Protein AF-A0A3E1EPL4-F1 (afdb_monomer_lite)

Structure (mmCIF, N/CA/C/O backbone):
data_AF-A0A3E1EPL4-F1
#
_entry.id   AF-A0A3E1EPL4-F1
#
loop_
_atom_site.group_PDB
_atom_site.id
_atom_site.type_symbol
_atom_site.label_atom_id
_atom_site.label_alt_id
_atom_site.label_comp_id
_atom_site.label_asym_id
_atom_site.label_entity_id
_atom_site.label_seq_id
_atom_site.pdbx_PDB_ins_code
_atom_site.Cartn_x
_atom_site.Cartn_y
_atom_site.Cartn_z
_atom_site.occupancy
_atom_site.B_iso_or_equiv
_atom_site.auth_seq_id
_atom_site.auth_comp_id
_atom_site.auth_asym_id
_atom_site.auth_atom_id
_atom_site.pdbx_PDB_model_num
ATOM 1 N N . MET A 1 1 ? 19.305 31.308 -45.461 1.00 38.28 1 MET A N 1
ATOM 2 C CA . MET A 1 1 ? 20.114 30.067 -45.523 1.00 38.28 1 MET A CA 1
ATOM 3 C C . MET A 1 1 ? 20.302 29.554 -44.101 1.00 38.28 1 MET A C 1
ATOM 5 O O . MET A 1 1 ? 20.356 30.365 -43.185 1.00 38.28 1 MET A O 1
ATOM 9 N N . TRP A 1 2 ? 20.343 28.242 -43.904 1.00 32.47 2 TRP A N 1
ATOM 10 C CA . TRP A 1 2 ? 20.473 27.611 -42.587 1.00 32.47 2 TRP A CA 1
ATOM 11 C C . TRP A 1 2 ? 21.612 26.594 -42.656 1.00 32.47 2 TRP A C 1
ATOM 13 O O . TRP A 1 2 ? 21.756 25.929 -43.681 1.00 32.47 2 TRP A O 1
ATOM 23 N N . ARG A 1 3 ? 22.443 26.502 -41.614 1.00 37.28 3 ARG A N 1
ATOM 24 C CA . ARG A 1 3 ? 23.570 25.556 -41.556 1.00 37.28 3 ARG A CA 1
ATOM 25 C C . ARG A 1 3 ? 23.306 24.487 -40.504 1.00 37.28 3 ARG A C 1
ATOM 27 O O . ARG A 1 3 ? 22.834 24.789 -39.411 1.00 37.28 3 ARG A O 1
ATOM 34 N N . LEU A 1 4 ? 23.612 23.243 -40.853 1.00 34.59 4 LEU A N 1
ATOM 35 C CA . LEU A 1 4 ? 23.453 22.076 -39.993 1.00 34.59 4 LEU A CA 1
ATOM 36 C C . LEU A 1 4 ? 24.783 21.798 -39.288 1.00 34.59 4 LEU A C 1
ATOM 38 O O . LEU A 1 4 ? 25.790 21.527 -39.940 1.00 34.59 4 LEU A O 1
ATOM 42 N N . LEU A 1 5 ? 24.792 21.880 -37.962 1.00 39.38 5 LEU A N 1
ATOM 43 C CA . LEU A 1 5 ? 25.945 21.563 -37.132 1.00 39.38 5 LEU A CA 1
ATOM 44 C C . LEU A 1 5 ? 25.728 20.202 -36.475 1.00 39.38 5 LEU A C 1
ATOM 46 O O . LEU A 1 5 ? 24.804 20.036 -35.678 1.00 39.38 5 LEU A O 1
ATOM 50 N N . MET A 1 6 ? 26.595 19.242 -36.787 1.00 36.38 6 MET A N 1
ATOM 51 C CA . MET A 1 6 ? 26.585 17.903 -36.203 1.00 36.38 6 MET A CA 1
ATOM 52 C C . MET A 1 6 ? 27.833 17.685 -35.356 1.00 36.38 6 MET A C 1
ATOM 54 O O . MET A 1 6 ? 28.953 17.947 -35.790 1.00 36.38 6 MET A O 1
ATOM 58 N N . VAL A 1 7 ? 27.638 17.172 -34.144 1.00 37.47 7 VAL A N 1
ATOM 59 C CA . VAL A 1 7 ? 28.719 16.828 -33.219 1.00 37.47 7 VAL A CA 1
ATOM 60 C C . VAL A 1 7 ? 28.724 15.320 -33.040 1.00 37.47 7 VAL A C 1
ATOM 62 O O . VAL A 1 7 ? 27.764 14.744 -32.529 1.00 37.47 7 VAL A O 1
ATOM 65 N N . ILE A 1 8 ? 29.807 14.683 -33.474 1.00 34.62 8 ILE A N 1
ATOM 66 C CA . ILE A 1 8 ? 29.971 13.228 -33.480 1.00 34.62 8 ILE A CA 1
ATOM 67 C C . ILE A 1 8 ? 31.193 12.882 -32.626 1.00 34.62 8 ILE A C 1
ATOM 69 O O . ILE A 1 8 ? 32.276 13.420 -32.849 1.00 34.62 8 ILE A O 1
ATOM 73 N N . VAL A 1 9 ? 31.031 11.974 -31.663 1.00 32.41 9 VAL A N 1
ATOM 74 C CA . VAL A 1 9 ? 32.098 11.514 -30.761 1.00 32.41 9 VAL A CA 1
ATOM 75 C C . VAL A 1 9 ? 32.176 9.993 -30.835 1.00 32.41 9 VAL A C 1
ATOM 77 O O . VAL A 1 9 ? 31.174 9.306 -30.670 1.00 32.41 9 VAL A O 1
ATOM 80 N N . GLY A 1 10 ? 33.362 9.451 -31.131 1.00 27.58 10 GLY A N 1
ATOM 81 C CA . GLY A 1 10 ? 33.571 7.997 -31.212 1.00 27.58 10 GLY A CA 1
ATOM 82 C C . GLY A 1 10 ? 32.750 7.293 -32.301 1.00 27.58 10 GLY A C 1
ATOM 83 O O . GLY A 1 10 ? 32.461 6.111 -32.171 1.00 27.58 10 GLY A O 1
ATOM 84 N N . GLY A 1 11 ? 32.342 8.013 -33.352 1.00 29.38 11 GLY A N 1
ATOM 85 C CA . GLY A 1 11 ? 31.468 7.485 -34.407 1.00 29.38 11 GLY A CA 1
ATOM 86 C C . GLY A 1 11 ? 29.969 7.535 -34.087 1.00 29.38 11 GLY A C 1
ATOM 87 O O . GLY A 1 11 ? 29.172 7.159 -34.938 1.00 29.38 11 GLY A O 1
ATOM 88 N N . MET A 1 12 ? 29.568 8.041 -32.915 1.00 29.59 12 MET A N 1
ATOM 89 C CA . MET A 1 12 ? 28.163 8.279 -32.563 1.00 29.59 12 MET A CA 1
ATOM 90 C C . MET A 1 12 ? 27.818 9.766 -32.638 1.00 29.59 12 MET A C 1
ATOM 92 O O . MET A 1 12 ? 28.555 10.610 -32.130 1.00 29.59 12 MET A O 1
ATOM 96 N N . LEU A 1 13 ? 26.687 10.093 -33.268 1.00 34.69 13 LEU A N 1
ATOM 97 C CA . LEU A 1 13 ? 26.135 11.446 -33.304 1.00 34.69 13 LEU A CA 1
ATOM 98 C C . LEU A 1 13 ? 25.600 11.814 -31.917 1.00 34.69 13 LEU A C 1
ATOM 100 O O . LEU A 1 13 ? 24.618 11.249 -31.447 1.00 34.69 13 LEU A O 1
ATOM 104 N N . VAL A 1 14 ? 26.261 12.765 -31.268 1.00 36.09 14 VAL A N 1
ATOM 105 C CA . VAL A 1 14 ? 25.947 13.215 -29.906 1.00 36.09 14 VAL A CA 1
ATOM 106 C C . VAL A 1 14 ? 24.999 14.416 -29.924 1.00 36.09 14 VAL A C 1
ATOM 108 O O . VAL A 1 14 ? 24.201 14.586 -29.008 1.00 36.09 14 VAL A O 1
ATOM 111 N N . SER A 1 15 ? 25.058 15.256 -30.964 1.00 36.94 15 SER A N 1
ATOM 112 C CA . SER A 1 15 ? 24.198 16.439 -31.105 1.00 36.94 15 SER A CA 1
ATOM 113 C C . SER A 1 15 ? 24.044 16.857 -32.570 1.00 36.94 15 SER A C 1
ATOM 115 O O . SER A 1 15 ? 24.963 16.683 -33.368 1.00 36.94 15 SER A O 1
ATOM 117 N N . CYS A 1 16 ? 22.890 17.424 -32.924 1.00 35.38 16 CYS A N 1
ATOM 118 C CA . CYS A 1 16 ? 22.613 18.002 -34.236 1.00 35.38 16 CYS A CA 1
ATOM 119 C C . CYS A 1 16 ? 21.724 19.245 -34.071 1.00 35.38 16 CYS A C 1
ATOM 121 O O . CYS A 1 16 ? 20.687 19.162 -33.410 1.00 35.38 16 CYS A O 1
ATOM 123 N N . ARG A 1 17 ? 22.125 20.394 -34.633 1.00 41.84 17 ARG A N 1
ATOM 124 C CA . ARG A 1 17 ? 21.354 21.651 -34.589 1.00 41.84 17 ARG A CA 1
ATOM 125 C C . ARG A 1 17 ? 21.374 22.372 -35.931 1.00 41.84 17 ARG A C 1
ATOM 127 O O . ARG A 1 17 ? 22.394 22.390 -36.610 1.00 41.84 17 ARG A O 1
ATOM 134 N N . ILE A 1 18 ? 20.259 23.006 -36.279 1.00 36.06 18 ILE A N 1
ATOM 135 C CA . ILE A 1 18 ? 20.141 23.892 -37.440 1.00 36.06 18 ILE A CA 1
ATOM 136 C C . ILE A 1 18 ? 20.231 25.330 -36.930 1.00 36.06 18 ILE A C 1
ATOM 138 O O . ILE A 1 18 ? 19.462 25.714 -36.052 1.00 36.06 18 ILE A O 1
ATOM 142 N N . LEU A 1 19 ? 21.181 26.106 -37.448 1.00 41.31 19 LEU A N 1
ATOM 143 C CA . LEU A 1 19 ? 21.422 27.488 -37.031 1.00 41.31 19 LEU A CA 1
ATOM 144 C C . LEU A 1 19 ? 21.242 28.467 -38.203 1.00 41.31 19 LEU A C 1
ATOM 146 O O . LEU A 1 19 ? 21.548 28.116 -39.352 1.00 41.31 19 LEU A O 1
ATOM 150 N N . PRO A 1 20 ? 20.766 29.698 -37.938 1.00 36.66 20 PRO A N 1
ATOM 151 C CA . PRO A 1 20 ? 20.730 30.758 -38.938 1.00 36.66 20 PRO A CA 1
ATOM 152 C C . PRO A 1 20 ? 22.159 31.218 -39.278 1.00 36.66 20 PRO A C 1
ATOM 154 O O . PRO A 1 20 ? 23.048 31.197 -38.428 1.00 36.66 20 PRO A O 1
ATOM 157 N N . VAL A 1 21 ? 22.394 31.631 -40.531 1.00 37.69 21 VAL A N 1
ATOM 158 C CA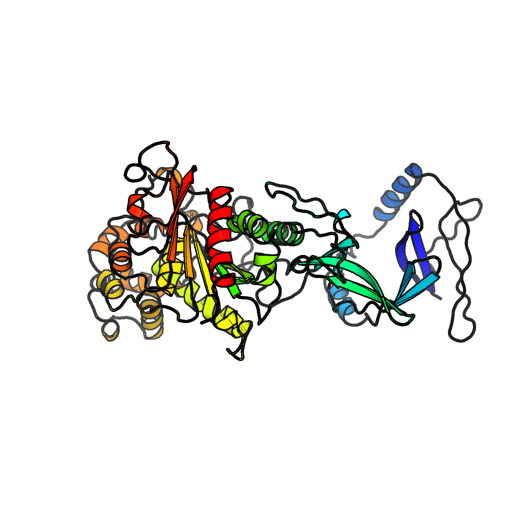 . VAL A 1 21 ? 23.739 31.968 -41.068 1.00 37.69 21 VAL A CA 1
ATOM 159 C C . VAL A 1 21 ? 24.503 33.000 -40.232 1.00 37.69 21 VAL A C 1
ATOM 161 O O . VAL A 1 21 ? 25.728 32.958 -40.202 1.00 37.69 21 VAL A O 1
ATOM 164 N N . SER A 1 22 ? 23.804 33.892 -39.530 1.00 35.00 22 SER A N 1
ATOM 165 C CA . SER A 1 22 ? 24.397 34.945 -38.698 1.00 35.00 22 SER A CA 1
ATOM 166 C C . SER A 1 22 ? 25.038 34.447 -37.395 1.00 35.00 22 SER A C 1
ATOM 168 O O . SER A 1 22 ? 25.804 35.188 -36.790 1.00 35.00 22 SER A O 1
ATOM 170 N N . ALA A 1 23 ? 24.764 33.210 -36.963 1.00 36.09 23 ALA A N 1
ATOM 171 C CA . ALA A 1 23 ? 25.208 32.674 -35.672 1.00 36.09 23 ALA A CA 1
ATOM 172 C C . ALA A 1 23 ? 26.519 31.858 -35.732 1.00 36.09 23 ALA A C 1
ATOM 174 O O . ALA A 1 23 ? 26.899 31.232 -34.744 1.00 36.09 23 ALA A O 1
ATOM 175 N N . VAL A 1 24 ? 27.211 31.819 -36.879 1.00 35.97 24 VAL A N 1
ATOM 176 C CA . VAL A 1 24 ? 28.436 31.018 -37.059 1.00 35.97 24 VAL A CA 1
ATOM 177 C C . VAL A 1 24 ? 29.628 31.948 -37.321 1.00 35.97 24 VAL A C 1
ATOM 179 O O . VAL A 1 24 ? 29.703 32.520 -38.410 1.00 35.97 24 VAL A O 1
ATOM 182 N N . PRO A 1 25 ? 30.586 32.105 -36.385 1.00 30.02 25 PRO A N 1
ATOM 183 C CA . PRO A 1 25 ? 31.778 32.903 -36.641 1.00 30.02 25 PRO A CA 1
ATOM 184 C C . PRO A 1 25 ? 32.656 32.196 -37.681 1.00 30.02 25 PRO A C 1
ATOM 186 O O . PRO A 1 25 ? 32.988 31.018 -37.536 1.00 30.02 25 PRO A O 1
ATOM 189 N N . VAL A 1 26 ? 33.048 32.913 -38.735 1.00 31.22 26 VAL A N 1
ATOM 190 C CA . VAL A 1 26 ? 34.002 32.424 -39.739 1.00 31.22 26 VAL A CA 1
ATOM 191 C C . VAL A 1 26 ? 35.407 32.841 -39.305 1.00 31.22 26 VAL A C 1
ATOM 193 O O . VAL A 1 26 ? 35.751 34.016 -39.391 1.00 31.22 26 VAL A O 1
ATOM 196 N N . ALA A 1 27 ? 36.230 31.887 -38.865 1.00 28.86 27 ALA A N 1
ATOM 197 C CA . ALA A 1 27 ? 37.656 32.107 -38.620 1.00 28.86 27 ALA A CA 1
ATOM 198 C C . ALA A 1 27 ? 38.508 31.354 -39.656 1.00 28.86 27 ALA A C 1
ATOM 200 O O . ALA A 1 27 ? 38.312 30.165 -39.914 1.00 28.86 27 ALA A O 1
ATOM 201 N N . LYS A 1 28 ? 39.436 32.090 -40.277 1.00 26.30 28 LYS A N 1
ATOM 202 C CA . LYS A 1 28 ? 40.371 31.638 -41.315 1.00 26.30 28 LYS A CA 1
ATOM 203 C C . LYS A 1 28 ? 41.496 30.778 -40.723 1.00 26.30 28 LYS A C 1
ATOM 205 O O . LYS A 1 28 ? 42.193 31.235 -39.828 1.00 26.30 28 LYS A O 1
ATOM 210 N N . GLY A 1 29 ? 41.754 29.631 -41.358 1.00 26.30 29 GLY A N 1
ATOM 211 C CA . GLY A 1 29 ? 43.106 29.069 -41.497 1.00 26.30 29 GLY A CA 1
ATOM 212 C C . GLY A 1 29 ? 43.520 27.940 -40.542 1.00 26.30 29 GLY A C 1
ATOM 213 O O . GLY A 1 29 ? 44.111 28.220 -39.516 1.00 26.30 29 GLY A O 1
ATOM 214 N N . GLY A 1 30 ? 43.294 26.687 -40.982 1.00 25.62 30 GLY A N 1
ATOM 215 C CA . GLY A 1 30 ? 44.142 25.476 -40.835 1.00 25.62 30 GLY A CA 1
ATOM 216 C C . GLY A 1 30 ? 44.563 24.968 -39.438 1.00 25.62 30 GLY A C 1
ATOM 217 O O . GLY A 1 30 ? 45.006 25.726 -38.601 1.00 25.62 30 GLY A O 1
ATOM 218 N N . ARG A 1 31 ? 44.568 23.668 -39.118 1.00 26.86 31 ARG A N 1
ATOM 219 C CA . ARG A 1 31 ? 43.997 22.455 -39.727 1.00 26.86 31 ARG A CA 1
ATOM 220 C C . ARG A 1 31 ? 43.404 21.647 -38.572 1.00 26.86 31 ARG A C 1
ATOM 222 O O . ARG A 1 31 ? 44.112 21.208 -37.674 1.00 26.86 31 ARG A O 1
ATOM 229 N N . VAL A 1 32 ? 42.083 21.529 -38.627 1.00 33.91 32 VAL A N 1
ATOM 230 C CA . VAL A 1 32 ? 41.199 20.867 -37.670 1.00 33.91 32 VAL A CA 1
ATOM 231 C C . VAL A 1 32 ? 41.160 19.403 -37.956 1.00 33.91 32 VAL A C 1
ATOM 233 O O . VAL A 1 32 ? 41.179 18.963 -39.108 1.00 33.91 32 VAL A O 1
ATOM 236 N N . ALA A 1 33 ? 40.975 18.667 -36.884 1.00 28.52 33 ALA A N 1
ATOM 237 C CA . ALA A 1 33 ? 40.735 17.282 -36.990 1.00 28.52 33 ALA A CA 1
ATOM 238 C C . ALA A 1 33 ? 39.883 16.963 -35.705 1.00 28.52 33 ALA A C 1
ATOM 240 O O . ALA A 1 33 ? 40.354 17.139 -34.588 1.00 28.52 33 ALA A O 1
ATOM 241 N N . GLY A 1 34 ? 38.595 16.586 -35.730 1.00 30.30 34 GLY A N 1
ATOM 242 C CA . GLY A 1 34 ? 37.562 16.726 -36.758 1.00 30.30 34 GLY A CA 1
ATOM 243 C C . GLY A 1 34 ? 36.235 17.208 -36.143 1.00 30.30 34 GLY A C 1
ATOM 244 O O . GLY A 1 34 ? 35.574 16.467 -35.419 1.00 30.30 34 GLY A O 1
ATOM 245 N N . LEU A 1 35 ? 35.852 18.443 -36.469 1.00 31.12 35 LEU A N 1
ATOM 246 C CA . LEU A 1 35 ? 34.472 18.929 -36.499 1.00 31.12 35 LEU A CA 1
ATOM 247 C C . LEU A 1 35 ? 34.015 18.769 -37.957 1.00 31.12 35 LEU A C 1
ATOM 249 O O . LEU A 1 35 ? 34.698 19.266 -38.853 1.00 31.12 35 LEU A O 1
ATOM 253 N N . MET A 1 36 ? 32.909 18.071 -38.223 1.00 31.30 36 MET A N 1
ATOM 254 C CA . MET A 1 36 ? 32.341 18.054 -39.573 1.00 31.30 36 MET A CA 1
ATOM 255 C C . MET A 1 36 ? 31.417 19.252 -39.745 1.00 31.30 36 MET A C 1
ATOM 257 O O . MET A 1 36 ? 30.330 19.285 -39.172 1.00 31.30 36 MET A O 1
ATOM 261 N N . VAL A 1 37 ? 31.828 20.213 -40.569 1.00 31.77 37 VAL A N 1
ATOM 262 C CA . VAL A 1 37 ? 30.892 21.160 -41.175 1.00 31.77 37 VAL A CA 1
ATOM 263 C C . VAL A 1 37 ? 30.617 20.644 -42.576 1.00 31.77 37 VAL A C 1
ATOM 265 O O . VAL A 1 37 ? 31.505 20.620 -43.422 1.00 31.77 37 VAL A O 1
ATOM 268 N N . ALA A 1 38 ? 29.399 20.169 -42.785 1.00 31.31 38 ALA A N 1
ATOM 269 C CA . ALA A 1 38 ? 28.938 19.696 -44.072 1.00 31.31 38 ALA A CA 1
ATOM 270 C C . ALA A 1 38 ? 28.133 20.795 -44.764 1.00 31.31 38 ALA A C 1
ATOM 272 O O . ALA A 1 38 ? 27.155 21.288 -44.200 1.00 31.31 38 ALA A O 1
ATOM 273 N N . GLU A 1 39 ? 28.517 21.165 -45.984 1.00 29.58 39 GLU A N 1
ATOM 274 C CA . GLU A 1 39 ? 27.626 21.916 -46.865 1.00 29.58 39 GLU A CA 1
ATOM 275 C C . GLU A 1 39 ? 26.669 20.943 -47.544 1.00 29.58 39 GLU A C 1
ATOM 277 O O . GLU A 1 39 ? 27.079 20.037 -48.263 1.00 29.58 39 GLU A O 1
ATOM 282 N N . ALA A 1 40 ? 25.381 21.127 -47.279 1.00 29.95 40 ALA A N 1
ATOM 283 C CA . ALA A 1 40 ? 24.316 20.417 -47.957 1.00 29.95 40 ALA A CA 1
ATOM 284 C C . ALA A 1 40 ? 23.864 21.276 -49.143 1.00 29.95 40 ALA A C 1
ATOM 286 O O . ALA A 1 40 ? 23.207 22.303 -48.956 1.00 29.95 40 ALA A O 1
ATOM 287 N N . VAL A 1 41 ? 24.227 20.875 -50.361 1.00 27.92 41 VAL A N 1
ATOM 288 C CA . VAL A 1 41 ? 23.669 21.464 -51.585 1.00 27.92 41 VAL A CA 1
ATOM 289 C C . VAL A 1 41 ? 22.422 20.665 -51.954 1.00 27.92 41 VAL A C 1
ATOM 291 O O . VAL A 1 41 ? 22.431 19.435 -51.926 1.00 27.92 41 VAL A O 1
ATOM 294 N N . ARG A 1 42 ? 21.321 21.371 -52.221 1.00 29.94 42 ARG A N 1
ATOM 295 C CA . ARG A 1 42 ? 20.045 20.762 -52.600 1.00 29.94 42 ARG A CA 1
ATOM 296 C C . ARG A 1 42 ? 20.135 20.284 -54.047 1.00 29.94 42 ARG A C 1
ATOM 298 O O . ARG A 1 42 ? 20.225 21.118 -54.942 1.00 29.94 42 ARG A O 1
ATOM 305 N N . GLU A 1 43 ? 20.038 18.980 -54.273 1.00 27.05 43 GLU A N 1
ATOM 306 C CA . GLU A 1 43 ? 19.814 18.405 -55.602 1.00 27.05 43 GLU A CA 1
ATOM 307 C C . GLU A 1 43 ? 18.463 17.687 -55.601 1.00 27.05 43 GLU A C 1
ATOM 309 O O . GLU A 1 43 ? 18.256 16.671 -54.935 1.00 27.05 43 GLU A O 1
ATOM 314 N N . GLY A 1 44 ? 17.490 18.267 -56.308 1.00 44.06 44 GLY A N 1
ATOM 315 C CA . GLY A 1 44 ? 16.118 17.761 -56.327 1.00 44.06 44 GLY A CA 1
ATOM 316 C C . GLY A 1 44 ? 15.481 17.718 -54.929 1.00 44.06 44 GLY A C 1
ATOM 317 O O . GLY A 1 44 ? 15.408 18.733 -54.228 1.00 44.06 44 GLY A O 1
ATOM 318 N N . ALA A 1 45 ? 14.979 16.543 -54.539 1.00 24.25 45 ALA A N 1
ATOM 319 C CA . ALA A 1 45 ? 14.299 16.318 -53.261 1.00 24.25 45 ALA A CA 1
ATOM 320 C C . ALA A 1 45 ? 15.235 15.869 -52.112 1.00 24.25 45 ALA A C 1
ATOM 322 O O . ALA A 1 45 ? 14.736 15.560 -51.031 1.00 24.25 45 ALA A O 1
ATOM 323 N N . GLY A 1 46 ? 16.564 15.842 -52.310 1.00 22.77 46 GLY A N 1
ATOM 324 C CA . GLY A 1 46 ? 17.533 15.360 -51.311 1.00 22.77 46 GLY A CA 1
ATOM 325 C C . GLY A 1 46 ? 18.827 16.186 -51.192 1.00 22.77 46 GLY A C 1
ATOM 326 O O . GLY A 1 46 ? 19.051 17.136 -51.942 1.00 22.77 46 GLY A O 1
ATOM 327 N N . PHE A 1 47 ? 19.671 15.821 -50.213 1.00 27.70 47 PHE A N 1
ATOM 328 C CA . PHE A 1 47 ? 20.963 16.455 -49.891 1.00 27.70 47 PHE A CA 1
ATOM 329 C C . PHE A 1 47 ? 22.084 15.401 -49.748 1.00 27.70 47 PHE A C 1
ATOM 331 O O . PHE A 1 47 ? 21.829 14.317 -49.226 1.00 27.70 47 PHE A O 1
ATOM 338 N N . VAL A 1 48 ? 23.327 15.730 -50.134 1.00 24.69 48 VAL A N 1
ATOM 339 C CA . VAL A 1 48 ? 24.522 14.854 -50.010 1.00 24.69 48 VAL A CA 1
ATOM 340 C C . VAL A 1 48 ? 25.621 15.531 -49.166 1.00 24.69 48 VAL A C 1
ATOM 342 O O . VAL A 1 48 ? 25.784 16.745 -49.243 1.00 24.69 48 VAL A O 1
ATOM 345 N N . VAL A 1 49 ? 26.374 14.762 -48.353 1.00 26.08 49 VAL A N 1
ATOM 346 C CA . VAL A 1 49 ? 27.399 15.247 -47.391 1.00 26.08 49 VAL A CA 1
ATOM 347 C C . VAL A 1 49 ? 28.659 14.343 -47.361 1.00 26.08 49 VAL A C 1
ATOM 349 O O . VAL A 1 49 ? 28.522 13.123 -47.337 1.00 26.08 49 VAL A O 1
ATOM 352 N N . ALA A 1 50 ? 29.882 14.911 -47.278 1.00 26.28 50 ALA A N 1
ATOM 353 C CA . ALA A 1 50 ? 31.178 14.190 -47.170 1.00 26.28 50 ALA A CA 1
ATOM 354 C C . ALA A 1 50 ? 32.137 14.775 -46.089 1.00 26.28 50 ALA A C 1
ATOM 356 O O . ALA A 1 50 ? 32.072 15.975 -45.829 1.00 26.28 50 ALA A O 1
ATOM 357 N N . ALA A 1 51 ? 33.042 13.975 -45.463 1.00 26.72 51 ALA A N 1
ATOM 358 C CA . ALA A 1 51 ? 33.909 14.442 -44.344 1.00 26.72 51 ALA A CA 1
ATOM 359 C C . ALA A 1 51 ? 35.168 13.607 -43.911 1.00 26.72 51 ALA A C 1
ATOM 361 O O . ALA A 1 51 ? 35.269 12.425 -44.236 1.00 26.72 51 ALA A O 1
ATOM 362 N N . ARG A 1 52 ? 36.097 14.215 -43.109 1.00 29.36 52 ARG A N 1
ATOM 363 C CA . ARG A 1 52 ? 37.358 13.661 -42.482 1.00 29.36 52 ARG A CA 1
ATOM 364 C C . ARG A 1 52 ? 37.682 14.201 -41.033 1.00 29.36 52 ARG A C 1
ATOM 366 O O . ARG A 1 52 ? 37.015 15.130 -40.594 1.00 29.36 52 ARG A O 1
ATOM 373 N N . ARG A 1 53 ? 38.667 13.621 -40.283 1.00 27.16 53 ARG A N 1
ATOM 374 C CA . ARG A 1 53 ? 38.807 13.542 -38.773 1.00 27.16 53 ARG A CA 1
ATOM 375 C C . ARG A 1 53 ? 40.154 14.043 -38.127 1.00 27.16 53 ARG A C 1
ATOM 377 O O . ARG A 1 53 ? 41.090 14.217 -38.897 1.00 27.16 53 ARG A O 1
ATOM 384 N N . ALA A 1 54 ? 40.234 14.146 -36.759 1.00 32.59 54 ALA A N 1
ATOM 385 C CA . ALA A 1 54 ? 41.370 14.376 -35.783 1.00 32.59 54 ALA A CA 1
ATOM 386 C C . ALA A 1 54 ? 41.071 14.393 -34.255 1.00 32.59 54 ALA A C 1
ATOM 388 O O . ALA A 1 54 ? 39.905 14.310 -33.856 1.00 32.59 54 ALA A O 1
ATOM 389 N N . ASP A 1 55 ? 42.103 14.688 -33.429 1.00 31.53 55 ASP A N 1
ATOM 390 C CA . ASP A 1 55 ? 42.288 14.203 -32.045 1.00 31.53 55 ASP A CA 1
ATOM 391 C C . ASP A 1 55 ? 43.042 15.195 -31.082 1.00 31.53 55 ASP A C 1
ATOM 393 O O . ASP A 1 55 ? 44.209 15.468 -31.326 1.00 31.53 55 ASP A O 1
ATOM 397 N N . ASP A 1 56 ? 42.401 15.727 -30.009 1.00 35.59 56 ASP A N 1
ATOM 398 C CA . ASP A 1 56 ? 42.928 15.950 -28.613 1.00 35.59 56 ASP A CA 1
ATOM 399 C C . ASP A 1 56 ? 41.881 16.676 -27.689 1.00 35.59 56 ASP A C 1
ATOM 401 O O . ASP A 1 56 ? 41.225 17.602 -28.179 1.00 35.59 56 ASP A O 1
ATOM 405 N N . PRO A 1 57 ? 41.630 16.292 -26.402 1.00 31.89 57 PRO A N 1
ATOM 406 C CA . PRO A 1 57 ? 40.459 16.742 -25.617 1.00 31.89 57 PRO A CA 1
ATOM 407 C C . PRO A 1 57 ? 40.592 17.944 -24.653 1.00 31.89 57 PRO A C 1
ATOM 409 O O . PRO A 1 57 ? 39.556 18.530 -24.334 1.00 31.89 57 PRO A O 1
ATOM 412 N N . MET A 1 58 ? 41.773 18.327 -24.148 1.00 31.39 58 MET A N 1
ATOM 413 C CA . MET A 1 58 ? 41.859 19.323 -23.049 1.00 31.39 58 MET A CA 1
ATOM 414 C C . MET A 1 58 ? 41.696 20.781 -23.503 1.00 31.39 58 MET A C 1
ATOM 416 O O . MET A 1 58 ? 41.138 21.596 -22.768 1.00 31.39 58 MET A O 1
ATOM 420 N N . GLU A 1 59 ? 42.041 21.105 -24.749 1.00 35.56 59 GLU A N 1
ATOM 421 C CA . GLU A 1 59 ? 41.693 22.404 -25.342 1.00 35.56 59 GLU A CA 1
ATOM 422 C C . GLU A 1 59 ? 40.176 22.568 -25.566 1.00 35.56 59 GLU A C 1
ATOM 424 O O . GLU A 1 59 ? 39.665 23.689 -25.571 1.00 35.56 59 GLU A O 1
ATOM 429 N N . ARG A 1 60 ? 39.417 21.465 -25.679 1.00 40.25 60 ARG A N 1
ATOM 430 C CA . ARG A 1 60 ? 37.976 21.476 -26.007 1.00 40.25 60 ARG A CA 1
ATOM 431 C C . ARG A 1 60 ? 37.099 22.009 -24.868 1.00 40.25 60 ARG A C 1
ATOM 433 O O . ARG A 1 60 ? 36.052 22.605 -25.123 1.00 40.25 60 ARG A O 1
ATOM 440 N N . LEU A 1 61 ? 37.526 21.830 -23.616 1.00 33.44 61 LEU A N 1
ATOM 441 C CA . LEU A 1 61 ? 36.778 22.262 -22.428 1.00 33.44 61 LEU A CA 1
ATOM 442 C C . LEU A 1 61 ? 36.905 23.777 -22.182 1.00 33.44 61 LEU A C 1
ATOM 444 O O . LEU A 1 61 ? 35.927 24.425 -21.809 1.00 33.44 61 LEU A O 1
ATOM 448 N N . GLY A 1 62 ? 38.072 24.359 -22.480 1.00 32.34 62 GLY A N 1
ATOM 449 C CA . GLY A 1 62 ? 38.316 25.801 -22.339 1.00 32.34 62 GLY A CA 1
ATOM 450 C C . GLY A 1 62 ? 37.493 26.666 -23.302 1.00 32.34 62 GLY A C 1
ATOM 451 O O . GLY A 1 62 ? 37.202 27.822 -23.004 1.00 32.34 62 GLY A O 1
ATOM 452 N N . TRP A 1 63 ? 37.071 26.112 -24.440 1.00 34.59 63 TRP A N 1
ATOM 453 C CA . TRP A 1 63 ? 36.207 26.795 -25.410 1.00 34.59 63 TRP A CA 1
ATOM 454 C C . TRP A 1 63 ? 34.726 26.793 -25.012 1.00 34.59 63 TRP A C 1
ATOM 456 O O . TRP A 1 63 ? 34.043 27.796 -25.207 1.00 34.59 63 TRP A O 1
ATOM 466 N N . CYS A 1 64 ? 34.235 25.707 -24.409 1.00 32.59 64 CYS A N 1
ATOM 467 C CA . CYS A 1 64 ? 32.835 25.604 -23.987 1.00 32.59 64 CYS A CA 1
ATOM 468 C C . CYS A 1 64 ? 32.504 26.563 -22.835 1.00 32.59 64 CYS A C 1
ATOM 470 O O . CYS A 1 64 ? 31.431 27.156 -22.827 1.00 32.59 64 CYS A O 1
ATOM 472 N N . LEU A 1 65 ? 33.436 26.755 -21.898 1.00 32.72 65 LEU A N 1
ATOM 473 C CA . LEU A 1 65 ? 33.231 27.640 -20.748 1.00 32.72 65 LEU A CA 1
ATOM 474 C C . LEU A 1 65 ? 33.207 29.123 -21.157 1.00 32.72 65 LEU A C 1
ATOM 476 O O . LEU A 1 65 ? 32.323 29.857 -20.729 1.00 32.72 65 LEU A O 1
ATOM 480 N N . ARG A 1 66 ? 34.082 29.539 -22.085 1.00 35.84 66 ARG A N 1
ATOM 481 C CA . ARG A 1 66 ? 34.118 30.921 -22.604 1.00 35.84 66 ARG A CA 1
ATOM 482 C C . ARG A 1 66 ? 32.922 31.282 -23.491 1.00 35.84 66 ARG A C 1
ATOM 484 O O . ARG A 1 66 ? 32.523 32.438 -23.534 1.00 35.84 66 ARG A O 1
ATOM 491 N N . ALA A 1 67 ? 32.324 30.305 -24.178 1.00 34.22 67 ALA A N 1
ATOM 492 C CA . ALA A 1 67 ? 31.109 30.515 -24.971 1.00 34.22 67 ALA A CA 1
ATOM 493 C C . ALA A 1 67 ? 29.844 30.671 -24.104 1.00 34.22 67 ALA A C 1
ATOM 495 O O . ALA A 1 67 ? 28.866 31.267 -24.548 1.00 34.22 67 ALA A O 1
ATOM 496 N N . MET A 1 68 ? 29.857 30.146 -22.874 1.00 32.47 68 MET A N 1
ATOM 497 C CA . MET A 1 68 ? 28.733 30.238 -21.937 1.00 32.47 68 MET A CA 1
ATOM 498 C C . MET A 1 68 ? 28.708 31.557 -21.150 1.00 32.47 68 MET A C 1
ATOM 500 O O . MET A 1 68 ? 27.633 31.985 -20.743 1.00 32.47 68 MET A O 1
ATOM 504 N N . GLU A 1 69 ? 29.853 32.223 -20.974 1.00 33.00 69 GLU A N 1
ATOM 505 C CA . GLU A 1 69 ? 29.957 33.532 -20.301 1.00 33.00 69 GLU A CA 1
ATOM 506 C C . GLU A 1 69 ? 29.497 34.717 -21.174 1.00 33.00 69 GLU A C 1
ATOM 508 O O . GLU A 1 69 ? 29.335 35.823 -20.668 1.00 33.00 69 GLU A O 1
ATOM 513 N N . ALA A 1 70 ? 29.244 34.501 -22.469 1.00 33.41 70 ALA A N 1
ATOM 514 C CA . ALA A 1 70 ? 28.920 35.558 -23.432 1.00 33.41 70 ALA A CA 1
ATOM 515 C C . ALA A 1 70 ? 27.411 35.749 -23.717 1.00 33.41 70 ALA A C 1
ATOM 517 O O . ALA A 1 70 ? 27.063 36.502 -24.626 1.00 33.41 70 ALA A O 1
ATOM 518 N N . LEU A 1 71 ? 26.507 35.073 -22.993 1.00 33.72 71 LEU A N 1
ATOM 519 C CA . LEU A 1 71 ? 25.055 35.179 -23.218 1.00 33.72 71 LEU A CA 1
ATOM 520 C C . LEU A 1 71 ? 24.398 36.226 -22.290 1.00 33.72 71 LEU A C 1
ATOM 522 O O . LEU A 1 71 ? 24.643 36.176 -21.081 1.00 33.72 71 LEU A O 1
ATOM 526 N N . PRO A 1 72 ? 23.553 37.149 -22.804 1.00 34.25 72 PRO A N 1
ATOM 527 C CA . PRO A 1 72 ? 22.949 38.203 -21.986 1.00 34.25 72 PRO A CA 1
ATOM 528 C C . PRO A 1 72 ? 21.933 37.686 -20.944 1.00 34.25 72 PRO A C 1
ATOM 530 O O . PRO A 1 72 ? 21.270 36.671 -21.180 1.00 34.25 72 PRO A O 1
ATOM 533 N N . PRO A 1 73 ? 21.747 38.386 -19.804 1.00 37.56 73 PRO A N 1
ATOM 534 C CA . PRO A 1 73 ? 20.921 37.922 -18.679 1.00 37.56 73 PRO A CA 1
ATOM 535 C C . PRO A 1 73 ? 19.407 37.839 -18.952 1.00 37.56 73 PRO A C 1
ATOM 537 O O . PRO A 1 73 ? 18.704 37.117 -18.240 1.00 37.56 73 PRO A O 1
ATOM 540 N N . GLU A 1 74 ? 18.901 38.547 -19.966 1.00 36.84 74 GLU A N 1
ATOM 541 C CA . GLU A 1 74 ? 17.460 38.695 -20.239 1.00 36.84 74 GLU A CA 1
ATOM 542 C C . GLU A 1 74 ? 16.787 37.469 -20.900 1.00 36.84 74 GLU A C 1
ATOM 544 O O . GLU A 1 74 ? 15.565 37.346 -20.864 1.00 36.84 74 GLU A O 1
ATOM 549 N N . GLU A 1 75 ? 17.533 36.495 -21.434 1.00 39.12 75 GLU A N 1
ATOM 550 C CA . GLU A 1 75 ? 16.957 35.320 -22.124 1.00 39.12 75 GLU A CA 1
ATOM 551 C C . GLU A 1 75 ? 16.648 34.120 -21.199 1.00 39.12 75 GLU A C 1
ATOM 553 O O . GLU A 1 75 ? 16.572 32.968 -21.632 1.00 39.12 75 GLU A O 1
ATOM 558 N N . ARG A 1 76 ? 16.428 34.350 -19.897 1.00 38.47 76 ARG A N 1
ATOM 559 C CA . ARG A 1 76 ? 16.041 33.287 -18.941 1.00 38.47 76 ARG A CA 1
ATOM 560 C C . ARG A 1 76 ? 14.545 32.930 -18.936 1.00 38.47 76 ARG A C 1
ATOM 562 O O . ARG A 1 76 ? 14.171 31.975 -18.258 1.00 38.47 76 ARG A O 1
ATOM 569 N N . VAL A 1 77 ? 13.701 33.637 -19.692 1.00 33.16 77 VAL A N 1
ATOM 570 C CA . VAL A 1 77 ? 12.226 33.490 -19.648 1.00 33.16 77 VAL A CA 1
ATOM 571 C C . VAL A 1 77 ? 11.663 32.419 -20.606 1.00 33.16 77 VAL A C 1
ATOM 573 O O . VAL A 1 77 ? 10.543 31.957 -20.429 1.00 33.16 77 VAL A O 1
ATOM 576 N N . TRP A 1 78 ? 12.442 31.872 -21.541 1.00 30.42 78 TRP A N 1
ATOM 577 C CA . TRP A 1 78 ? 11.923 30.949 -22.573 1.00 30.42 78 TRP A CA 1
ATOM 578 C C . TRP A 1 78 ? 11.880 29.455 -22.189 1.00 30.42 78 TRP A C 1
ATOM 580 O O . TRP A 1 78 ? 11.987 28.578 -23.047 1.00 30.42 78 TRP A O 1
ATOM 590 N N . ARG A 1 79 ? 11.712 29.120 -20.903 1.00 32.38 79 ARG A N 1
ATOM 591 C CA . ARG A 1 79 ? 11.548 27.713 -20.474 1.00 32.38 79 ARG A CA 1
ATOM 592 C C . ARG A 1 79 ? 10.125 27.178 -20.653 1.00 32.38 79 ARG A C 1
ATOM 594 O O . ARG A 1 79 ? 9.967 25.978 -20.865 1.00 32.38 79 ARG A O 1
ATOM 601 N N . GLU A 1 80 ? 9.107 28.032 -20.599 1.00 29.39 80 GLU A N 1
ATOM 602 C CA . GLU A 1 80 ? 7.706 27.585 -20.612 1.00 29.39 80 GLU A CA 1
ATOM 603 C C . GLU A 1 80 ? 7.140 27.454 -22.038 1.00 29.39 80 GLU A C 1
ATOM 605 O O . GLU A 1 80 ? 6.517 26.440 -22.347 1.00 29.39 80 GLU A O 1
ATOM 610 N N . GLU A 1 81 ? 7.480 28.354 -22.967 1.00 27.88 81 GLU A N 1
ATOM 611 C CA . GLU A 1 81 ? 7.011 28.264 -24.366 1.00 27.88 81 GLU A CA 1
ATOM 612 C C . GLU A 1 81 ? 7.762 27.215 -25.209 1.00 27.88 81 GLU A C 1
ATOM 614 O O . GLU A 1 81 ? 7.171 26.564 -26.075 1.00 27.88 81 GLU A O 1
ATOM 619 N N . ALA A 1 82 ? 9.039 26.945 -24.909 1.00 28.12 82 ALA A N 1
ATOM 620 C CA . ALA A 1 82 ? 9.813 25.911 -25.607 1.00 28.12 82 ALA A CA 1
ATOM 621 C C . ALA A 1 82 ? 9.312 24.481 -25.315 1.00 28.12 82 ALA A C 1
ATOM 623 O O . ALA A 1 82 ? 9.513 23.571 -26.122 1.00 28.12 82 ALA A O 1
ATOM 624 N N . THR A 1 83 ? 8.630 24.283 -24.183 1.00 29.95 83 THR A N 1
ATOM 625 C CA . THR A 1 83 ? 8.069 22.980 -23.797 1.00 29.95 83 THR A CA 1
ATOM 626 C C . THR A 1 83 ? 6.744 22.701 -24.525 1.00 29.95 83 THR A C 1
ATOM 628 O O . THR A 1 83 ? 6.443 21.547 -24.821 1.00 29.95 83 THR A O 1
ATOM 631 N N . GLY A 1 84 ? 5.996 23.747 -24.907 1.00 26.12 84 GLY A N 1
ATOM 632 C CA . GLY A 1 84 ? 4.732 23.633 -25.648 1.00 26.12 84 GLY A CA 1
ATOM 633 C C . GLY A 1 84 ? 4.898 23.354 -27.148 1.00 26.12 84 GLY A C 1
ATOM 634 O O . GLY A 1 84 ? 4.166 22.541 -27.708 1.00 26.12 84 GLY A O 1
ATOM 635 N N . MET A 1 85 ? 5.895 23.950 -27.810 1.00 24.38 85 MET A N 1
ATOM 636 C CA . MET A 1 85 ? 6.115 23.747 -29.256 1.00 24.38 85 MET A CA 1
ATOM 637 C C . MET A 1 85 ? 6.822 22.428 -29.611 1.00 24.38 85 MET A C 1
ATOM 639 O O . MET A 1 85 ? 6.697 21.953 -30.741 1.00 24.38 85 MET A O 1
ATOM 643 N N . ALA A 1 86 ? 7.516 21.788 -28.663 1.00 27.78 86 ALA A N 1
ATOM 644 C CA . ALA A 1 86 ? 8.163 20.492 -28.891 1.00 27.78 86 ALA A CA 1
ATOM 645 C C . ALA A 1 86 ? 7.162 19.326 -29.047 1.00 27.78 86 ALA A C 1
ATOM 647 O O . ALA A 1 86 ? 7.518 18.286 -29.599 1.00 27.78 86 ALA A O 1
ATOM 648 N N . ALA A 1 87 ? 5.909 19.500 -28.609 1.00 26.61 87 ALA A N 1
ATOM 649 C CA . ALA A 1 87 ? 4.855 18.492 -28.735 1.00 26.61 87 ALA A CA 1
ATOM 650 C C . ALA A 1 87 ? 4.195 18.456 -30.130 1.00 26.61 87 ALA A C 1
ATOM 652 O O . ALA A 1 87 ? 3.577 17.455 -30.481 1.00 26.61 87 ALA A O 1
ATOM 653 N N . ALA A 1 88 ? 4.344 19.509 -30.943 1.00 25.84 88 ALA A N 1
ATOM 654 C CA . ALA A 1 88 ? 3.664 19.632 -32.238 1.00 25.84 88 ALA A CA 1
ATOM 655 C C . ALA A 1 88 ? 4.542 19.281 -33.458 1.00 25.84 88 ALA A C 1
ATOM 657 O O . ALA A 1 88 ? 4.043 19.230 -34.580 1.00 25.84 88 ALA A O 1
ATOM 658 N N . VAL A 1 89 ? 5.842 19.019 -33.269 1.00 24.81 89 VAL A N 1
ATOM 659 C CA . VAL A 1 89 ? 6.788 18.753 -34.369 1.00 24.81 89 VAL A CA 1
ATOM 660 C C . VAL A 1 89 ? 7.646 17.528 -34.047 1.00 24.81 89 VAL A C 1
ATOM 662 O O . VAL A 1 89 ? 8.822 17.647 -33.712 1.00 24.81 89 VAL A O 1
ATOM 665 N N . TRP A 1 90 ? 7.072 16.325 -34.130 1.00 30.69 90 TRP A N 1
ATOM 666 C CA . TRP A 1 90 ? 7.870 15.092 -34.071 1.00 30.69 90 TRP A CA 1
ATOM 667 C C . TRP A 1 90 ? 7.322 13.951 -34.948 1.00 30.69 90 TRP A C 1
ATOM 669 O O . TRP A 1 90 ? 6.922 12.913 -34.421 1.00 30.69 90 TRP A O 1
ATOM 679 N N . PRO A 1 91 ? 7.303 14.086 -36.288 1.00 28.52 91 PRO A N 1
ATOM 680 C CA . PRO A 1 91 ? 7.039 12.943 -37.146 1.00 28.52 91 PRO A CA 1
ATOM 681 C C . PRO A 1 91 ? 8.325 12.110 -37.283 1.00 28.52 91 PRO A C 1
ATOM 683 O O . PRO A 1 91 ? 9.373 12.630 -37.654 1.00 28.52 91 PRO A O 1
ATOM 686 N N . GLU A 1 92 ? 8.233 10.833 -36.902 1.00 31.11 92 GLU A N 1
ATOM 687 C CA . GLU A 1 92 ? 9.101 9.701 -37.273 1.00 31.11 92 GLU A CA 1
ATOM 688 C C . GLU A 1 92 ? 10.610 9.983 -37.426 1.00 31.11 92 GLU A C 1
ATOM 690 O O . GLU A 1 92 ? 11.100 10.412 -38.472 1.00 31.11 92 GLU A O 1
ATOM 695 N N . ARG A 1 93 ? 11.408 9.621 -36.411 1.00 38.69 93 ARG A N 1
ATOM 696 C CA . ARG A 1 93 ? 12.858 9.495 -36.616 1.00 38.69 93 ARG A CA 1
ATOM 697 C C . ARG A 1 93 ? 13.168 8.153 -37.263 1.00 38.69 93 ARG A C 1
ATOM 699 O O . ARG A 1 93 ? 12.838 7.102 -36.720 1.00 38.69 93 ARG A O 1
ATOM 706 N N . ARG A 1 94 ? 13.906 8.202 -38.367 1.00 33.94 94 ARG A N 1
ATOM 707 C CA . ARG A 1 94 ? 14.584 7.045 -38.943 1.00 33.94 94 ARG A CA 1
ATOM 708 C C . ARG A 1 94 ? 15.996 6.950 -38.366 1.00 33.94 94 ARG A C 1
ATOM 710 O O . ARG A 1 94 ? 16.740 7.929 -38.387 1.00 33.94 94 ARG A O 1
ATOM 717 N N . VAL A 1 95 ? 16.343 5.810 -37.779 1.00 38.00 95 VAL A N 1
ATOM 718 C CA . VAL A 1 95 ? 17.651 5.546 -37.163 1.00 38.00 95 VAL A CA 1
ATOM 719 C C . VAL A 1 95 ? 18.393 4.544 -38.034 1.00 38.00 95 VAL A C 1
ATOM 721 O O . VAL A 1 95 ? 17.905 3.444 -38.253 1.00 38.00 95 VAL A O 1
ATOM 724 N N . GLU A 1 96 ? 19.576 4.887 -38.533 1.00 32.41 96 GLU A N 1
ATOM 725 C CA . GLU A 1 96 ? 20.402 3.894 -39.219 1.00 32.41 96 GLU A CA 1
ATOM 726 C C . GLU A 1 96 ? 21.080 2.970 -38.203 1.00 32.41 96 GLU A C 1
ATOM 728 O O . GLU A 1 96 ? 21.800 3.427 -37.313 1.00 32.41 96 GLU A O 1
ATOM 733 N N . VAL A 1 97 ? 20.875 1.661 -38.344 1.00 37.03 97 VAL A N 1
ATOM 734 C CA . VAL A 1 97 ? 21.537 0.641 -37.528 1.00 37.03 97 VAL A CA 1
ATOM 735 C C . VAL A 1 97 ? 22.342 -0.277 -38.437 1.00 37.03 97 VAL A C 1
ATOM 737 O O . VAL A 1 97 ? 21.840 -0.786 -39.437 1.00 37.03 97 VAL A O 1
ATOM 740 N N . ALA A 1 98 ? 23.609 -0.502 -38.089 1.00 30.52 98 ALA A N 1
ATOM 741 C CA . ALA A 1 98 ? 24.450 -1.485 -38.758 1.00 30.52 98 ALA A CA 1
ATOM 742 C C . ALA A 1 98 ? 24.326 -2.839 -38.043 1.00 30.52 98 ALA A C 1
ATOM 744 O O . ALA A 1 98 ? 24.741 -2.975 -36.893 1.00 30.52 98 ALA A O 1
ATOM 745 N N . ALA A 1 99 ? 23.771 -3.839 -38.727 1.00 35.34 99 ALA A N 1
ATOM 746 C CA . ALA A 1 99 ? 23.651 -5.207 -38.224 1.00 35.34 99 ALA A CA 1
ATOM 747 C C . ALA A 1 99 ? 24.063 -6.197 -39.323 1.00 35.34 99 ALA A C 1
ATOM 749 O O . ALA A 1 99 ? 23.590 -6.102 -40.458 1.00 35.34 99 ALA A O 1
ATOM 750 N N . GLY A 1 100 ? 24.982 -7.119 -39.007 1.00 32.03 100 GLY A N 1
ATOM 751 C CA . GLY A 1 100 ? 25.469 -8.137 -39.951 1.00 32.03 100 GLY A CA 1
ATOM 752 C C . GLY A 1 100 ? 26.201 -7.580 -41.183 1.00 32.03 100 GLY A C 1
ATOM 753 O O . GLY A 1 100 ? 26.115 -8.163 -42.258 1.00 32.03 100 GLY A O 1
ATOM 754 N N . GLY A 1 101 ? 26.867 -6.424 -41.065 1.00 33.91 101 GLY A N 1
ATOM 755 C CA . GLY A 1 101 ? 27.571 -5.774 -42.182 1.00 33.91 101 GLY A CA 1
ATOM 756 C C . GLY A 1 101 ? 26.672 -5.013 -43.168 1.00 33.91 101 GLY A C 1
ATOM 757 O O . GLY A 1 101 ? 27.175 -4.470 -44.148 1.00 33.91 101 GLY A O 1
ATOM 758 N N . ARG A 1 102 ? 25.358 -4.931 -42.912 1.00 32.84 102 ARG A N 1
ATOM 759 C CA . ARG A 1 102 ? 24.390 -4.155 -43.706 1.00 32.84 102 ARG A CA 1
ATOM 760 C C . ARG A 1 102 ? 23.868 -2.963 -42.904 1.00 32.84 102 ARG A C 1
ATOM 762 O O . ARG A 1 102 ? 23.746 -3.049 -41.680 1.00 32.84 102 ARG A O 1
ATOM 769 N N . ARG A 1 103 ? 23.583 -1.851 -43.591 1.00 37.91 103 ARG A N 1
ATOM 770 C CA . ARG A 1 103 ? 22.902 -0.684 -43.011 1.00 37.91 103 ARG A CA 1
ATOM 771 C C . ARG A 1 103 ? 21.400 -0.866 -43.143 1.00 37.91 103 ARG A C 1
ATOM 773 O O . ARG A 1 103 ? 20.922 -1.231 -44.213 1.00 37.91 103 ARG A O 1
ATOM 780 N N . TRP A 1 104 ? 20.690 -0.588 -42.064 1.00 38.53 104 TRP A N 1
ATOM 781 C CA . TRP A 1 104 ? 19.243 -0.673 -42.003 1.00 38.53 104 TRP A CA 1
ATOM 782 C C . TRP A 1 104 ? 18.672 0.660 -41.554 1.00 38.53 104 TRP A C 1
ATOM 784 O O . TRP A 1 104 ? 19.146 1.222 -40.572 1.00 38.53 104 TRP A O 1
ATOM 794 N N . GLU A 1 105 ? 17.645 1.141 -42.242 1.00 34.94 105 GLU A N 1
ATOM 795 C CA . GLU A 1 105 ? 16.902 2.333 -41.853 1.00 34.94 105 GLU A CA 1
ATOM 796 C C . GLU A 1 105 ? 15.742 1.904 -40.942 1.00 34.94 105 GLU A C 1
ATOM 798 O O . GLU A 1 105 ? 14.834 1.185 -41.356 1.00 34.94 105 GLU A O 1
ATOM 803 N N . VAL A 1 106 ? 15.810 2.278 -39.667 1.00 34.91 106 VAL A N 1
ATOM 804 C CA . VAL A 1 106 ? 14.864 1.854 -38.635 1.00 34.91 106 VAL A CA 1
ATOM 805 C C . VAL A 1 106 ? 13.852 2.959 -38.385 1.00 34.91 106 VAL A C 1
ATOM 807 O O . VAL A 1 106 ? 14.208 4.004 -37.848 1.00 34.91 106 VAL A O 1
ATOM 810 N N . ALA A 1 107 ? 12.582 2.731 -38.717 1.00 33.41 107 ALA A N 1
ATOM 811 C CA . ALA A 1 107 ? 11.505 3.614 -38.284 1.00 33.41 107 ALA A CA 1
ATOM 812 C C . ALA A 1 107 ? 11.327 3.480 -36.763 1.00 33.41 107 ALA A C 1
ATOM 814 O O . ALA A 1 107 ? 10.868 2.449 -36.270 1.00 33.41 107 ALA A O 1
ATOM 815 N N . ALA A 1 108 ? 11.725 4.504 -36.011 1.00 36.72 108 ALA A N 1
ATOM 816 C CA . ALA A 1 108 ? 11.357 4.629 -34.613 1.00 36.72 108 ALA A CA 1
ATOM 817 C C . ALA A 1 108 ? 10.043 5.411 -34.559 1.00 36.72 108 ALA A C 1
ATOM 819 O O . ALA A 1 108 ? 9.996 6.570 -34.973 1.00 36.72 108 ALA A O 1
ATOM 820 N N . SER A 1 109 ? 8.990 4.784 -34.037 1.00 34.12 109 SER A N 1
ATOM 821 C CA . SER A 1 109 ? 7.792 5.491 -33.589 1.00 34.12 109 SER A CA 1
ATOM 822 C C . SER A 1 109 ? 7.992 5.818 -32.108 1.00 34.12 109 SER A C 1
ATOM 824 O O . SER A 1 109 ? 7.662 4.985 -31.261 1.00 34.12 109 SER A O 1
ATOM 826 N N . PRO A 1 110 ? 8.620 6.955 -31.744 1.00 37.72 110 PRO A N 1
ATOM 827 C CA . PRO A 1 110 ? 8.677 7.348 -30.345 1.00 37.72 110 PRO A CA 1
ATOM 828 C C . PRO A 1 110 ? 7.244 7.523 -29.835 1.00 37.72 110 PRO A C 1
ATOM 830 O O . PRO A 1 110 ? 6.401 8.070 -30.543 1.00 37.72 110 PRO A O 1
ATOM 833 N N . MET A 1 111 ? 6.960 7.086 -28.607 1.00 40.28 111 MET A N 1
ATOM 834 C CA . MET A 1 111 ? 5.757 7.566 -27.928 1.00 40.28 111 MET A CA 1
ATOM 835 C C . MET A 1 111 ? 5.877 9.098 -27.827 1.00 40.28 111 MET A C 1
ATOM 837 O O . MET A 1 111 ? 6.886 9.568 -27.285 1.00 40.28 111 MET A O 1
ATOM 841 N N . PRO A 1 112 ? 4.937 9.885 -28.384 1.00 36.72 112 PRO A N 1
ATOM 842 C CA . PRO A 1 112 ? 5.038 11.342 -28.390 1.00 36.72 112 PRO A CA 1
ATOM 843 C C . PRO A 1 112 ? 5.295 11.881 -26.975 1.00 36.72 112 PRO A C 1
ATOM 845 O O . PRO A 1 112 ? 4.602 11.507 -26.033 1.00 36.72 112 PRO A O 1
ATOM 848 N N . GLY A 1 113 ? 6.321 12.721 -26.808 1.00 46.31 113 GLY A N 1
ATOM 849 C CA . GLY A 1 113 ? 6.658 13.345 -25.519 1.00 46.31 113 GLY A CA 1
ATOM 850 C C . GLY A 1 113 ? 7.478 12.500 -24.530 1.00 46.31 113 GLY A C 1
ATOM 851 O O . GLY A 1 113 ? 7.826 13.012 -23.468 1.00 46.31 113 GLY A O 1
ATOM 852 N N . VAL A 1 114 ? 7.843 11.250 -24.850 1.00 54.38 114 VAL A N 1
ATOM 853 C CA . VAL A 1 114 ? 8.628 10.381 -23.949 1.00 54.38 114 VAL A CA 1
ATOM 854 C C . VAL A 1 114 ? 10.112 10.385 -24.328 1.00 54.38 114 VAL A C 1
ATOM 856 O O . VAL A 1 114 ? 10.498 9.954 -25.415 1.00 54.38 114 VAL A O 1
ATOM 859 N N . GLY A 1 115 ? 10.974 10.839 -23.413 1.00 66.50 115 GLY A N 1
ATOM 860 C CA . GLY A 1 115 ? 12.424 10.779 -23.585 1.00 66.50 115 GLY A CA 1
ATOM 861 C C . GLY A 1 115 ? 12.961 9.353 -23.440 1.00 66.50 115 GLY A C 1
ATOM 862 O O . GLY A 1 115 ? 12.557 8.622 -22.537 1.00 66.50 115 GLY A O 1
ATOM 863 N N . LEU A 1 116 ? 13.904 8.968 -24.305 1.00 70.50 116 LEU A N 1
ATOM 864 C CA . LEU A 1 116 ? 14.672 7.724 -24.199 1.00 70.50 116 LEU A CA 1
ATOM 865 C C . LEU A 1 116 ? 16.113 8.051 -23.813 1.00 70.50 116 LEU A C 1
ATOM 867 O O . LEU A 1 116 ? 16.756 8.892 -24.439 1.00 70.50 116 L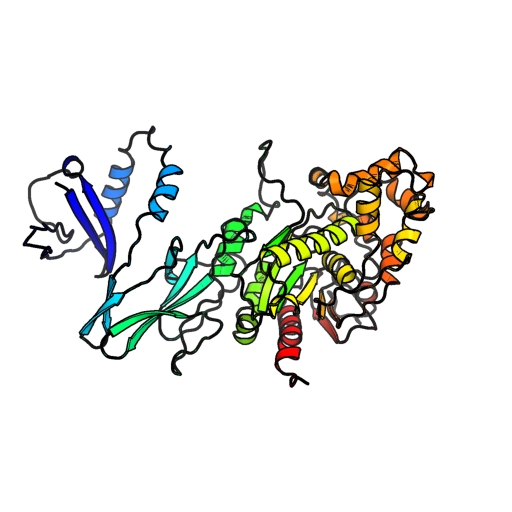EU A O 1
ATOM 871 N N . SER A 1 117 ? 16.641 7.394 -22.783 1.00 70.50 117 SER A N 1
ATOM 872 C CA . SER A 1 117 ? 18.031 7.573 -22.351 1.00 70.50 117 SER A CA 1
ATOM 873 C C . SER A 1 117 ? 18.675 6.233 -22.001 1.00 70.50 117 SER A C 1
ATOM 875 O O . SER A 1 117 ? 18.072 5.468 -21.251 1.00 70.50 117 SER A O 1
ATOM 877 N N . PRO A 1 118 ? 19.901 5.934 -22.469 1.00 73.50 118 PRO A N 1
ATOM 878 C CA . PRO A 1 118 ? 20.611 4.727 -22.058 1.00 73.50 118 PRO A CA 1
ATOM 879 C C . PRO A 1 118 ? 20.760 4.653 -20.538 1.00 73.50 118 PRO A C 1
ATOM 881 O O . PRO A 1 118 ? 21.134 5.637 -19.900 1.00 73.50 118 PRO A O 1
ATOM 884 N N . ALA A 1 119 ? 20.536 3.476 -19.956 1.00 71.69 119 ALA A N 1
ATOM 885 C CA . ALA A 1 119 ? 20.714 3.237 -18.524 1.00 71.69 119 ALA A CA 1
ATOM 886 C C . ALA A 1 119 ? 22.137 3.579 -18.045 1.00 71.69 119 ALA A C 1
ATOM 888 O O . ALA A 1 119 ? 22.328 4.038 -16.922 1.00 71.69 119 ALA A O 1
ATOM 889 N N . SER A 1 120 ? 23.138 3.407 -18.914 1.00 72.62 120 SER A N 1
ATOM 890 C CA . SER A 1 120 ? 24.544 3.734 -18.651 1.00 72.62 120 SER A CA 1
ATOM 891 C C . SER A 1 120 ? 24.818 5.227 -18.443 1.00 72.62 120 SER A C 1
ATOM 893 O O . SER A 1 120 ? 25.845 5.567 -17.860 1.00 72.62 120 SER A O 1
ATOM 895 N N . ALA A 1 121 ? 23.916 6.113 -18.876 1.00 69.62 121 ALA A N 1
ATOM 896 C CA . ALA A 1 121 ? 24.020 7.551 -18.631 1.00 69.62 121 ALA A CA 1
ATOM 897 C C . ALA A 1 121 ? 23.661 7.935 -17.183 1.00 69.62 121 ALA A C 1
ATOM 899 O O . ALA A 1 121 ? 23.874 9.074 -16.771 1.00 69.62 121 ALA A O 1
ATOM 900 N N . TRP A 1 122 ? 23.118 6.993 -16.405 1.00 74.50 122 TRP A N 1
ATOM 901 C CA . TRP A 1 122 ? 22.608 7.231 -15.063 1.00 74.50 122 TRP A CA 1
ATOM 902 C C . TRP A 1 122 ? 23.386 6.437 -14.019 1.00 74.50 122 TRP A C 1
ATOM 904 O O . TRP A 1 122 ? 23.893 5.341 -14.261 1.00 74.50 122 TRP A O 1
ATOM 914 N N . ARG A 1 123 ? 23.438 6.986 -12.805 1.00 74.69 123 ARG A N 1
ATOM 915 C CA . ARG A 1 123 ? 23.989 6.309 -11.633 1.00 74.69 123 ARG A CA 1
ATOM 916 C C . ARG A 1 123 ? 22.931 6.275 -10.540 1.00 74.69 123 ARG A C 1
ATOM 918 O O . ARG A 1 123 ? 22.419 7.320 -10.149 1.00 74.69 123 ARG A O 1
ATOM 925 N N . VAL A 1 124 ? 22.637 5.082 -10.029 1.00 78.81 124 VAL A N 1
ATOM 926 C CA . VAL A 1 124 ? 21.820 4.925 -8.821 1.00 78.81 124 VAL A CA 1
ATOM 927 C C . VAL A 1 124 ? 22.679 5.313 -7.620 1.00 78.81 124 VAL A C 1
ATOM 929 O O . VAL A 1 124 ? 23.746 4.739 -7.404 1.00 78.81 124 VAL A O 1
ATOM 932 N N . SER A 1 125 ? 22.230 6.304 -6.856 1.00 69.44 125 SER A N 1
ATOM 933 C CA . SER A 1 125 ? 22.846 6.733 -5.600 1.00 69.44 125 SER A CA 1
ATOM 934 C C . SER A 1 125 ? 21.879 6.521 -4.428 1.00 69.44 125 SER A C 1
ATOM 936 O O . SER A 1 125 ? 20.664 6.427 -4.608 1.00 69.44 125 SER A O 1
ATOM 938 N N . GLY A 1 126 ? 22.415 6.423 -3.210 1.00 71.94 126 GLY A N 1
ATOM 939 C CA . GLY A 1 126 ? 21.625 6.174 -2.001 1.00 71.94 126 GLY A CA 1
ATOM 940 C C . GLY A 1 126 ? 21.481 4.685 -1.647 1.00 71.94 126 GLY A C 1
ATOM 941 O O . GLY A 1 126 ? 22.271 3.864 -2.104 1.00 71.94 126 GLY A O 1
ATOM 942 N N . PRO A 1 127 ? 20.505 4.320 -0.793 1.00 71.75 127 PRO A N 1
ATOM 943 C CA . PRO A 1 127 ? 20.450 2.995 -0.165 1.00 71.75 127 PRO A CA 1
ATOM 944 C C . PRO A 1 127 ? 19.813 1.900 -1.035 1.00 71.75 127 PRO A C 1
ATOM 946 O O . PRO A 1 127 ? 19.667 0.766 -0.580 1.00 71.75 127 PRO A O 1
ATOM 949 N N . LEU A 1 128 ? 19.398 2.212 -2.266 1.00 82.50 128 LEU A N 1
ATOM 950 C CA . LEU A 1 128 ? 18.843 1.212 -3.175 1.00 82.50 128 LEU A CA 1
ATOM 951 C C . LEU A 1 128 ? 19.954 0.309 -3.712 1.00 82.50 128 LEU A C 1
ATOM 953 O O . LEU A 1 128 ? 20.968 0.776 -4.227 1.00 82.50 128 LEU A O 1
ATOM 957 N N . ARG A 1 129 ? 19.727 -1.004 -3.655 1.00 85.12 129 ARG A N 1
ATOM 958 C CA . ARG A 1 129 ? 20.536 -1.965 -4.410 1.00 85.12 129 ARG A CA 1
ATOM 959 C C . ARG A 1 129 ? 20.187 -1.850 -5.891 1.00 85.12 129 ARG A C 1
ATOM 961 O O . ARG A 1 129 ? 19.010 -1.835 -6.239 1.00 85.12 129 ARG A O 1
ATOM 968 N N . HIS A 1 130 ? 21.206 -1.778 -6.743 1.00 88.94 130 HIS A N 1
ATOM 969 C CA . HIS A 1 130 ? 21.038 -1.684 -8.192 1.00 88.94 130 HIS A CA 1
ATOM 970 C C . HIS A 1 130 ? 20.967 -3.084 -8.809 1.00 88.94 130 HIS A C 1
ATOM 972 O O . HIS A 1 130 ? 21.959 -3.814 -8.803 1.00 88.94 130 HIS A O 1
ATOM 978 N N . TYR A 1 131 ? 19.803 -3.456 -9.336 1.00 91.12 131 TYR A N 1
ATOM 979 C CA . TYR A 1 131 ? 19.557 -4.754 -9.960 1.00 91.12 131 TYR A CA 1
ATOM 980 C C . TYR A 1 131 ? 19.599 -4.652 -11.484 1.00 91.12 131 TYR A C 1
ATOM 982 O O . TYR A 1 131 ? 18.873 -3.859 -12.086 1.00 91.12 131 TYR A O 1
ATOM 990 N N . ARG A 1 132 ? 20.454 -5.473 -12.104 1.00 90.25 132 ARG A N 1
ATOM 991 C CA . ARG A 1 132 ? 20.615 -5.570 -13.558 1.00 90.25 132 ARG A CA 1
ATOM 992 C C . ARG A 1 132 ? 20.865 -7.010 -13.980 1.00 90.25 132 ARG A C 1
ATOM 994 O O . ARG A 1 132 ? 21.515 -7.757 -13.248 1.00 90.25 132 ARG A O 1
ATOM 1001 N N . THR A 1 133 ? 20.438 -7.355 -15.185 1.00 87.50 133 THR A N 1
ATOM 1002 C CA . THR A 1 133 ? 20.809 -8.600 -15.867 1.00 87.50 133 THR A CA 1
ATOM 1003 C C . THR A 1 133 ? 21.580 -8.287 -17.142 1.00 87.50 133 THR A C 1
ATOM 1005 O O . THR A 1 133 ? 21.336 -7.283 -17.813 1.00 87.50 133 THR A O 1
ATOM 1008 N N . ARG A 1 134 ? 22.554 -9.143 -17.463 1.00 85.56 134 ARG A N 1
ATOM 1009 C CA . ARG A 1 134 ? 23.248 -9.112 -18.755 1.00 85.56 134 ARG A CA 1
ATOM 1010 C C . ARG A 1 134 ? 22.413 -9.876 -19.782 1.00 85.56 134 ARG A C 1
ATOM 1012 O O . ARG A 1 134 ? 21.774 -10.857 -19.423 1.00 85.56 134 ARG A O 1
ATOM 1019 N N . GLY A 1 135 ? 22.460 -9.442 -21.035 1.00 84.00 135 GLY A N 1
ATOM 1020 C CA . GLY A 1 135 ? 21.724 -10.050 -22.139 1.00 84.00 135 GLY A CA 1
ATOM 1021 C C . GLY A 1 135 ? 21.841 -9.206 -23.405 1.00 84.00 135 GLY A C 1
ATOM 1022 O O . GLY A 1 135 ? 22.732 -8.359 -23.504 1.00 84.00 135 GLY A O 1
ATOM 1023 N N . ALA A 1 136 ? 20.951 -9.438 -24.364 1.00 76.38 136 ALA A N 1
ATOM 1024 C CA . ALA A 1 136 ? 20.885 -8.687 -25.611 1.00 76.38 136 ALA A CA 1
ATOM 1025 C C . ALA A 1 136 ? 20.223 -7.314 -25.449 1.00 76.38 136 ALA A C 1
ATOM 1027 O O . ALA A 1 136 ? 19.409 -7.097 -24.553 1.00 76.38 136 ALA A O 1
ATOM 1028 N N . GLY A 1 137 ? 20.545 -6.393 -26.355 1.00 78.69 137 GLY A N 1
ATOM 1029 C CA . GLY A 1 137 ? 19.991 -5.042 -26.346 1.00 78.69 137 GLY A CA 1
ATOM 1030 C C . GLY A 1 137 ? 20.638 -4.109 -25.321 1.00 78.69 137 GLY A C 1
ATOM 1031 O O . GLY A 1 137 ? 21.622 -4.431 -24.652 1.00 78.69 137 GLY A O 1
ATOM 1032 N N . VAL A 1 138 ? 20.087 -2.903 -25.239 1.00 82.19 138 VAL A N 1
ATOM 1033 C CA . VAL A 1 138 ? 20.569 -1.803 -24.407 1.00 82.19 138 VAL A CA 1
ATOM 1034 C C . VAL A 1 138 ? 19.461 -1.432 -23.426 1.00 82.19 138 VAL A C 1
ATOM 1036 O O . VAL A 1 138 ? 18.407 -0.973 -23.864 1.00 82.19 138 VAL A O 1
ATOM 1039 N N . PRO A 1 139 ? 19.666 -1.588 -22.108 1.00 83.94 139 PRO A N 1
ATOM 1040 C CA . PRO A 1 139 ? 18.719 -1.074 -21.132 1.00 83.94 139 PRO A CA 1
ATOM 1041 C C . PRO A 1 139 ? 18.590 0.444 -21.281 1.00 83.94 139 PRO A C 1
ATOM 1043 O O . PRO A 1 139 ? 19.591 1.168 -21.332 1.00 83.94 139 PRO A O 1
ATOM 1046 N N . VAL A 1 140 ? 17.358 0.928 -21.353 1.00 80.44 140 VAL A N 1
ATOM 1047 C CA . VAL A 1 140 ? 17.005 2.338 -21.495 1.00 80.44 140 VAL A CA 1
ATOM 1048 C C . VAL A 1 140 ? 15.973 2.725 -20.445 1.00 80.44 140 VAL A C 1
ATOM 1050 O O . VAL A 1 140 ? 15.123 1.936 -20.035 1.00 80.44 140 VAL A O 1
ATOM 1053 N N . LEU A 1 141 ? 16.054 3.972 -20.009 1.00 82.56 141 LEU A N 1
ATOM 1054 C CA . LEU A 1 141 ? 15.059 4.611 -19.173 1.00 82.56 141 LEU A CA 1
ATOM 1055 C C . LEU A 1 141 ? 14.135 5.436 -20.073 1.00 82.56 141 LEU A C 1
ATOM 1057 O O . LEU A 1 141 ? 14.620 6.250 -20.863 1.00 82.56 141 LEU A O 1
ATOM 1061 N N . CYS A 1 142 ? 12.828 5.219 -19.942 1.00 81.88 142 CYS A N 1
ATOM 1062 C CA . CYS A 1 142 ? 11.799 5.936 -20.690 1.00 81.88 142 CYS A CA 1
ATOM 1063 C C . CYS A 1 142 ? 11.037 6.867 -19.746 1.00 81.88 142 CYS A C 1
ATOM 1065 O O . CYS A 1 142 ? 10.566 6.421 -18.698 1.00 81.88 142 CYS A O 1
ATOM 1067 N N . GLY A 1 143 ? 10.906 8.141 -20.107 1.00 79.62 143 GLY A N 1
ATOM 1068 C CA . GLY A 1 143 ? 10.115 9.102 -19.344 1.00 79.62 143 GLY A CA 1
ATOM 1069 C C . GLY A 1 143 ? 10.557 10.561 -19.523 1.00 79.62 143 GLY A C 1
ATOM 1070 O O . GLY A 1 143 ? 11.484 10.840 -20.289 1.00 79.62 143 GLY A O 1
ATOM 1071 N N . PRO A 1 144 ? 9.909 11.493 -18.806 1.00 78.38 144 PRO A N 1
ATOM 1072 C CA . PRO A 1 144 ? 8.729 11.245 -17.978 1.00 78.38 144 PRO A CA 1
ATOM 1073 C C . PRO A 1 144 ? 7.497 10.946 -18.847 1.00 78.38 144 PRO A C 1
ATOM 1075 O O . PRO A 1 144 ? 7.328 11.541 -19.907 1.00 78.38 144 PRO A O 1
ATOM 1078 N N . MET A 1 145 ? 6.635 10.032 -18.403 1.00 78.25 145 MET A N 1
ATOM 1079 C CA . MET A 1 145 ? 5.289 9.870 -18.963 1.00 78.25 145 MET A CA 1
ATOM 1080 C C . MET A 1 145 ? 4.301 10.641 -18.087 1.00 78.25 145 MET A C 1
ATOM 1082 O O . MET A 1 145 ? 4.332 10.522 -16.856 1.00 78.25 145 MET A O 1
ATOM 1086 N N . ALA A 1 146 ? 3.458 11.456 -18.721 1.00 72.25 146 ALA A N 1
ATOM 1087 C CA . ALA A 1 146 ? 2.440 12.238 -18.038 1.00 72.25 146 ALA A CA 1
ATOM 1088 C C . ALA A 1 146 ? 1.157 11.415 -17.907 1.00 72.25 146 ALA A C 1
ATOM 1090 O O . ALA A 1 146 ? 0.520 11.084 -18.902 1.00 72.25 146 ALA A O 1
ATOM 1091 N N . GLU A 1 147 ? 0.770 11.118 -16.671 1.00 75.00 147 GLU A N 1
ATOM 1092 C CA . GLU A 1 147 ? -0.525 10.528 -16.351 1.00 75.00 147 GLU A CA 1
ATOM 1093 C C . GLU A 1 147 ? -1.121 11.270 -15.154 1.00 75.00 147 GLU A C 1
ATOM 1095 O O . GLU A 1 147 ? -0.379 11.723 -14.280 1.00 75.00 147 GLU A O 1
ATOM 1100 N N . ARG A 1 148 ? -2.454 11.405 -15.116 1.00 74.50 148 ARG A N 1
ATOM 1101 C CA . ARG A 1 148 ? -3.173 12.205 -14.106 1.00 74.50 148 ARG A CA 1
ATOM 1102 C C . ARG A 1 148 ? -2.737 11.884 -12.673 1.00 74.50 148 ARG A C 1
ATOM 1104 O O . ARG A 1 148 ? -2.557 12.802 -11.874 1.00 74.50 148 ARG A O 1
ATOM 1111 N N . ASP A 1 149 ? -2.531 10.601 -12.387 1.00 82.25 149 ASP A N 1
ATOM 1112 C CA . ASP A 1 149 ? -2.204 10.070 -11.057 1.00 82.25 149 ASP A CA 1
ATOM 1113 C C . ASP A 1 149 ? -0.770 9.541 -10.975 1.00 82.25 149 ASP A C 1
ATOM 1115 O O . ASP A 1 149 ? -0.447 8.695 -10.143 1.00 82.25 149 ASP A O 1
ATOM 1119 N N . ALA A 1 150 ? 0.113 10.032 -11.846 1.00 82.56 150 ALA A N 1
ATOM 1120 C CA . ALA A 1 150 ? 1.540 9.790 -11.717 1.00 82.56 150 ALA A CA 1
ATOM 1121 C C . ALA A 1 150 ? 2.102 10.500 -10.479 1.00 82.56 150 ALA A C 1
ATOM 1123 O O . ALA A 1 150 ? 1.662 11.588 -10.101 1.00 82.56 150 ALA A O 1
ATOM 1124 N N . MET A 1 151 ? 3.141 9.911 -9.886 1.00 77.56 151 MET A N 1
ATOM 1125 C CA . MET A 1 151 ? 3.962 10.599 -8.888 1.00 77.56 151 MET A CA 1
ATOM 1126 C C . MET A 1 151 ? 4.467 11.961 -9.406 1.00 77.56 151 MET A C 1
ATOM 1128 O O . MET A 1 151 ? 4.713 12.113 -10.610 1.00 77.56 151 MET A O 1
ATOM 1132 N N . PRO A 1 152 ? 4.725 12.936 -8.513 1.00 76.38 152 PRO A N 1
ATOM 1133 C CA . PRO A 1 152 ? 5.430 14.163 -8.872 1.00 76.38 152 PRO A CA 1
ATOM 1134 C C . PRO A 1 152 ? 6.726 13.867 -9.643 1.00 76.38 152 PRO A C 1
ATOM 1136 O O . PRO A 1 152 ? 7.571 13.094 -9.190 1.00 76.38 152 PRO A O 1
ATOM 1139 N N . GLY A 1 153 ? 6.881 14.485 -10.817 1.00 74.88 153 GLY A N 1
ATOM 1140 C CA . GLY A 1 153 ? 7.990 14.209 -11.741 1.00 74.88 153 GLY A CA 1
ATOM 1141 C C . GLY A 1 153 ? 7.689 13.170 -12.831 1.00 74.88 153 GLY A C 1
ATOM 1142 O O . GLY A 1 153 ? 8.579 12.884 -13.637 1.00 74.88 153 GLY A O 1
ATOM 1143 N N . GLY A 1 154 ? 6.458 12.651 -12.885 1.00 82.06 154 GLY A N 1
ATOM 1144 C CA . GLY A 1 154 ? 5.973 11.732 -13.916 1.00 82.06 154 GLY A CA 1
ATOM 1145 C C . GLY A 1 154 ? 6.439 10.289 -13.722 1.00 82.06 154 GLY A C 1
ATOM 1146 O O . GLY A 1 154 ? 7.253 9.984 -12.847 1.00 82.06 154 GLY A O 1
ATOM 1147 N N . LEU A 1 155 ? 5.924 9.388 -14.560 1.00 85.19 155 LEU A N 1
ATOM 1148 C CA . LEU A 1 155 ? 6.322 7.980 -14.540 1.00 85.19 155 LEU A CA 1
ATOM 1149 C C . LEU A 1 155 ? 7.620 7.775 -15.320 1.00 85.19 155 LEU A C 1
ATOM 1151 O O . LEU A 1 155 ? 7.804 8.333 -16.404 1.00 85.19 155 LEU A O 1
ATOM 1155 N N . TRP A 1 156 ? 8.502 6.939 -14.777 1.00 87.50 156 TRP A N 1
ATOM 1156 C CA . TRP A 1 156 ? 9.746 6.541 -15.429 1.00 87.50 156 TRP A CA 1
ATOM 1157 C C . TRP A 1 156 ? 9.843 5.023 -15.453 1.00 87.50 156 TRP A C 1
ATOM 1159 O O . TRP A 1 156 ? 9.916 4.386 -14.403 1.00 87.50 156 TRP A O 1
ATOM 1169 N N . VAL A 1 157 ? 9.868 4.443 -16.649 1.00 88.00 157 VAL A N 1
ATOM 1170 C CA . VAL A 1 157 ? 9.858 2.989 -16.829 1.00 88.00 157 VAL A CA 1
ATOM 1171 C C . VAL A 1 157 ? 11.169 2.496 -17.416 1.00 88.00 157 VAL A C 1
ATOM 1173 O O . VAL A 1 157 ? 11.757 3.115 -18.306 1.00 88.00 157 VAL A O 1
ATOM 1176 N N . ASN A 1 158 ? 11.630 1.356 -16.914 1.00 89.25 158 ASN A N 1
ATOM 1177 C CA . ASN A 1 158 ? 12.768 0.660 -17.492 1.00 89.25 158 ASN A CA 1
ATOM 1178 C C . ASN A 1 158 ? 12.304 -0.120 -18.727 1.00 89.25 158 ASN A C 1
ATOM 1180 O O . ASN A 1 158 ? 11.250 -0.760 -18.703 1.00 89.25 158 ASN A O 1
ATOM 1184 N N . ARG A 1 159 ? 13.091 -0.080 -19.799 1.00 86.12 159 ARG A N 1
ATOM 1185 C CA . ARG A 1 159 ? 12.900 -0.885 -21.010 1.00 86.12 159 ARG A CA 1
ATOM 1186 C C . ARG A 1 159 ? 14.238 -1.411 -21.499 1.00 86.12 159 ARG A C 1
ATOM 1188 O O . ARG A 1 159 ? 15.290 -0.910 -21.106 1.00 86.12 159 ARG A O 1
ATOM 1195 N N . THR A 1 160 ? 14.190 -2.358 -22.419 1.00 80.50 160 THR A N 1
ATOM 1196 C CA . THR A 1 160 ? 15.362 -2.792 -23.174 1.00 80.50 160 THR A CA 1
ATOM 1197 C C . THR A 1 160 ? 15.149 -2.505 -24.641 1.00 80.50 160 THR A C 1
ATOM 1199 O O . THR A 1 160 ? 14.216 -3.022 -25.246 1.00 80.50 160 THR A O 1
ATOM 1202 N N . ALA A 1 161 ? 16.017 -1.669 -25.202 1.00 78.75 161 ALA A N 1
ATOM 1203 C CA . ALA A 1 161 ? 16.020 -1.338 -26.612 1.00 78.75 161 ALA A CA 1
ATOM 1204 C C . ALA A 1 161 ? 16.853 -2.353 -27.394 1.00 78.75 161 ALA A C 1
ATOM 1206 O O . ALA A 1 161 ? 18.019 -2.587 -27.068 1.00 78.75 161 ALA A O 1
ATOM 1207 N N . PHE A 1 162 ? 16.291 -2.937 -28.443 1.00 70.25 162 PHE A N 1
ATOM 1208 C CA . PHE A 1 162 ? 17.018 -3.827 -29.343 1.00 70.25 162 PHE A CA 1
ATOM 1209 C C . PHE A 1 162 ? 16.546 -3.644 -30.782 1.00 70.25 162 PHE A C 1
ATOM 1211 O O . PHE A 1 162 ? 15.539 -2.988 -31.034 1.00 70.25 162 PHE A O 1
ATOM 1218 N N . VAL A 1 163 ? 17.305 -4.188 -31.731 1.00 71.06 163 VAL A N 1
ATOM 1219 C CA . VAL A 1 163 ? 16.979 -4.080 -33.153 1.00 71.06 163 VAL A CA 1
ATOM 1220 C C . VAL A 1 163 ? 16.641 -5.459 -33.690 1.00 71.06 163 VAL A C 1
ATOM 1222 O O . VAL A 1 163 ? 17.522 -6.312 -33.792 1.00 71.06 163 VAL A O 1
ATOM 1225 N N . GLY A 1 164 ? 15.367 -5.667 -34.006 1.00 60.81 164 GLY A N 1
ATOM 1226 C CA . GLY A 1 164 ? 14.877 -6.866 -34.678 1.00 60.81 164 GLY A CA 1
ATOM 1227 C C . GLY A 1 164 ? 14.955 -6.703 -36.194 1.00 60.81 164 GLY A C 1
ATOM 1228 O O . GLY A 1 164 ? 14.754 -5.603 -36.710 1.00 60.81 164 GLY A O 1
ATOM 1229 N N . VAL A 1 165 ? 15.258 -7.782 -36.919 1.00 65.25 165 VAL A N 1
ATOM 1230 C CA . VAL A 1 165 ? 15.297 -7.795 -38.391 1.00 65.25 165 VAL A CA 1
ATOM 1231 C C . VAL A 1 165 ? 14.279 -8.805 -38.902 1.00 65.25 165 VAL A C 1
ATOM 1233 O O . VAL A 1 165 ? 14.414 -10.000 -38.657 1.00 65.25 165 VAL A O 1
ATOM 1236 N N . TYR A 1 166 ? 13.281 -8.329 -39.644 1.00 63.94 166 TYR A N 1
ATOM 1237 C CA . TYR A 1 166 ? 12.169 -9.140 -40.142 1.00 63.94 166 TYR A CA 1
ATOM 1238 C C . TYR A 1 166 ? 11.943 -8.847 -41.617 1.00 63.94 166 TYR A C 1
ATOM 1240 O O . TYR A 1 166 ? 11.786 -7.689 -41.999 1.00 63.94 166 TYR A O 1
ATOM 1248 N N . GLY A 1 167 ? 11.929 -9.886 -42.455 1.00 58.84 167 GLY A N 1
ATOM 1249 C CA . GLY A 1 167 ? 11.549 -9.760 -43.867 1.00 58.84 167 GLY A CA 1
ATOM 1250 C C . GLY A 1 167 ? 12.325 -8.698 -44.659 1.00 58.84 167 GLY A C 1
ATOM 1251 O O . GLY A 1 167 ? 11.772 -8.119 -45.584 1.00 58.84 167 GLY A O 1
ATOM 1252 N N . GLY A 1 168 ? 13.577 -8.400 -44.288 1.00 62.06 168 GLY A N 1
ATOM 1253 C CA . GLY A 1 168 ? 14.365 -7.354 -44.949 1.00 62.06 168 GLY A CA 1
ATOM 1254 C C . GLY A 1 168 ? 14.113 -5.924 -44.449 1.00 62.06 168 GLY A C 1
ATOM 1255 O O . GLY A 1 168 ? 14.524 -4.981 -45.120 1.00 62.06 168 GLY A O 1
ATOM 1256 N N . ALA A 1 169 ? 13.533 -5.742 -43.262 1.00 48.81 169 ALA A N 1
ATOM 1257 C CA . ALA A 1 169 ? 13.487 -4.462 -42.555 1.00 48.81 169 ALA A CA 1
ATOM 1258 C C . ALA A 1 169 ? 14.018 -4.611 -41.122 1.00 48.81 169 ALA A C 1
ATOM 1260 O O . ALA A 1 169 ? 13.791 -5.640 -40.486 1.00 48.81 169 ALA A O 1
ATOM 1261 N N . ALA A 1 170 ? 14.692 -3.582 -40.601 1.00 56.59 170 ALA A N 1
ATOM 1262 C CA . ALA A 1 170 ? 15.079 -3.530 -39.193 1.00 56.59 170 ALA A CA 1
ATOM 1263 C C . ALA A 1 170 ? 14.155 -2.597 -38.407 1.00 56.59 170 ALA A C 1
ATOM 1265 O O . ALA A 1 170 ? 13.739 -1.550 -38.907 1.00 56.59 170 ALA A O 1
ATOM 1266 N N . ARG A 1 171 ? 13.842 -2.970 -37.168 1.00 57.38 171 ARG A N 1
ATOM 1267 C CA . ARG A 1 171 ? 12.954 -2.227 -36.269 1.00 57.38 171 ARG A CA 1
ATOM 1268 C C . ARG A 1 171 ? 13.597 -2.080 -34.900 1.00 57.38 171 ARG A C 1
ATOM 1270 O O . ARG A 1 171 ? 14.163 -3.039 -34.389 1.00 57.38 171 ARG A O 1
ATOM 1277 N N . LEU A 1 172 ? 13.517 -0.882 -34.324 1.00 65.00 172 LEU A N 1
ATOM 1278 C CA . LEU A 1 172 ? 13.918 -0.614 -32.948 1.00 65.00 172 LEU A CA 1
ATOM 1279 C C . LEU A 1 172 ? 12.718 -0.954 -32.082 1.00 65.00 172 LEU A C 1
ATOM 1281 O O . LEU A 1 172 ? 11.666 -0.331 -32.205 1.00 65.00 172 LEU A O 1
ATOM 1285 N N . GLU A 1 173 ? 12.896 -1.923 -31.208 1.00 66.38 173 GLU A N 1
ATOM 1286 C CA . GLU A 1 173 ? 11.854 -2.422 -30.331 1.00 66.38 173 GLU A CA 1
ATOM 1287 C C . GLU A 1 173 ? 12.245 -2.192 -28.876 1.00 66.38 173 GLU A C 1
ATOM 1289 O O . GLU A 1 173 ? 13.427 -2.207 -28.516 1.00 66.38 173 GLU A O 1
ATOM 1294 N N . LEU A 1 174 ? 11.235 -1.944 -28.043 1.00 75.88 174 LEU A N 1
ATOM 1295 C CA . LEU A 1 174 ? 11.376 -1.733 -26.609 1.00 75.88 174 LEU A CA 1
ATOM 1296 C C . LEU A 1 174 ? 10.639 -2.845 -25.878 1.00 75.88 174 LEU A C 1
ATOM 1298 O O . LEU A 1 174 ? 9.436 -3.012 -26.060 1.00 75.88 174 LEU A O 1
ATOM 1302 N N . VAL A 1 175 ? 11.351 -3.552 -25.010 1.00 77.81 175 VAL A N 1
ATOM 1303 C CA . VAL A 1 175 ? 10.793 -4.668 -24.237 1.00 77.81 175 VAL A CA 1
ATOM 1304 C C . VAL A 1 175 ? 10.720 -4.292 -22.774 1.00 77.81 175 VAL A C 1
ATOM 1306 O O . VAL A 1 175 ? 11.600 -3.597 -22.254 1.00 77.81 175 VAL A O 1
ATOM 1309 N N . ASP A 1 176 ? 9.643 -4.710 -22.118 1.00 83.44 176 ASP A N 1
ATOM 1310 C CA . ASP A 1 176 ? 9.502 -4.570 -20.677 1.00 83.44 176 ASP A CA 1
ATOM 1311 C C . ASP A 1 176 ? 10.390 -5.614 -19.980 1.00 83.44 176 ASP A C 1
ATOM 1313 O O . ASP A 1 176 ? 10.291 -6.792 -20.307 1.00 83.44 176 ASP A O 1
ATOM 1317 N N . PRO A 1 177 ? 11.241 -5.234 -19.013 1.00 83.19 177 PRO A N 1
ATOM 1318 C CA . PRO A 1 177 ? 12.058 -6.195 -18.273 1.00 83.19 177 PRO A CA 1
ATOM 1319 C C . PRO A 1 177 ? 11.246 -7.236 -17.477 1.00 83.19 177 PRO A C 1
ATOM 1321 O O . PRO A 1 177 ? 11.827 -8.206 -16.992 1.00 83.19 177 PRO A O 1
ATOM 1324 N N . ALA A 1 178 ? 9.927 -7.060 -17.335 1.00 81.00 178 ALA A N 1
ATOM 1325 C CA . ALA A 1 178 ? 9.014 -8.094 -16.853 1.00 81.00 178 ALA A CA 1
ATOM 1326 C C . ALA A 1 178 ? 8.940 -9.324 -17.779 1.00 81.00 178 ALA A C 1
ATOM 1328 O O . ALA A 1 178 ? 8.709 -10.424 -17.285 1.00 81.00 178 ALA A O 1
ATOM 1329 N N . ASP A 1 179 ? 9.174 -9.148 -19.082 1.00 80.62 179 ASP A N 1
ATOM 1330 C CA . ASP A 1 179 ? 9.344 -10.229 -20.052 1.00 80.62 179 ASP A CA 1
ATOM 1331 C C . ASP A 1 179 ? 10.797 -10.229 -20.556 1.00 80.62 179 ASP A C 1
ATOM 1333 O O . ASP A 1 179 ? 11.146 -9.569 -21.539 1.00 80.62 179 ASP A O 1
ATOM 1337 N N . PRO A 1 180 ? 11.709 -10.905 -19.839 1.00 76.12 180 PRO A N 1
ATOM 1338 C CA . PRO A 1 180 ? 13.132 -10.751 -20.079 1.00 76.12 180 PRO A CA 1
ATOM 1339 C C . PRO A 1 180 ? 13.618 -11.525 -21.311 1.00 76.12 180 PRO A C 1
ATOM 1341 O O . PRO A 1 180 ? 14.821 -11.517 -21.559 1.00 76.12 180 PRO A O 1
ATOM 1344 N N . THR A 1 181 ? 12.750 -12.215 -22.061 1.00 81.31 181 THR A N 1
ATOM 1345 C CA . THR A 1 181 ? 13.164 -13.094 -23.164 1.00 81.31 181 THR A CA 1
ATOM 1346 C C . THR A 1 181 ? 12.457 -12.737 -24.463 1.00 81.31 181 THR A C 1
ATOM 1348 O O . THR A 1 181 ? 11.241 -12.782 -24.549 1.00 81.31 181 THR A O 1
ATOM 1351 N N . VAL A 1 182 ? 13.226 -12.477 -25.519 1.00 74.56 182 VAL A N 1
ATOM 1352 C CA . VAL A 1 182 ? 12.694 -12.246 -26.869 1.00 74.56 182 VAL A CA 1
ATOM 1353 C C . VAL A 1 182 ? 13.236 -13.320 -27.793 1.00 74.56 182 VAL A C 1
ATOM 1355 O O . VAL A 1 182 ? 14.449 -13.484 -27.890 1.00 74.56 182 VAL A O 1
ATOM 1358 N N . ALA A 1 183 ? 12.355 -14.066 -28.465 1.00 75.62 183 ALA A N 1
ATOM 1359 C CA . ALA A 1 183 ? 12.741 -15.147 -29.381 1.00 75.62 183 ALA A CA 1
ATOM 1360 C C . ALA A 1 183 ? 13.750 -16.151 -28.768 1.00 75.62 183 ALA A C 1
ATOM 1362 O O . ALA A 1 183 ? 14.677 -16.612 -29.429 1.00 75.62 183 ALA A O 1
ATOM 1363 N N . GLY A 1 184 ? 13.596 -16.462 -27.475 1.00 77.44 184 GLY A N 1
ATOM 1364 C CA . GLY A 1 184 ? 14.497 -17.355 -26.733 1.00 77.44 184 GLY A CA 1
ATOM 1365 C C . GLY A 1 184 ? 15.812 -16.714 -26.267 1.00 77.44 184 GLY A C 1
ATOM 1366 O O . GLY A 1 184 ? 16.599 -17.372 -25.588 1.00 77.44 184 GLY A O 1
ATOM 1367 N N . GLN A 1 185 ? 16.056 -15.439 -26.578 1.00 76.50 185 GLN A N 1
ATOM 1368 C CA . GLN A 1 185 ? 17.239 -14.705 -26.144 1.00 76.50 185 GLN A CA 1
ATOM 1369 C C . GLN A 1 185 ? 16.946 -13.855 -24.907 1.00 76.50 185 GLN A C 1
ATOM 1371 O O . GLN A 1 185 ? 16.039 -13.025 -24.902 1.00 76.50 185 GLN A O 1
ATOM 1376 N N . LEU A 1 186 ? 17.759 -14.032 -23.862 1.00 84.69 186 LEU A N 1
ATOM 1377 C CA . LEU A 1 186 ? 17.695 -13.202 -22.663 1.00 84.69 186 LEU A CA 1
ATOM 1378 C C . LEU A 1 186 ? 18.121 -11.764 -22.989 1.00 84.69 186 LEU A C 1
ATOM 1380 O O . LEU A 1 186 ? 19.221 -11.524 -23.500 1.00 84.69 186 LEU A O 1
ATOM 1384 N N . MET A 1 187 ? 17.277 -10.809 -22.629 1.00 82.50 187 MET A N 1
ATOM 1385 C CA . MET A 1 187 ? 17.497 -9.381 -22.798 1.00 82.50 187 MET A CA 1
ATOM 1386 C C . MET A 1 187 ? 18.267 -8.805 -21.604 1.00 82.50 187 MET A C 1
ATOM 1388 O O . MET A 1 187 ? 18.073 -9.189 -20.447 1.00 82.50 187 MET A O 1
ATOM 1392 N N . ALA A 1 188 ? 19.174 -7.866 -21.874 1.00 84.50 188 ALA A N 1
ATOM 1393 C CA . ALA A 1 188 ? 19.789 -7.064 -20.826 1.00 84.50 188 ALA A CA 1
ATOM 1394 C C . ALA A 1 188 ? 18.692 -6.241 -20.158 1.00 84.50 188 ALA A C 1
ATOM 1396 O O . ALA A 1 188 ? 17.890 -5.650 -20.865 1.00 84.50 188 ALA A O 1
ATOM 1397 N N . ALA A 1 189 ? 18.660 -6.146 -18.833 1.00 88.81 189 ALA A N 1
ATOM 1398 C CA . ALA A 1 189 ? 17.624 -5.376 -18.148 1.00 88.81 189 ALA A CA 1
ATOM 1399 C C . ALA A 1 189 ? 18.180 -4.572 -16.978 1.00 88.81 189 ALA A C 1
ATOM 1401 O O . ALA A 1 189 ? 19.166 -4.948 -16.336 1.00 88.81 189 ALA A O 1
ATOM 1402 N N . ASP A 1 190 ? 17.500 -3.465 -16.698 1.00 90.25 190 ASP A N 1
ATOM 1403 C CA . ASP A 1 190 ? 17.635 -2.690 -15.474 1.00 90.25 190 ASP A CA 1
ATOM 1404 C C . ASP A 1 190 ? 16.296 -2.711 -14.738 1.00 90.25 190 ASP A C 1
ATOM 1406 O O . ASP A 1 190 ? 15.257 -2.445 -15.337 1.00 90.25 190 ASP A O 1
ATOM 1410 N N . TYR A 1 191 ? 16.314 -3.034 -13.447 1.00 91.44 191 TYR A N 1
ATOM 1411 C CA . TYR A 1 191 ? 15.099 -3.118 -12.632 1.00 91.44 191 TYR A CA 1
ATOM 1412 C C . TYR A 1 191 ? 14.999 -1.987 -11.607 1.00 91.44 191 TYR A C 1
ATOM 1414 O O . TYR A 1 191 ? 14.021 -1.921 -10.871 1.00 91.44 191 TYR A O 1
ATOM 1422 N N . THR A 1 192 ? 15.988 -1.092 -11.534 1.00 90.88 192 THR A N 1
ATOM 1423 C CA . THR A 1 192 ? 16.117 -0.123 -10.436 1.00 90.88 192 THR A CA 1
ATOM 1424 C C . THR A 1 192 ? 15.984 1.322 -10.895 1.00 90.88 192 THR A C 1
ATOM 1426 O O . THR A 1 192 ? 15.447 2.135 -10.145 1.00 90.88 192 THR A O 1
ATOM 1429 N N . LEU A 1 193 ? 16.460 1.669 -12.093 1.00 88.56 193 LEU A N 1
ATOM 1430 C CA . LEU A 1 193 ? 16.606 3.067 -12.513 1.00 88.56 193 LEU A CA 1
ATOM 1431 C C . LEU A 1 193 ? 15.289 3.847 -12.523 1.00 88.56 193 LEU A C 1
ATOM 1433 O O . LEU A 1 193 ? 15.261 4.952 -11.988 1.00 88.56 193 LEU A O 1
ATOM 1437 N N . GLY A 1 194 ? 14.207 3.271 -13.051 1.00 88.88 194 GLY A N 1
ATOM 1438 C CA . GLY A 1 194 ? 12.865 3.862 -13.024 1.00 88.88 194 GLY A CA 1
ATOM 1439 C C . GLY A 1 194 ? 12.418 4.235 -11.614 1.00 88.88 194 GLY A C 1
ATOM 1440 O O . GLY A 1 194 ? 12.107 5.397 -11.349 1.00 88.88 194 GLY A O 1
ATOM 1441 N N . TRP A 1 195 ? 12.501 3.288 -10.672 1.00 90.38 195 TRP A N 1
ATOM 1442 C CA . TRP A 1 195 ? 12.181 3.535 -9.264 1.00 90.38 195 TRP A CA 1
ATOM 1443 C C . TRP A 1 195 ? 13.085 4.613 -8.664 1.00 90.38 195 TRP A C 1
ATOM 1445 O O . TRP A 1 195 ? 12.597 5.570 -8.069 1.00 90.38 195 TRP A O 1
ATOM 1455 N N . ALA A 1 196 ? 14.403 4.497 -8.845 1.00 87.88 196 ALA A N 1
ATOM 1456 C CA . ALA A 1 196 ? 15.367 5.452 -8.306 1.00 87.88 196 ALA A CA 1
ATOM 1457 C C . ALA A 1 196 ? 15.126 6.875 -8.833 1.00 87.88 196 ALA A C 1
ATOM 1459 O O . ALA A 1 196 ? 15.210 7.836 -8.068 1.00 87.88 196 ALA A O 1
ATOM 1460 N N . LYS A 1 197 ? 14.782 7.012 -10.120 1.00 86.19 197 LYS A N 1
ATOM 1461 C CA . LYS A 1 197 ? 14.454 8.288 -10.754 1.00 86.19 197 LYS A CA 1
ATOM 1462 C C . LYS A 1 197 ? 13.158 8.867 -10.195 1.00 86.19 197 LYS A C 1
ATOM 1464 O O . LYS A 1 197 ? 13.182 10.013 -9.755 1.00 86.19 197 LYS A O 1
ATOM 1469 N N . MET A 1 198 ? 12.073 8.089 -10.160 1.00 86.75 198 MET A N 1
ATOM 1470 C CA . MET A 1 198 ? 10.780 8.544 -9.631 1.00 86.75 198 MET A CA 1
ATOM 1471 C C . MET A 1 198 ? 10.892 8.965 -8.169 1.00 86.75 198 MET A C 1
ATOM 1473 O O . MET A 1 198 ? 10.569 10.100 -7.843 1.00 86.75 198 MET A O 1
ATOM 1477 N N . PHE A 1 199 ? 11.422 8.106 -7.294 1.00 83.56 199 PHE A N 1
ATOM 1478 C CA . PHE A 1 199 ? 11.565 8.434 -5.872 1.00 83.56 199 PHE A CA 1
ATOM 1479 C C . PHE A 1 199 ? 12.584 9.554 -5.616 1.00 83.56 199 PHE A C 1
ATOM 1481 O O . PHE A 1 199 ? 12.412 10.322 -4.671 1.00 83.56 199 PHE A O 1
ATOM 1488 N N . GLY A 1 200 ? 13.614 9.685 -6.462 1.00 80.00 200 GLY A N 1
ATOM 1489 C CA . GLY A 1 200 ? 14.579 10.784 -6.408 1.00 80.00 200 GLY A CA 1
ATOM 1490 C C . GLY A 1 200 ? 13.974 12.138 -6.791 1.00 80.00 200 GLY A C 1
ATOM 1491 O O . GLY A 1 200 ? 14.187 13.116 -6.079 1.00 80.00 200 GLY A O 1
ATOM 1492 N N . LEU A 1 201 ? 13.184 12.196 -7.870 1.00 64.19 201 LEU A N 1
ATOM 1493 C CA . LEU A 1 201 ? 12.439 13.400 -8.273 1.00 64.19 201 LEU A CA 1
ATOM 1494 C C . LEU A 1 201 ? 11.339 13.749 -7.268 1.00 64.19 201 LEU A C 1
ATOM 1496 O O . LEU A 1 201 ? 11.156 14.908 -6.909 1.00 64.19 201 LEU A O 1
ATOM 1500 N N . ALA A 1 202 ? 10.683 12.725 -6.735 1.00 57.88 202 ALA A N 1
ATOM 1501 C CA . ALA A 1 202 ? 9.747 12.824 -5.631 1.00 57.88 202 ALA A CA 1
ATOM 1502 C C . ALA A 1 202 ? 10.419 13.148 -4.283 1.00 57.88 202 ALA A C 1
ATOM 1504 O O . ALA A 1 202 ? 9.748 13.116 -3.251 1.00 57.88 202 ALA A O 1
ATOM 1505 N N . GLY A 1 203 ? 11.723 13.454 -4.249 1.00 53.28 203 GLY A N 1
ATOM 1506 C CA . GLY A 1 203 ? 12.457 13.818 -3.036 1.00 53.28 203 GLY A CA 1
ATOM 1507 C C . GLY A 1 203 ? 11.842 14.997 -2.270 1.00 53.28 203 GLY A C 1
ATOM 1508 O O . GLY A 1 203 ? 12.003 15.066 -1.058 1.00 53.28 203 GLY A O 1
ATOM 1509 N N . GLY A 1 204 ? 11.051 15.853 -2.932 1.00 48.25 204 GLY A N 1
ATOM 1510 C CA . GLY A 1 204 ? 10.227 16.882 -2.279 1.00 48.25 204 GLY A CA 1
ATOM 1511 C C . GLY A 1 204 ? 9.117 16.338 -1.361 1.00 48.25 204 GLY A C 1
ATOM 1512 O O . GLY A 1 204 ? 8.627 17.064 -0.505 1.00 48.25 204 GLY A O 1
ATOM 1513 N N . MET A 1 205 ? 8.757 15.054 -1.477 1.00 50.91 205 MET A N 1
ATOM 1514 C CA . MET A 1 205 ? 7.877 14.345 -0.535 1.00 50.91 205 MET A CA 1
ATOM 1515 C C . MET A 1 205 ? 8.629 13.764 0.678 1.00 50.91 205 MET A C 1
ATOM 1517 O O . MET A 1 205 ? 8.004 13.239 1.597 1.00 50.91 205 MET A O 1
ATOM 1521 N N . ASP A 1 206 ? 9.965 13.859 0.729 1.00 50.31 206 ASP A N 1
ATOM 1522 C CA . ASP A 1 206 ? 10.769 13.597 1.933 1.00 50.31 206 ASP A CA 1
ATOM 1523 C C . ASP A 1 206 ? 10.938 14.909 2.714 1.00 50.31 206 ASP A C 1
ATOM 1525 O O . ASP A 1 206 ? 11.980 15.567 2.682 1.00 50.31 206 ASP A O 1
ATOM 1529 N N . ARG A 1 207 ? 9.883 15.312 3.433 1.00 49.06 207 ARG A N 1
ATOM 1530 C CA . ARG A 1 207 ? 9.825 16.587 4.181 1.00 49.06 207 ARG A CA 1
ATOM 1531 C C . ARG A 1 207 ? 10.863 16.709 5.308 1.00 49.06 207 ARG A C 1
ATOM 1533 O O . ARG A 1 207 ? 10.983 17.766 5.910 1.00 49.06 207 ARG A O 1
ATOM 1540 N N . ARG A 1 208 ? 11.656 15.664 5.581 1.00 44.66 208 ARG A N 1
ATOM 1541 C CA . ARG A 1 208 ? 12.785 15.700 6.531 1.00 44.66 208 ARG A CA 1
ATOM 1542 C C . ARG A 1 208 ? 13.986 16.513 6.027 1.00 44.66 208 ARG A C 1
ATOM 1544 O O . ARG A 1 208 ? 14.912 16.732 6.800 1.00 44.66 208 ARG A O 1
ATOM 1551 N N . LYS A 1 209 ? 14.009 16.915 4.749 1.00 35.59 209 LYS A N 1
ATOM 1552 C CA . LYS A 1 209 ? 15.164 17.569 4.102 1.00 35.59 209 LYS A CA 1
ATOM 1553 C C . LYS A 1 209 ? 14.951 19.023 3.663 1.00 35.59 209 LYS A C 1
ATOM 1555 O O . LYS A 1 209 ? 15.834 19.566 3.008 1.00 35.59 209 LYS A O 1
ATOM 1560 N N . LEU A 1 210 ? 13.828 19.654 3.999 1.00 35.94 210 LEU A N 1
ATOM 1561 C CA . LEU A 1 210 ? 13.541 21.032 3.583 1.00 35.94 210 LEU A CA 1
ATOM 1562 C C . LEU A 1 210 ? 13.404 21.956 4.803 1.00 35.94 210 LEU A C 1
ATOM 1564 O O . LEU A 1 210 ? 12.383 21.889 5.486 1.00 35.94 210 LEU A O 1
ATOM 1568 N N . PRO A 1 211 ? 14.388 22.830 5.076 1.00 34.50 211 PRO A N 1
ATOM 1569 C CA . PRO A 1 211 ? 14.106 24.147 5.623 1.00 34.50 211 PRO A CA 1
ATOM 1570 C C . PRO A 1 211 ? 13.552 25.020 4.477 1.00 34.50 211 PRO A C 1
ATOM 1572 O O . PRO A 1 211 ? 14.108 25.014 3.385 1.00 34.50 211 PRO A O 1
ATOM 1575 N N . ASP A 1 212 ? 12.449 25.731 4.705 1.00 33.41 212 ASP A N 1
ATOM 1576 C CA . ASP A 1 212 ? 11.831 26.702 3.780 1.00 33.41 212 ASP A CA 1
ATOM 1577 C C . ASP A 1 212 ? 11.184 26.195 2.476 1.00 33.41 212 ASP A C 1
ATOM 1579 O O . ASP A 1 212 ? 11.674 26.399 1.366 1.00 33.41 212 ASP A O 1
ATOM 1583 N N . VAL A 1 213 ? 9.942 25.711 2.597 1.00 34.22 213 VAL A N 1
ATOM 1584 C CA . VAL A 1 213 ? 8.906 25.947 1.569 1.00 34.22 213 VAL A CA 1
ATOM 1585 C C . VAL A 1 213 ? 7.778 26.762 2.206 1.00 34.22 213 VAL A C 1
ATOM 1587 O O . VAL A 1 213 ? 6.646 26.315 2.350 1.00 34.22 213 VAL A O 1
ATOM 1590 N N . PHE A 1 214 ? 8.109 27.988 2.616 1.00 32.09 214 PHE A N 1
ATOM 1591 C CA . PHE A 1 214 ? 7.134 29.065 2.769 1.00 32.09 214 PHE A CA 1
ATOM 1592 C C . PHE A 1 214 ? 6.853 29.650 1.377 1.00 32.09 214 PHE A C 1
ATOM 1594 O O . PHE A 1 214 ? 7.475 30.618 0.944 1.00 32.09 214 PHE A O 1
ATOM 1601 N N . ARG A 1 215 ? 5.914 29.040 0.647 1.00 30.31 215 ARG A N 1
ATOM 1602 C CA . ARG A 1 215 ? 5.143 29.727 -0.400 1.00 30.31 215 ARG A CA 1
ATOM 1603 C C . ARG A 1 215 ? 3.669 29.631 -0.012 1.00 30.31 215 ARG A C 1
ATOM 1605 O O . ARG A 1 215 ? 3.152 28.515 0.030 1.00 30.31 215 ARG A O 1
ATOM 1612 N N . PRO A 1 216 ? 2.976 30.753 0.241 1.00 27.72 216 PRO A N 1
ATOM 1613 C CA . PRO A 1 216 ? 1.521 30.753 0.259 1.00 27.72 216 PRO A CA 1
ATOM 1614 C C . PRO A 1 216 ? 1.048 30.314 -1.137 1.00 27.72 216 PRO A C 1
ATOM 1616 O O . PRO A 1 216 ? 1.398 30.956 -2.128 1.00 27.72 216 PRO A O 1
ATOM 1619 N N . GLY A 1 217 ? 0.341 29.182 -1.224 1.00 30.84 217 GLY A N 1
ATOM 1620 C CA . GLY A 1 217 ? -0.228 28.650 -2.473 1.00 30.84 217 GLY A CA 1
ATOM 1621 C C . GLY A 1 217 ? 0.586 27.589 -3.238 1.00 30.84 217 GLY A C 1
ATOM 1622 O O . GLY A 1 217 ? 0.328 27.394 -4.421 1.00 30.84 217 GLY A O 1
ATOM 1623 N N . GLY A 1 218 ? 1.560 26.896 -2.626 1.00 29.08 218 GLY A N 1
ATOM 1624 C CA . GLY A 1 218 ? 2.364 25.862 -3.307 1.00 29.08 218 GLY A CA 1
ATOM 1625 C C . GLY A 1 218 ? 2.436 24.513 -2.578 1.00 29.08 218 GLY A C 1
ATOM 1626 O O . GLY A 1 218 ? 3.260 24.353 -1.685 1.00 29.08 218 GLY A O 1
ATOM 1627 N N . ASN A 1 219 ? 1.650 23.540 -3.058 1.00 37.31 219 ASN A N 1
ATOM 1628 C CA . ASN A 1 219 ? 1.602 22.103 -2.719 1.00 37.31 219 ASN A CA 1
ATOM 1629 C C . ASN A 1 219 ? 0.931 21.689 -1.395 1.00 37.31 219 ASN A C 1
ATOM 1631 O O . ASN A 1 219 ? 1.545 21.111 -0.498 1.00 37.31 219 ASN A O 1
ATOM 1635 N N . GLU A 1 220 ? -0.389 21.855 -1.380 1.00 43.41 220 GLU A N 1
ATOM 1636 C CA . GLU A 1 220 ? -1.344 21.025 -0.641 1.00 43.41 220 GLU A CA 1
ATOM 1637 C C . GLU A 1 220 ? -1.223 19.549 -1.083 1.00 43.41 220 GLU A C 1
ATOM 1639 O O . GLU A 1 220 ? -1.800 19.137 -2.088 1.00 43.41 220 GLU A O 1
ATOM 1644 N N . LEU A 1 221 ? -0.456 18.716 -0.376 1.00 58.31 221 LEU A N 1
ATOM 1645 C CA . LEU A 1 221 ? -0.495 17.262 -0.592 1.00 58.31 221 LEU A CA 1
ATOM 1646 C C . LEU A 1 221 ? -1.471 16.638 0.406 1.00 58.31 221 LEU A C 1
ATOM 1648 O O . LEU A 1 221 ? -1.069 16.031 1.400 1.00 58.31 221 LEU A O 1
ATOM 1652 N N . GLY A 1 222 ? -2.765 16.832 0.142 1.00 69.81 222 GLY A N 1
ATOM 1653 C CA . GLY A 1 222 ? -3.829 16.075 0.796 1.00 69.81 222 GLY A CA 1
ATOM 1654 C C . GLY A 1 222 ? -3.713 14.566 0.521 1.00 69.81 222 GLY A C 1
ATOM 1655 O O . GLY A 1 222 ? -2.823 14.128 -0.217 1.00 69.81 222 GLY A O 1
ATOM 1656 N N . PRO A 1 223 ? -4.590 13.749 1.128 1.00 85.88 223 PRO A N 1
ATOM 1657 C CA . PRO A 1 223 ? -4.673 12.329 0.816 1.00 85.88 223 PRO A CA 1
ATOM 1658 C C . PRO A 1 223 ? -4.767 12.096 -0.693 1.00 85.88 223 PRO A C 1
ATOM 1660 O O . PRO A 1 223 ? -5.571 12.748 -1.351 1.00 85.88 223 PRO A O 1
ATOM 1663 N N . ARG A 1 224 ? -3.933 11.206 -1.238 1.00 89.25 224 ARG A N 1
ATOM 1664 C CA . ARG A 1 224 ? -3.945 10.873 -2.668 1.00 89.25 224 ARG A CA 1
ATOM 1665 C C . ARG A 1 224 ? -3.313 9.519 -2.945 1.00 89.25 224 ARG A C 1
ATOM 1667 O O . ARG A 1 224 ? -2.357 9.130 -2.275 1.00 89.25 224 ARG A O 1
ATOM 1674 N N . ILE A 1 225 ? -3.788 8.820 -3.971 1.00 94.31 225 ILE A N 1
ATOM 1675 C CA . ILE A 1 225 ? -3.107 7.639 -4.510 1.00 94.31 225 ILE A CA 1
ATOM 1676 C C . ILE A 1 225 ? -2.318 8.005 -5.764 1.00 94.31 225 ILE A C 1
ATOM 1678 O O . ILE A 1 225 ? -2.837 8.626 -6.688 1.00 94.31 225 ILE A O 1
ATOM 1682 N N . TYR A 1 226 ? -1.055 7.583 -5.794 1.00 92.88 226 TYR A N 1
ATOM 1683 C CA . TYR A 1 226 ? -0.187 7.697 -6.956 1.00 92.88 226 TYR A CA 1
ATOM 1684 C C . TYR A 1 226 ? 0.143 6.332 -7.535 1.00 92.88 226 TYR A C 1
ATOM 1686 O O . TYR A 1 226 ? 0.483 5.384 -6.822 1.00 92.88 226 TYR A O 1
ATOM 1694 N N . ARG A 1 227 ? 0.139 6.264 -8.860 1.00 92.38 227 ARG A N 1
ATOM 1695 C CA . ARG A 1 227 ? 0.620 5.117 -9.619 1.00 92.38 227 ARG A CA 1
ATOM 1696 C C . ARG A 1 227 ? 2.124 5.246 -9.807 1.00 92.38 227 ARG A C 1
ATOM 1698 O O . ARG A 1 227 ? 2.648 6.339 -10.032 1.00 92.38 227 ARG A O 1
ATOM 1705 N N . LEU A 1 228 ? 2.826 4.121 -9.698 1.00 92.38 228 LEU A N 1
ATOM 1706 C CA . LEU A 1 228 ? 4.267 4.053 -9.946 1.00 92.38 228 LEU A CA 1
ATOM 1707 C C . LEU A 1 228 ? 4.597 3.401 -11.298 1.00 92.38 228 LEU A C 1
ATOM 1709 O O . LEU A 1 228 ? 5.758 3.345 -11.688 1.00 92.38 228 LEU A O 1
ATOM 1713 N N . ALA A 1 229 ? 3.592 2.910 -12.018 1.00 89.62 229 ALA A N 1
ATOM 1714 C CA . ALA A 1 229 ? 3.723 2.348 -13.354 1.00 89.62 229 ALA A CA 1
ATOM 1715 C C . ALA A 1 229 ? 2.550 2.810 -14.235 1.00 89.62 229 ALA A C 1
ATOM 1717 O O . ALA A 1 229 ? 1.497 3.171 -13.691 1.00 89.62 229 ALA A O 1
ATOM 1718 N N . PRO A 1 230 ? 2.715 2.797 -15.572 1.00 88.38 230 PRO A N 1
ATOM 1719 C CA . PRO A 1 230 ? 1.612 3.035 -16.490 1.00 88.38 230 PRO A CA 1
ATOM 1720 C C . PRO A 1 230 ? 0.466 2.068 -16.224 1.00 88.38 230 PRO A C 1
ATOM 1722 O O . PRO A 1 230 ? 0.704 0.927 -15.818 1.00 88.38 230 PRO A O 1
ATOM 1725 N N . TRP A 1 231 ? -0.764 2.529 -16.442 1.00 90.62 231 TRP A N 1
ATOM 1726 C CA . TRP A 1 231 ? -1.941 1.687 -16.249 1.00 90.62 231 TRP A CA 1
ATOM 1727 C C . TRP A 1 231 ? -1.871 0.457 -17.154 1.00 90.62 231 TRP A C 1
ATOM 1729 O O . TRP A 1 231 ? -1.678 0.574 -18.365 1.00 90.62 231 TRP A O 1
ATOM 1739 N N . ASN A 1 232 ? -2.042 -0.717 -16.556 1.00 90.38 232 ASN A N 1
ATOM 1740 C CA . ASN A 1 232 ? -2.197 -1.967 -17.268 1.00 90.38 232 ASN A CA 1
ATOM 1741 C C . ASN A 1 232 ? -3.494 -2.651 -16.794 1.00 90.38 232 ASN A C 1
ATOM 1743 O O . ASN A 1 232 ? -3.592 -2.989 -15.611 1.00 90.38 232 ASN A O 1
ATOM 1747 N N . PRO A 1 233 ? -4.480 -2.855 -17.687 1.00 93.56 233 PRO A N 1
ATOM 1748 C CA . PRO A 1 233 ? -5.776 -3.427 -17.325 1.00 93.56 233 PRO A CA 1
ATOM 1749 C C . PRO A 1 233 ? -5.702 -4.908 -16.926 1.00 93.56 233 PRO A C 1
ATOM 1751 O O . PRO A 1 233 ? -6.628 -5.403 -16.289 1.00 93.56 233 PRO A O 1
ATOM 1754 N N . ASP A 1 234 ? -4.606 -5.595 -17.256 1.00 94.00 234 ASP A N 1
ATOM 1755 C CA . ASP A 1 234 ? -4.420 -7.036 -17.063 1.00 94.00 234 ASP A CA 1
ATOM 1756 C C . ASP A 1 234 ? -3.535 -7.362 -15.846 1.00 94.00 234 ASP A C 1
ATOM 1758 O O . ASP A 1 234 ? -3.271 -8.529 -15.554 1.00 94.00 234 ASP A O 1
ATOM 1762 N N . LYS A 1 235 ? -3.061 -6.345 -15.109 1.00 94.06 235 LYS A N 1
ATOM 1763 C CA . LYS A 1 235 ? -2.219 -6.522 -13.914 1.00 94.06 235 LYS A CA 1
ATOM 1764 C C . LYS A 1 235 ? -2.973 -6.203 -12.632 1.00 94.06 235 LYS A C 1
ATOM 1766 O O . LYS A 1 235 ? -3.630 -5.172 -12.520 1.00 94.06 235 LYS A O 1
ATOM 1771 N N . ARG A 1 236 ? -2.776 -7.041 -11.614 1.00 97.62 236 ARG A N 1
ATOM 1772 C CA . ARG A 1 236 ? -3.294 -6.827 -10.257 1.00 97.62 236 ARG A CA 1
ATOM 1773 C C . ARG A 1 236 ? -2.719 -5.546 -9.655 1.00 97.62 236 ARG A C 1
ATOM 1775 O O . ARG A 1 236 ? -1.543 -5.226 -9.856 1.00 97.62 236 ARG A O 1
ATOM 1782 N N . ILE A 1 237 ? -3.506 -4.828 -8.864 1.00 98.19 237 ILE A N 1
ATOM 1783 C CA . ILE A 1 237 ? -3.029 -3.630 -8.163 1.00 98.19 237 ILE A CA 1
ATOM 1784 C C . ILE A 1 237 ? -2.354 -4.050 -6.854 1.00 98.19 237 ILE A C 1
ATOM 1786 O O . ILE A 1 237 ? -2.943 -4.766 -6.048 1.00 98.19 237 ILE A O 1
ATOM 1790 N N . LEU A 1 238 ? -1.127 -3.578 -6.618 1.00 98.62 238 LEU A N 1
ATOM 1791 C CA . LEU A 1 238 ? -0.477 -3.637 -5.307 1.00 98.62 238 LEU A CA 1
ATOM 1792 C C . LEU A 1 238 ? -0.544 -2.252 -4.654 1.00 98.62 238 LEU A C 1
ATOM 1794 O O . LEU A 1 238 ? 0.280 -1.391 -4.963 1.00 98.62 238 LEU A O 1
ATOM 1798 N N . LEU A 1 239 ? -1.510 -2.041 -3.760 1.00 98.69 239 LEU A N 1
ATOM 1799 C CA . LEU A 1 239 ? -1.697 -0.779 -3.042 1.00 98.69 239 LEU A CA 1
ATOM 1800 C C . LEU A 1 239 ? -0.864 -0.754 -1.757 1.00 98.69 239 LEU A C 1
ATOM 1802 O O . LEU A 1 239 ? -1.060 -1.565 -0.857 1.00 98.69 239 LEU A O 1
ATOM 1806 N N . LEU A 1 240 ? 0.060 0.196 -1.658 1.00 98.56 240 LEU A N 1
ATOM 1807 C CA . LEU A 1 240 ? 0.992 0.333 -0.543 1.00 98.56 240 LEU A CA 1
ATOM 1808 C C . LEU A 1 240 ? 0.601 1.515 0.358 1.00 98.56 240 LEU A C 1
ATOM 1810 O O . LEU A 1 240 ? 0.572 2.665 -0.088 1.00 98.56 240 LEU A O 1
ATOM 1814 N N . VAL A 1 241 ? 0.343 1.242 1.639 1.00 98.06 241 VAL A N 1
ATOM 1815 C CA . VAL A 1 241 ? -0.202 2.206 2.612 1.00 98.06 241 VAL A CA 1
ATOM 1816 C C . VAL A 1 241 ? 0.792 2.419 3.756 1.00 98.06 241 VAL A C 1
ATOM 1818 O O . VAL A 1 241 ? 1.009 1.530 4.583 1.00 98.06 241 VAL A O 1
ATOM 1821 N N . HIS A 1 242 ? 1.439 3.590 3.793 1.00 93.19 242 HIS A N 1
ATOM 1822 C CA . HIS A 1 242 ? 2.478 3.892 4.787 1.00 93.19 242 HIS A CA 1
ATOM 1823 C C . HIS A 1 242 ? 1.911 4.184 6.185 1.00 93.19 242 HIS A C 1
ATOM 1825 O O . HIS A 1 242 ? 0.761 4.606 6.336 1.00 93.19 242 HIS A O 1
ATOM 1831 N N . GLY A 1 243 ? 2.755 3.995 7.203 1.00 86.94 243 GLY A N 1
ATOM 1832 C CA . GLY A 1 243 ? 2.449 4.282 8.600 1.00 86.94 243 GLY A CA 1
ATOM 1833 C C . GLY A 1 243 ? 2.539 5.758 8.987 1.00 86.94 243 GLY A C 1
ATOM 1834 O O . GLY A 1 243 ? 2.823 6.639 8.171 1.00 86.94 243 GLY A O 1
ATOM 1835 N N . ILE A 1 244 ? 2.306 6.017 10.274 1.00 76.94 244 ILE A N 1
ATOM 1836 C CA . ILE A 1 244 ? 2.496 7.334 10.885 1.00 76.94 244 ILE A CA 1
ATOM 1837 C C . ILE A 1 244 ? 3.985 7.726 10.845 1.00 76.94 244 ILE A C 1
ATOM 1839 O O . ILE A 1 244 ? 4.856 6.876 10.997 1.00 76.94 244 ILE A O 1
ATOM 1843 N N . PHE A 1 245 ? 4.281 9.010 10.629 1.00 71.94 245 PHE A N 1
ATOM 1844 C CA . PHE A 1 245 ? 5.629 9.585 10.448 1.00 71.94 245 PHE A CA 1
ATOM 1845 C C . PHE A 1 245 ? 6.420 9.161 9.207 1.00 71.94 245 PHE A C 1
ATOM 1847 O O . PHE A 1 245 ? 7.446 9.786 8.922 1.00 71.94 245 PHE A O 1
ATOM 1854 N N . ASP A 1 246 ? 5.948 8.168 8.463 1.00 76.62 246 ASP A N 1
ATOM 1855 C CA . ASP A 1 246 ? 6.509 7.785 7.177 1.00 76.62 246 ASP A CA 1
ATOM 1856 C C . ASP A 1 246 ? 5.867 8.579 6.027 1.00 76.62 246 ASP A C 1
ATOM 1858 O O . ASP A 1 246 ? 4.909 9.333 6.196 1.00 76.62 246 ASP A O 1
ATOM 1862 N N . THR A 1 247 ? 6.444 8.445 4.838 1.00 82.88 247 THR A N 1
ATOM 1863 C CA . THR A 1 247 ? 5.898 8.981 3.584 1.00 82.88 247 THR A CA 1
ATOM 1864 C C . THR A 1 247 ? 5.964 7.881 2.526 1.00 82.88 247 THR A C 1
ATOM 1866 O O . THR A 1 247 ? 6.667 6.887 2.745 1.00 82.88 247 THR A O 1
ATOM 1869 N N . PRO A 1 248 ? 5.333 8.029 1.344 1.00 87.31 248 PRO A N 1
ATOM 1870 C CA . PRO A 1 248 ? 5.422 7.024 0.277 1.00 87.31 248 PRO A CA 1
ATOM 1871 C C . PRO A 1 248 ? 6.859 6.615 -0.094 1.00 87.31 248 PRO A C 1
ATOM 1873 O O . PRO A 1 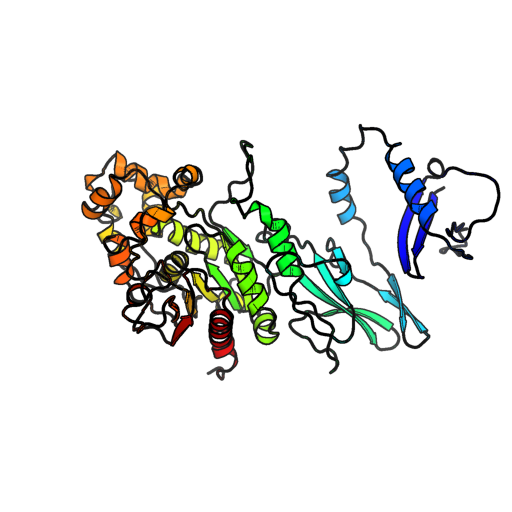248 ? 7.088 5.522 -0.609 1.00 87.31 248 PRO A O 1
ATOM 1876 N N . GLN A 1 249 ? 7.849 7.458 0.220 1.00 84.81 249 GLN A N 1
ATOM 1877 C CA . GLN A 1 249 ? 9.275 7.183 0.041 1.00 84.81 249 GLN A CA 1
ATOM 1878 C C . GLN A 1 249 ? 9.768 5.926 0.770 1.00 84.81 249 GLN A C 1
ATOM 1880 O O . GLN A 1 249 ? 10.754 5.327 0.331 1.00 84.81 249 GLN A O 1
ATOM 1885 N N . MET A 1 250 ? 9.103 5.489 1.848 1.00 88.50 250 MET A N 1
ATOM 1886 C CA . MET A 1 250 ? 9.466 4.248 2.546 1.00 88.50 250 MET A CA 1
ATOM 1887 C C . MET A 1 250 ? 9.381 3.020 1.623 1.00 88.50 250 MET A C 1
ATOM 1889 O O . MET A 1 250 ? 10.192 2.096 1.720 1.00 88.50 250 MET A O 1
ATOM 1893 N N . TRP A 1 251 ? 8.466 3.050 0.648 1.00 94.00 251 TRP A N 1
ATOM 1894 C CA . TRP A 1 251 ? 8.198 1.934 -0.252 1.00 94.00 251 TRP A CA 1
ATOM 1895 C C . TRP A 1 251 ? 9.245 1.761 -1.352 1.00 94.00 251 TRP A C 1
ATOM 1897 O O . TRP A 1 251 ? 9.270 0.710 -1.988 1.00 94.00 251 TRP A O 1
ATOM 1907 N N . ARG A 1 252 ? 10.170 2.715 -1.549 1.00 91.62 252 ARG A N 1
ATOM 1908 C CA . ARG A 1 252 ? 11.200 2.641 -2.606 1.00 91.62 252 ARG A CA 1
ATOM 1909 C C . ARG A 1 252 ? 12.013 1.345 -2.567 1.00 91.62 252 ARG A C 1
ATOM 1911 O O . ARG A 1 252 ? 12.316 0.766 -3.606 1.00 91.62 252 ARG A O 1
ATOM 1918 N N . GLY A 1 253 ? 12.373 0.888 -1.364 1.00 91.88 253 GLY A N 1
ATOM 1919 C CA . GLY A 1 253 ? 13.146 -0.338 -1.172 1.00 91.88 253 GLY A CA 1
ATOM 1920 C C . GLY A 1 253 ? 12.301 -1.587 -1.400 1.00 91.88 253 GLY A C 1
ATOM 1921 O O . GLY A 1 253 ? 12.803 -2.565 -1.946 1.00 91.88 253 GLY A O 1
ATOM 1922 N N . VAL A 1 254 ? 11.015 -1.517 -1.049 1.00 95.69 254 VAL A N 1
ATOM 1923 C CA . VAL A 1 254 ? 10.044 -2.593 -1.257 1.00 95.69 254 VAL A CA 1
ATOM 1924 C C . VAL A 1 254 ? 9.774 -2.787 -2.739 1.00 95.69 254 VAL A C 1
ATOM 1926 O O . VAL A 1 254 ? 9.974 -3.889 -3.240 1.00 95.69 254 VAL A O 1
ATOM 1929 N N . VAL A 1 255 ? 9.428 -1.729 -3.477 1.00 95.56 255 VAL A N 1
ATOM 1930 C CA . VAL A 1 255 ? 9.157 -1.862 -4.914 1.00 95.56 255 VAL A CA 1
ATOM 1931 C C . VAL A 1 255 ? 10.410 -2.271 -5.687 1.00 95.56 255 VAL A C 1
ATOM 1933 O O . VAL A 1 255 ? 10.348 -3.198 -6.484 1.00 95.56 255 VAL A O 1
ATOM 1936 N N . ASN A 1 256 ? 11.579 -1.699 -5.375 1.00 93.88 256 ASN A N 1
ATOM 1937 C CA . ASN A 1 256 ? 12.842 -2.121 -5.988 1.00 93.88 256 ASN A CA 1
ATOM 1938 C C . ASN A 1 256 ? 13.198 -3.583 -5.649 1.00 93.88 256 ASN A C 1
ATOM 1940 O O . ASN A 1 256 ? 13.792 -4.289 -6.459 1.00 93.88 256 ASN A O 1
ATOM 1944 N N . GLY A 1 257 ? 12.848 -4.043 -4.446 1.00 94.44 257 GLY A N 1
ATOM 1945 C CA . GLY A 1 257 ? 13.066 -5.414 -4.001 1.00 94.44 257 GLY A CA 1
ATOM 1946 C C . GLY A 1 257 ? 12.123 -6.419 -4.660 1.00 94.44 257 GLY A C 1
ATOM 1947 O O . GLY A 1 257 ? 12.579 -7.488 -5.060 1.00 94.44 257 GLY A O 1
ATOM 1948 N N . LEU A 1 258 ? 10.838 -6.090 -4.793 1.00 96.12 258 LEU A N 1
ATOM 1949 C CA . LEU A 1 258 ? 9.806 -6.980 -5.332 1.00 96.12 258 LEU A CA 1
ATOM 1950 C C . LEU A 1 258 ? 9.814 -7.012 -6.864 1.00 96.12 258 LEU A C 1
ATOM 1952 O O . LEU A 1 258 ? 9.904 -8.086 -7.450 1.00 96.12 258 LEU A O 1
ATOM 1956 N N . PHE A 1 259 ? 9.822 -5.849 -7.518 1.00 94.31 259 PHE A N 1
ATOM 1957 C CA . PHE A 1 259 ? 9.695 -5.728 -8.978 1.00 94.31 259 PHE A CA 1
ATOM 1958 C C . PHE A 1 259 ? 10.984 -6.039 -9.748 1.00 94.31 259 PHE A C 1
ATOM 1960 O O . PHE A 1 259 ? 11.012 -5.962 -10.972 1.00 94.31 259 PHE A O 1
ATOM 1967 N N . ARG A 1 260 ? 12.057 -6.443 -9.054 1.00 92.50 260 ARG A N 1
ATOM 1968 C CA . ARG A 1 260 ? 13.205 -7.097 -9.701 1.00 92.50 260 ARG A CA 1
ATOM 1969 C C . ARG A 1 260 ? 12.894 -8.530 -10.143 1.00 92.50 260 ARG A C 1
ATOM 1971 O O . ARG A 1 260 ? 13.682 -9.119 -10.874 1.00 92.50 260 ARG A O 1
ATOM 1978 N N . HIS A 1 261 ? 11.825 -9.124 -9.610 1.00 92.88 261 HIS A N 1
ATOM 1979 C CA . HIS A 1 261 ? 11.380 -10.463 -9.969 1.00 92.88 261 HIS A CA 1
ATOM 1980 C C . HIS A 1 261 ? 10.422 -10.364 -11.165 1.00 92.88 261 HIS A C 1
ATOM 1982 O O . HIS A 1 261 ? 9.361 -9.758 -10.999 1.00 92.88 261 HIS A O 1
ATOM 1988 N N . PRO A 1 262 ? 10.758 -10.955 -12.331 1.00 87.75 262 PRO A N 1
ATOM 1989 C CA . PRO A 1 262 ? 9.926 -10.871 -13.535 1.00 87.75 262 PRO A CA 1
ATOM 1990 C C . PRO A 1 262 ? 8.487 -11.331 -13.308 1.00 87.75 262 PRO A C 1
ATOM 1992 O O . PRO A 1 262 ? 7.563 -10.660 -13.737 1.00 87.75 262 PRO A O 1
ATOM 1995 N N . GLU A 1 263 ? 8.294 -12.395 -12.528 1.00 91.25 263 GLU A N 1
ATOM 1996 C CA . GLU A 1 263 ? 6.975 -12.910 -12.150 1.00 91.25 263 GLU A CA 1
ATOM 1997 C C . GLU A 1 263 ? 6.094 -11.838 -11.475 1.00 91.25 263 GLU A C 1
ATOM 1999 O O . GLU A 1 263 ? 4.980 -11.571 -11.913 1.00 91.25 263 GLU A O 1
ATOM 2004 N N . ILE A 1 264 ? 6.608 -11.121 -10.468 1.00 95.31 264 ILE A N 1
ATOM 2005 C CA . ILE A 1 264 ? 5.852 -10.018 -9.849 1.00 95.31 264 ILE A CA 1
ATOM 2006 C C . ILE A 1 264 ? 5.646 -8.881 -10.848 1.00 95.31 264 ILE A C 1
ATOM 2008 O O . ILE A 1 264 ? 4.544 -8.347 -10.954 1.00 95.31 264 ILE A O 1
ATOM 2012 N N . ALA A 1 265 ? 6.695 -8.497 -11.578 1.00 92.44 265 ALA A N 1
ATOM 2013 C CA . ALA A 1 265 ? 6.629 -7.388 -12.522 1.00 92.44 265 ALA A CA 1
ATOM 2014 C C . ALA A 1 265 ? 5.646 -7.646 -13.679 1.00 92.44 265 ALA A C 1
ATOM 2016 O O . ALA A 1 265 ? 5.072 -6.695 -14.214 1.00 92.44 265 ALA A O 1
ATOM 2017 N N . ALA A 1 266 ? 5.427 -8.908 -14.051 1.00 90.50 266 ALA A N 1
ATOM 2018 C CA . ALA A 1 266 ? 4.481 -9.324 -15.077 1.00 90.50 266 ALA A CA 1
ATOM 2019 C C . ALA A 1 266 ? 3.026 -9.271 -14.590 1.00 90.50 266 ALA A C 1
ATOM 2021 O O . ALA A 1 266 ? 2.153 -8.928 -15.380 1.00 90.50 266 ALA A O 1
ATOM 2022 N N . HIS A 1 267 ? 2.769 -9.531 -13.305 1.00 94.69 267 HIS A N 1
ATOM 2023 C CA . HIS A 1 267 ? 1.405 -9.704 -12.787 1.00 94.69 267 HIS A CA 1
ATOM 2024 C C . HIS A 1 267 ? 0.885 -8.563 -11.908 1.00 94.69 267 HIS A C 1
ATOM 2026 O O . HIS A 1 267 ? -0.325 -8.455 -11.725 1.00 94.69 267 HIS A O 1
ATOM 2032 N N . TYR A 1 268 ? 1.760 -7.702 -11.386 1.00 97.25 268 TYR A N 1
ATOM 2033 C CA . TYR A 1 268 ? 1.380 -6.614 -10.485 1.00 97.25 268 TYR A CA 1
ATOM 2034 C C . TYR A 1 268 ? 1.760 -5.236 -11.029 1.00 97.25 268 TYR A C 1
ATOM 2036 O O . TYR A 1 268 ? 2.726 -5.076 -11.776 1.00 97.25 268 TYR A O 1
ATOM 2044 N N . GLN A 1 269 ? 1.025 -4.215 -10.593 1.00 95.38 269 GLN A N 1
ATOM 2045 C CA . GLN A 1 269 ? 1.351 -2.803 -10.783 1.00 95.38 269 GLN A CA 1
ATOM 2046 C C . GLN A 1 269 ? 1.283 -2.056 -9.436 1.00 95.38 269 GLN A C 1
ATOM 2048 O O . GLN A 1 269 ? 0.266 -2.145 -8.745 1.00 95.38 269 GLN A O 1
ATOM 2053 N N . PRO A 1 270 ? 2.350 -1.348 -9.009 1.00 97.31 270 PRO A N 1
ATOM 2054 C CA . PRO A 1 270 ? 2.408 -0.775 -7.670 1.00 97.31 270 PRO A CA 1
ATOM 2055 C C . PRO A 1 270 ? 1.791 0.623 -7.602 1.00 97.31 270 PRO A C 1
ATOM 2057 O O . PRO A 1 270 ? 2.108 1.507 -8.406 1.00 97.31 270 PRO A O 1
ATOM 2060 N N . TRP A 1 271 ? 0.926 0.817 -6.612 1.00 97.62 271 TRP A N 1
ATOM 2061 C CA . TRP A 1 271 ? 0.278 2.075 -6.252 1.00 97.62 271 TRP A CA 1
ATOM 2062 C C . TRP A 1 271 ? 0.686 2.449 -4.823 1.00 97.62 271 TRP A C 1
ATOM 2064 O O . TRP A 1 271 ? 0.895 1.576 -3.982 1.00 97.62 271 TRP A O 1
ATOM 2074 N N . VAL A 1 272 ? 0.815 3.740 -4.529 1.00 96.19 272 VAL A N 1
ATOM 2075 C CA . VAL A 1 272 ? 1.154 4.240 -3.188 1.00 96.19 272 VAL A CA 1
ATOM 2076 C C . VAL A 1 272 ? 0.119 5.252 -2.729 1.00 96.19 272 VAL A C 1
ATOM 2078 O O . VAL A 1 272 ? -0.220 6.171 -3.468 1.00 96.19 272 VAL A O 1
ATOM 2081 N N . PHE A 1 273 ? -0.350 5.111 -1.495 1.00 95.00 273 PHE A N 1
ATOM 2082 C CA . PHE A 1 273 ? -1.177 6.125 -0.850 1.00 95.00 273 PHE A CA 1
ATOM 2083 C C . PHE A 1 273 ? -0.292 7.111 -0.089 1.00 95.00 273 PHE A C 1
ATOM 2085 O O . PHE A 1 273 ? 0.561 6.691 0.693 1.00 95.00 273 PHE A O 1
ATOM 2092 N N . THR A 1 274 ? -0.493 8.408 -0.312 1.00 88.06 274 THR A N 1
ATOM 2093 C CA . THR A 1 274 ? 0.050 9.493 0.510 1.00 88.06 274 THR A CA 1
ATOM 2094 C C . THR A 1 274 ? -1.057 10.057 1.380 1.00 88.06 274 THR A C 1
ATOM 2096 O O . THR A 1 274 ? -2.170 10.255 0.903 1.00 88.06 274 THR A O 1
ATOM 2099 N N . TRP A 1 275 ? -0.761 10.346 2.644 1.00 83.12 275 TRP A N 1
ATOM 2100 C CA . TRP A 1 275 ? -1.693 11.035 3.531 1.00 83.12 275 TRP A CA 1
ATOM 2101 C C . TRP A 1 275 ? -0.943 11.822 4.615 1.00 83.12 275 TRP A C 1
ATOM 2103 O O . TRP A 1 275 ? 0.160 11.428 5.017 1.00 83.12 275 TRP A O 1
ATOM 2113 N N . PRO A 1 276 ? -1.500 12.949 5.098 1.00 76.25 276 PRO A N 1
ATOM 2114 C CA . PRO A 1 276 ? -0.873 13.716 6.161 1.00 76.25 276 PRO A CA 1
ATOM 2115 C C . PRO A 1 276 ? -0.896 12.908 7.456 1.00 76.25 276 PRO A C 1
ATOM 2117 O O . PRO A 1 276 ? -1.952 12.706 8.049 1.00 76.25 276 PRO A O 1
ATOM 2120 N N . THR A 1 277 ? 0.281 12.491 7.938 1.00 68.56 277 THR A N 1
ATOM 2121 C CA . THR A 1 277 ? 0.395 11.595 9.103 1.00 68.56 277 THR A CA 1
ATOM 2122 C C . THR A 1 277 ? -0.062 12.199 10.434 1.00 68.56 277 THR A C 1
ATOM 2124 O O . THR A 1 277 ? 0.125 11.577 11.470 1.00 68.56 277 THR A O 1
ATOM 2127 N N . GLY A 1 278 ? -0.546 13.443 10.437 1.00 66.50 278 GLY A N 1
ATOM 2128 C CA . GLY A 1 278 ? -1.216 14.054 11.583 1.00 66.50 278 GLY A CA 1
ATOM 2129 C C . GLY A 1 278 ? -2.726 13.800 11.607 1.00 66.50 278 GLY A C 1
ATOM 2130 O O . GLY A 1 278 ? -3.337 14.032 12.645 1.00 66.50 278 GLY A O 1
ATOM 2131 N N . LEU A 1 279 ? -3.325 13.306 10.513 1.00 70.44 279 LEU A N 1
ATOM 2132 C CA . LEU A 1 279 ? -4.744 12.952 10.484 1.00 70.44 279 LEU A CA 1
ATOM 2133 C C . LEU A 1 279 ? -5.039 11.829 11.484 1.00 70.44 279 LEU A C 1
ATOM 2135 O O . LEU A 1 279 ? -4.307 10.835 11.490 1.00 70.44 279 LEU A O 1
ATOM 2139 N N . PRO A 1 280 ? -6.110 11.939 12.285 1.00 77.06 280 PRO A N 1
ATOM 2140 C CA . PRO A 1 280 ? -6.607 10.827 13.085 1.00 77.06 280 PRO A CA 1
ATOM 2141 C C . PRO A 1 280 ? -6.943 9.602 12.224 1.00 77.06 280 PRO A C 1
ATOM 2143 O O . PRO A 1 280 ? -7.135 9.701 11.007 1.00 77.06 280 PRO A O 1
ATOM 2146 N N . LEU A 1 281 ? -7.032 8.439 12.866 1.00 84.50 281 LEU A N 1
ATOM 2147 C CA . LEU A 1 281 ? -7.173 7.140 12.212 1.00 84.50 281 LEU A CA 1
ATOM 2148 C C . LEU A 1 281 ? -8.395 7.063 11.282 1.00 84.50 281 LEU A C 1
ATOM 2150 O O . LEU A 1 281 ? -8.251 6.679 10.122 1.00 84.50 281 LEU A O 1
ATOM 2154 N N . LEU A 1 282 ? -9.590 7.417 11.771 1.00 89.00 282 LEU A N 1
ATOM 2155 C CA . LEU A 1 282 ? -10.832 7.254 11.000 1.00 89.00 282 LEU A CA 1
ATOM 2156 C C . LEU A 1 282 ? -10.905 8.189 9.781 1.00 89.00 282 LEU A C 1
ATOM 2158 O O . LEU A 1 282 ? -11.171 7.691 8.685 1.00 89.00 282 LEU A O 1
ATOM 2162 N N . PRO A 1 283 ? -10.600 9.498 9.896 1.00 85.69 283 PRO A N 1
ATOM 2163 C CA . PRO A 1 283 ? -10.570 10.369 8.726 1.00 85.69 283 PRO A CA 1
ATOM 2164 C C . PRO A 1 283 ? -9.492 9.981 7.701 1.00 85.69 283 PRO A C 1
ATOM 2166 O O . PRO A 1 283 ? -9.734 10.056 6.496 1.00 85.69 283 PRO A O 1
ATOM 2169 N N . ALA A 1 284 ? -8.318 9.512 8.148 1.00 86.94 284 ALA A N 1
ATOM 2170 C CA . ALA A 1 284 ? -7.295 8.982 7.243 1.00 86.94 284 ALA A CA 1
ATOM 2171 C C . ALA A 1 284 ? -7.772 7.714 6.509 1.00 86.94 284 ALA A C 1
ATOM 2173 O O . ALA A 1 284 ? -7.473 7.531 5.329 1.00 86.94 284 ALA A O 1
ATOM 2174 N N . ALA A 1 285 ? -8.533 6.853 7.190 1.00 93.62 285 ALA A N 1
ATOM 2175 C CA . ALA A 1 285 ? -9.067 5.624 6.616 1.00 93.62 285 ALA A CA 1
ATOM 2176 C C . ALA A 1 285 ? -10.182 5.899 5.596 1.00 93.62 285 ALA A C 1
ATOM 2178 O O . ALA A 1 285 ? -10.194 5.282 4.533 1.00 93.62 285 ALA A O 1
ATOM 2179 N N . ALA A 1 286 ? -11.077 6.851 5.883 1.00 93.69 286 ALA A N 1
ATOM 2180 C CA . ALA A 1 286 ? -12.070 7.333 4.919 1.00 93.69 286 ALA A CA 1
ATOM 2181 C C . ALA A 1 286 ? -11.394 7.874 3.659 1.00 93.69 286 ALA A C 1
ATOM 2183 O O . ALA A 1 286 ? -11.703 7.455 2.547 1.00 93.69 286 ALA A O 1
ATOM 2184 N N . ALA A 1 287 ? -10.385 8.730 3.843 1.00 92.44 287 ALA A N 1
ATOM 2185 C CA . ALA A 1 287 ? -9.637 9.287 2.729 1.00 92.44 287 ALA A CA 1
ATOM 2186 C C . ALA A 1 287 ? -8.943 8.209 1.882 1.00 92.44 287 ALA A C 1
ATOM 2188 O O . ALA A 1 287 ? -8.947 8.321 0.662 1.00 92.44 287 ALA A O 1
ATOM 2189 N N . LEU A 1 288 ? -8.398 7.148 2.490 1.00 96.31 288 LEU A N 1
ATOM 2190 C CA . LEU A 1 288 ? -7.850 6.010 1.744 1.00 96.31 288 LEU A CA 1
ATOM 2191 C C . LEU A 1 288 ? -8.904 5.366 0.833 1.00 96.31 288 LEU A C 1
ATOM 2193 O O . LEU A 1 288 ? -8.623 5.150 -0.343 1.00 96.31 288 LEU A O 1
ATOM 2197 N N . ARG A 1 289 ? -10.098 5.064 1.362 1.00 97.50 289 ARG A N 1
ATOM 2198 C CA . ARG A 1 289 ? -11.179 4.426 0.590 1.00 97.50 289 ARG A CA 1
ATOM 2199 C C . ARG A 1 289 ? -11.643 5.317 -0.562 1.00 97.50 289 ARG A C 1
ATOM 2201 O O . ARG A 1 289 ? -11.679 4.867 -1.702 1.00 97.50 289 ARG A O 1
ATOM 2208 N N . ARG A 1 290 ? -11.882 6.601 -0.288 1.00 95.56 290 ARG A N 1
ATOM 2209 C CA . ARG A 1 290 ? -12.300 7.575 -1.303 1.00 95.56 290 ARG A CA 1
ATOM 2210 C C . ARG A 1 290 ? -11.255 7.784 -2.396 1.00 95.56 290 ARG A C 1
ATOM 2212 O O . ARG A 1 290 ? -11.596 7.794 -3.575 1.00 95.56 290 ARG A O 1
ATOM 2219 N N . GLU A 1 291 ? -9.985 7.938 -2.026 1.00 95.06 291 GLU A N 1
ATOM 2220 C CA . GLU A 1 291 ? -8.904 8.103 -3.005 1.00 95.06 291 GLU A CA 1
ATOM 2221 C C . GLU A 1 291 ? -8.665 6.823 -3.812 1.00 95.06 291 GLU A C 1
ATOM 2223 O O . GLU A 1 291 ? -8.285 6.900 -4.979 1.00 95.06 291 GLU A O 1
ATOM 2228 N N . PHE A 1 292 ? -8.919 5.650 -3.228 1.00 96.94 292 PHE A N 1
ATOM 2229 C CA . PHE A 1 292 ? -8.915 4.383 -3.954 1.00 96.94 292 PHE A CA 1
ATOM 2230 C C . PHE A 1 292 ? -10.009 4.325 -5.017 1.00 96.94 292 PHE A C 1
ATOM 2232 O O . PHE A 1 292 ? -9.697 4.058 -6.179 1.00 96.94 292 PHE A O 1
ATOM 2239 N N . ASP A 1 293 ? -11.246 4.672 -4.664 1.00 95.75 293 ASP A N 1
ATOM 2240 C CA . ASP A 1 293 ? -12.347 4.751 -5.625 1.00 95.75 293 ASP A CA 1
ATOM 2241 C C . ASP A 1 293 ? -12.083 5.775 -6.730 1.00 95.75 293 ASP A C 1
ATOM 2243 O O . ASP A 1 293 ? -12.251 5.474 -7.913 1.00 95.75 293 ASP A O 1
ATOM 2247 N N . ALA A 1 294 ? -11.604 6.966 -6.365 1.00 94.38 294 ALA A N 1
ATOM 2248 C CA . ALA A 1 294 ? -11.305 8.027 -7.318 1.00 94.38 294 ALA A CA 1
ATOM 2249 C C . ALA A 1 294 ? -10.171 7.643 -8.283 1.00 94.38 294 ALA A C 1
ATOM 2251 O O . ALA A 1 294 ? -10.297 7.845 -9.495 1.00 94.38 294 ALA A O 1
ATOM 2252 N N . ALA A 1 295 ? -9.076 7.072 -7.769 1.00 94.00 295 ALA A N 1
ATOM 2253 C CA . ALA A 1 295 ? -7.948 6.638 -8.589 1.00 94.00 295 ALA A CA 1
ATOM 2254 C C . ALA A 1 295 ? -8.339 5.491 -9.528 1.00 94.00 295 ALA A C 1
ATOM 2256 O O . ALA A 1 295 ? -7.918 5.474 -10.688 1.00 94.00 295 ALA A O 1
ATOM 2257 N N . LEU A 1 296 ? -9.166 4.552 -9.059 1.00 93.50 296 LEU A N 1
ATOM 2258 C CA . LEU A 1 296 ? -9.625 3.448 -9.891 1.00 93.50 296 LEU A CA 1
ATOM 2259 C C . LEU A 1 296 ? -10.607 3.914 -10.968 1.00 93.50 296 LEU A C 1
ATOM 2261 O O . LEU A 1 296 ? -10.427 3.556 -12.126 1.00 93.50 296 LEU A O 1
ATOM 2265 N N . ALA A 1 297 ? -11.572 4.773 -10.632 1.00 93.31 297 ALA A N 1
ATOM 2266 C CA . ALA A 1 297 ? -12.498 5.348 -11.609 1.00 93.31 297 ALA A CA 1
ATOM 2267 C C . ALA A 1 297 ? -11.779 6.196 -12.675 1.00 93.31 297 ALA A C 1
ATOM 2269 O O . ALA A 1 297 ? -12.204 6.241 -13.828 1.00 93.31 297 ALA A O 1
ATOM 2270 N N . ALA A 1 298 ? -10.676 6.859 -12.312 1.00 91.50 298 ALA A N 1
ATOM 2271 C CA . ALA A 1 298 ? -9.851 7.599 -13.263 1.00 91.50 298 ALA A CA 1
ATOM 2272 C C . ALA A 1 298 ? -9.042 6.680 -14.196 1.00 91.50 298 ALA A C 1
ATOM 2274 O O . ALA A 1 298 ? -8.845 7.027 -15.362 1.00 91.50 298 ALA A O 1
ATOM 2275 N N . ALA A 1 299 ? -8.561 5.539 -13.695 1.00 89.69 299 ALA A N 1
ATOM 2276 C CA . ALA A 1 299 ? -7.748 4.593 -14.459 1.00 89.69 299 ALA A CA 1
ATOM 2277 C C . ALA A 1 299 ? -8.587 3.626 -15.318 1.00 89.69 299 ALA A C 1
ATOM 2279 O O . ALA A 1 299 ? -8.204 3.319 -16.446 1.00 89.69 299 ALA A O 1
ATOM 2280 N N . ASP A 1 300 ? -9.741 3.190 -14.811 1.00 91.50 300 ASP A N 1
ATOM 2281 C CA . ASP A 1 300 ? -10.710 2.330 -15.492 1.00 91.50 300 ASP A CA 1
ATOM 2282 C C . ASP A 1 300 ? -12.136 2.899 -15.382 1.00 91.50 300 ASP A C 1
ATOM 2284 O O . ASP A 1 300 ? -12.955 2.396 -14.609 1.00 91.50 300 ASP A O 1
ATOM 2288 N N . PRO A 1 301 ? -12.486 3.919 -16.191 1.00 89.00 301 PRO A N 1
ATOM 2289 C CA . PRO A 1 301 ? -13.832 4.498 -16.186 1.00 89.00 301 PRO A CA 1
ATOM 2290 C C . PRO A 1 301 ? -14.937 3.490 -16.531 1.00 89.00 301 PRO A C 1
ATOM 2292 O O . PRO A 1 301 ? -16.111 3.734 -16.262 1.00 89.00 301 PRO A O 1
ATOM 2295 N N . GLY A 1 302 ? -14.578 2.375 -17.179 1.00 87.06 302 GLY A N 1
ATOM 2296 C CA . GLY A 1 302 ? -15.509 1.321 -17.552 1.00 87.06 302 GLY A CA 1
ATOM 2297 C C . GLY A 1 302 ? -15.804 0.334 -16.427 1.00 87.06 302 GLY A C 1
ATOM 2298 O O . GLY A 1 302 ? -16.829 -0.340 -16.522 1.00 87.06 302 GLY A O 1
ATOM 2299 N N . GLY A 1 303 ? -14.936 0.239 -15.412 1.00 85.25 303 GLY A N 1
ATOM 2300 C CA . GLY A 1 303 ? -15.054 -0.684 -14.278 1.00 85.25 303 GLY A CA 1
ATOM 2301 C C . GLY A 1 303 ? -15.091 -2.162 -14.676 1.00 85.25 303 GLY A C 1
ATOM 2302 O O . GLY A 1 303 ? -15.796 -2.947 -14.049 1.00 85.25 303 GLY A O 1
ATOM 2303 N N . ARG A 1 304 ? -14.418 -2.534 -15.772 1.00 88.50 304 ARG A N 1
ATOM 2304 C CA . ARG A 1 304 ? -14.506 -3.878 -16.385 1.00 88.50 304 ARG A CA 1
ATOM 2305 C C . ARG A 1 304 ? -13.154 -4.556 -16.577 1.00 88.50 304 ARG A C 1
ATOM 2307 O O . ARG A 1 304 ? -13.103 -5.651 -17.131 1.00 88.50 304 ARG A O 1
ATOM 2314 N N . THR A 1 305 ? -12.064 -3.905 -16.190 1.00 93.69 305 THR A N 1
ATOM 2315 C CA . THR A 1 305 ? -10.725 -4.482 -16.331 1.00 93.69 305 THR A CA 1
ATOM 2316 C C . THR A 1 305 ? -10.472 -5.545 -15.269 1.00 93.69 305 THR A C 1
ATOM 2318 O O . THR A 1 305 ? -11.031 -5.492 -14.174 1.00 93.69 305 THR A O 1
ATOM 2321 N N . PHE A 1 306 ? -9.582 -6.492 -15.571 1.00 93.81 306 PHE A N 1
ATOM 2322 C CA . PHE A 1 306 ? -9.096 -7.451 -14.581 1.00 93.81 306 PHE A CA 1
ATOM 2323 C C . PHE A 1 306 ? -8.500 -6.705 -13.373 1.00 93.81 306 PHE A C 1
ATOM 2325 O O . PHE A 1 306 ? -8.879 -6.942 -12.230 1.00 93.81 306 PHE A O 1
ATOM 2332 N N . ALA A 1 307 ? -7.657 -5.702 -13.616 1.00 93.06 307 ALA A N 1
ATOM 2333 C CA . ALA A 1 307 ? -7.048 -4.882 -12.572 1.00 93.06 307 ALA A CA 1
ATOM 2334 C C . ALA A 1 307 ? -8.054 -4.300 -11.556 1.00 93.06 307 ALA A C 1
ATOM 2336 O O . ALA A 1 307 ? -7.739 -4.230 -10.368 1.00 93.06 307 ALA A O 1
ATOM 2337 N N . ALA A 1 308 ? -9.258 -3.912 -11.996 1.00 90.00 308 ALA A N 1
ATOM 2338 C CA . ALA A 1 308 ? -10.275 -3.305 -11.138 1.00 90.00 308 ALA A CA 1
ATOM 2339 C C . ALA A 1 308 ? -10.893 -4.260 -10.105 1.00 90.00 308 ALA A C 1
ATOM 2341 O O . ALA A 1 308 ? -11.398 -3.789 -9.087 1.00 90.00 308 ALA A O 1
ATOM 2342 N N . GLY A 1 309 ? -10.841 -5.575 -10.339 1.00 92.19 309 GLY A N 1
ATOM 2343 C CA . GLY A 1 309 ? -11.345 -6.596 -9.413 1.00 92.19 309 GLY A CA 1
ATOM 2344 C C . GLY A 1 309 ? -10.267 -7.293 -8.582 1.00 92.19 309 GLY A C 1
ATOM 2345 O O . GLY A 1 309 ? -10.607 -8.082 -7.708 1.00 92.19 309 GLY A O 1
ATOM 2346 N N . HIS A 1 310 ? -8.984 -7.030 -8.851 1.00 96.00 310 HIS A N 1
ATOM 2347 C CA . HIS A 1 310 ? -7.875 -7.807 -8.298 1.00 96.00 310 HIS A CA 1
ATOM 2348 C C . HIS A 1 310 ? -6.852 -6.915 -7.583 1.00 96.00 310 HIS A C 1
ATOM 2350 O O . HIS A 1 310 ? -5.808 -6.546 -8.141 1.00 96.00 310 HIS A O 1
ATOM 2356 N N . VAL A 1 311 ? -7.156 -6.551 -6.332 1.00 98.06 311 VAL A N 1
ATOM 2357 C CA . VAL A 1 311 ? -6.322 -5.666 -5.506 1.00 98.06 311 VAL A CA 1
ATOM 2358 C C . VAL A 1 311 ? -5.731 -6.402 -4.309 1.00 98.06 311 VAL A C 1
ATOM 2360 O O . VAL A 1 311 ? -6.419 -7.043 -3.520 1.00 98.06 311 VAL A O 1
ATOM 2363 N N . THR A 1 312 ? -4.418 -6.260 -4.139 1.00 98.50 312 THR A N 1
ATOM 2364 C CA . THR A 1 312 ? -3.693 -6.643 -2.927 1.00 98.50 312 THR A CA 1
ATOM 2365 C C . THR A 1 312 ? -3.225 -5.385 -2.200 1.00 98.50 312 THR A C 1
ATOM 2367 O O . THR A 1 312 ? -2.546 -4.543 -2.790 1.00 98.50 312 THR A O 1
ATOM 2370 N N . VAL A 1 313 ? -3.536 -5.261 -0.909 1.00 98.69 313 VAL A N 1
ATOM 2371 C CA . VAL A 1 313 ? -3.125 -4.110 -0.087 1.00 98.69 313 VAL A CA 1
ATOM 2372 C C . VAL A 1 313 ? -1.986 -4.508 0.849 1.00 98.69 313 VAL A C 1
ATOM 2374 O O . VAL A 1 313 ? -2.035 -5.548 1.495 1.00 98.69 313 VAL A O 1
ATOM 2377 N N . ALA A 1 314 ? -0.952 -3.679 0.963 1.00 98.62 314 ALA A N 1
ATOM 2378 C CA . ALA A 1 314 ? 0.118 -3.833 1.941 1.00 98.62 314 ALA A CA 1
ATOM 2379 C C . ALA A 1 314 ? 0.147 -2.606 2.854 1.00 98.62 314 ALA A C 1
ATOM 2381 O O . ALA A 1 314 ? 0.471 -1.503 2.412 1.00 98.62 314 ALA A O 1
ATOM 2382 N N . GLY A 1 315 ? -0.186 -2.792 4.128 1.00 98.06 315 GLY A N 1
ATOM 2383 C CA . GLY A 1 315 ? -0.235 -1.708 5.102 1.00 98.06 315 GLY A CA 1
ATOM 2384 C C . GLY A 1 315 ? 0.833 -1.866 6.173 1.00 98.06 315 GLY A C 1
ATOM 2385 O O . GLY A 1 315 ? 0.889 -2.893 6.849 1.00 98.06 315 GLY A O 1
ATOM 2386 N N . HIS A 1 316 ? 1.675 -0.846 6.345 1.00 96.81 316 HIS A N 1
ATOM 2387 C CA . HIS A 1 316 ? 2.691 -0.822 7.400 1.00 96.81 316 HIS A CA 1
ATOM 2388 C C . HIS A 1 316 ? 2.229 -0.007 8.602 1.00 96.81 316 HIS A C 1
ATOM 2390 O O . HIS A 1 316 ? 1.709 1.097 8.441 1.00 96.81 316 HIS A O 1
ATOM 2396 N N . SER A 1 317 ? 2.459 -0.528 9.812 1.00 93.25 317 SER A N 1
ATOM 2397 C CA . SER A 1 317 ? 2.145 0.168 11.062 1.00 93.25 317 SER A CA 1
ATOM 2398 C C . SER A 1 317 ? 0.695 0.676 11.053 1.00 93.25 317 SER A C 1
ATOM 2400 O O . SER A 1 317 ? -0.218 -0.084 10.730 1.00 93.25 317 SER A O 1
ATOM 2402 N N . MET A 1 318 ? 0.452 1.954 11.348 1.00 91.75 318 MET A N 1
ATOM 2403 C CA . MET A 1 318 ? -0.890 2.540 11.278 1.00 91.75 318 MET A CA 1
ATOM 2404 C C . MET A 1 318 ? -1.522 2.488 9.876 1.00 91.75 318 MET A C 1
ATOM 2406 O O . MET A 1 318 ? -2.739 2.379 9.770 1.00 91.75 318 MET A O 1
ATOM 2410 N N . GLY A 1 319 ? -0.731 2.465 8.801 1.00 94.50 319 GLY A N 1
ATOM 2411 C CA . GLY A 1 319 ? -1.238 2.260 7.441 1.00 94.50 319 GLY A CA 1
ATOM 2412 C C . GLY A 1 319 ? -1.938 0.909 7.271 1.00 94.50 319 GLY A C 1
ATOM 2413 O O . GLY A 1 319 ? -2.885 0.790 6.500 1.00 94.50 319 GLY A O 1
ATOM 2414 N N . GLY A 1 320 ? -1.550 -0.100 8.057 1.00 96.88 320 GLY A N 1
ATOM 2415 C CA . GLY A 1 320 ? -2.276 -1.365 8.144 1.00 96.88 320 GLY A CA 1
ATOM 2416 C C . GLY A 1 320 ? -3.618 -1.267 8.862 1.00 96.88 320 GLY A C 1
ATOM 2417 O O . GLY A 1 320 ? -4.542 -1.987 8.502 1.00 96.88 320 GLY A O 1
ATOM 2418 N N . LEU A 1 321 ? -3.776 -0.351 9.822 1.00 96.25 321 LEU A N 1
ATOM 2419 C CA . LEU A 1 321 ? -5.087 -0.070 10.413 1.00 96.25 321 LEU A CA 1
ATOM 2420 C C . LEU A 1 321 ? -6.008 0.636 9.411 1.00 96.25 321 LEU A C 1
ATOM 2422 O O . LEU A 1 321 ? -7.193 0.321 9.373 1.00 96.25 321 LEU A O 1
ATOM 2426 N N . LEU A 1 322 ? -5.468 1.517 8.556 1.00 96.69 322 LEU A N 1
ATOM 2427 C CA . LEU A 1 322 ? -6.235 2.099 7.447 1.00 96.69 322 LEU A CA 1
ATOM 2428 C C . LEU A 1 322 ? -6.663 1.005 6.460 1.00 96.69 322 LEU A C 1
ATOM 2430 O O . LEU A 1 322 ? -7.848 0.874 6.169 1.00 96.69 322 LEU A O 1
ATOM 2434 N N . ALA A 1 323 ? -5.725 0.160 6.019 1.00 97.94 323 ALA A N 1
ATOM 2435 C CA . ALA A 1 323 ? -6.005 -0.964 5.121 1.00 97.94 323 ALA A CA 1
ATOM 2436 C C . ALA A 1 323 ? -7.032 -1.954 5.704 1.00 97.94 323 ALA A C 1
ATOM 2438 O O . ALA A 1 323 ? -7.862 -2.492 4.974 1.00 97.94 323 ALA A O 1
ATOM 2439 N N . ARG A 1 324 ? -7.037 -2.156 7.028 1.00 97.44 324 ARG A N 1
ATOM 2440 C CA . ARG A 1 324 ? -8.034 -2.993 7.713 1.00 97.44 324 ARG A CA 1
ATOM 2441 C C . ARG A 1 324 ? -9.465 -2.504 7.477 1.00 97.44 324 ARG A C 1
ATOM 2443 O O . ARG A 1 324 ? -10.364 -3.319 7.327 1.00 97.44 324 ARG A O 1
ATOM 2450 N N . THR A 1 325 ? -9.685 -1.195 7.373 1.00 97.38 325 THR A N 1
ATOM 2451 C CA . THR A 1 325 ? -11.029 -0.654 7.094 1.00 97.38 325 THR A CA 1
ATOM 2452 C C . THR A 1 325 ? -11.547 -0.977 5.690 1.00 97.38 325 THR A C 1
ATOM 2454 O O . THR A 1 325 ? -12.742 -0.870 5.455 1.00 97.38 325 THR A O 1
ATOM 2457 N N . MET A 1 326 ? -10.677 -1.399 4.767 1.00 98.00 326 MET A N 1
ATOM 2458 C CA . MET A 1 326 ? -11.078 -1.884 3.441 1.00 98.00 326 MET A CA 1
ATOM 2459 C C . MET A 1 326 ? -11.498 -3.362 3.458 1.00 98.00 326 MET A C 1
ATOM 2461 O O . MET A 1 326 ? -11.911 -3.881 2.432 1.00 98.00 326 MET A O 1
ATOM 2465 N N . THR A 1 327 ? -11.348 -4.074 4.581 1.00 96.94 327 THR A N 1
ATOM 2466 C CA . THR A 1 327 ? -11.495 -5.548 4.655 1.00 96.94 327 THR A CA 1
ATOM 2467 C C . THR A 1 327 ? -12.296 -6.042 5.858 1.00 96.94 327 THR A C 1
ATOM 2469 O O . THR A 1 327 ? -12.430 -7.248 6.099 1.00 96.94 327 THR A O 1
ATOM 2472 N N . SER A 1 328 ? -12.863 -5.104 6.607 1.00 96.38 328 SER A N 1
ATOM 2473 C CA . SER A 1 328 ? -13.680 -5.342 7.789 1.00 96.38 328 SER A CA 1
ATOM 2474 C C . SER A 1 328 ? -15.038 -4.672 7.634 1.00 96.38 328 SER A C 1
ATOM 2476 O O . SER A 1 328 ? -15.147 -3.653 6.960 1.00 96.38 328 SER A O 1
ATOM 2478 N N . ASP A 1 329 ? -16.059 -5.229 8.283 1.00 96.19 329 ASP A N 1
ATOM 2479 C CA . ASP A 1 329 ? -17.346 -4.555 8.473 1.00 96.19 329 ASP A CA 1
ATOM 2480 C C . ASP A 1 329 ? -17.356 -3.895 9.855 1.00 96.19 329 ASP A C 1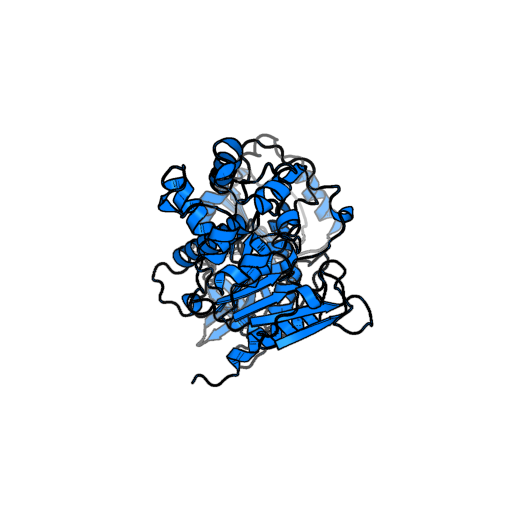
ATOM 2482 O O . ASP A 1 329 ? -17.110 -4.553 10.874 1.00 96.19 329 ASP A O 1
ATOM 2486 N N . SER A 1 330 ? -17.586 -2.585 9.892 1.00 96.62 330 SER A N 1
ATOM 2487 C CA . SER A 1 330 ? -17.671 -1.837 11.141 1.00 96.62 330 SER A CA 1
ATOM 2488 C C . SER A 1 330 ? -18.968 -2.105 11.904 1.00 96.62 330 SER A C 1
ATOM 2490 O O . SER A 1 330 ? -19.004 -1.903 13.121 1.00 96.62 330 SER A O 1
ATOM 2492 N N . GLY A 1 331 ? -20.044 -2.487 11.204 1.00 95.50 331 GLY A N 1
ATOM 2493 C CA . GLY A 1 331 ? -21.409 -2.349 11.696 1.00 95.50 331 GLY A CA 1
ATOM 2494 C C . GLY A 1 331 ? -21.593 -0.979 12.353 1.00 95.50 331 GLY A C 1
ATOM 2495 O O . GLY A 1 331 ? -21.121 0.038 11.844 1.00 95.50 331 GLY A O 1
ATOM 2496 N N . GLU A 1 332 ? -22.177 -0.971 13.548 1.00 95.12 332 GLU A N 1
ATOM 2497 C CA . GLU A 1 332 ? -22.278 0.225 14.394 1.00 95.12 332 GLU A CA 1
ATOM 2498 C C . GLU A 1 332 ? -21.149 0.346 15.432 1.00 95.12 332 GLU A C 1
ATOM 2500 O O . GLU A 1 332 ? -21.143 1.291 16.220 1.00 95.12 332 GLU A O 1
ATOM 2505 N N . ALA A 1 333 ? -20.198 -0.594 15.480 1.00 95.25 333 ALA A N 1
ATOM 2506 C CA . ALA A 1 333 ? -19.237 -0.693 16.580 1.00 95.25 333 ALA A CA 1
ATOM 2507 C C . ALA A 1 333 ? -18.355 0.558 16.701 1.00 95.25 333 ALA A C 1
ATOM 2509 O O . ALA A 1 333 ? -18.187 1.097 17.794 1.00 95.25 333 ALA A O 1
ATOM 2510 N N . VAL A 1 334 ? -17.818 1.040 15.575 1.00 94.44 334 VAL A N 1
ATOM 2511 C CA . VAL A 1 334 ? -16.969 2.242 15.539 1.00 94.44 334 VAL A CA 1
ATOM 2512 C C . VAL A 1 334 ? -17.788 3.502 15.816 1.00 94.44 334 VAL A C 1
ATOM 2514 O O . VAL A 1 334 ? -17.344 4.352 16.585 1.00 94.44 334 VAL A O 1
ATOM 2517 N N . TRP A 1 335 ? -19.000 3.597 15.259 1.00 94.62 335 TRP A N 1
ATOM 2518 C CA . TRP A 1 335 ? -19.899 4.726 15.500 1.00 94.62 335 TRP A CA 1
ATOM 2519 C C . TRP A 1 335 ? -20.246 4.868 16.985 1.00 94.62 335 TRP A C 1
ATOM 2521 O O . TRP A 1 335 ? -20.028 5.924 17.573 1.00 94.62 335 TRP A O 1
ATOM 2531 N N . ARG A 1 336 ? -20.704 3.782 17.621 1.00 94.44 336 ARG A N 1
ATOM 2532 C CA . ARG A 1 336 ? -21.068 3.762 19.048 1.00 94.44 336 ARG A CA 1
ATOM 2533 C C . ARG A 1 336 ? -19.876 3.988 19.976 1.00 94.44 336 ARG A C 1
ATOM 2535 O O . ARG A 1 336 ? -20.070 4.400 21.114 1.00 94.44 336 ARG A O 1
ATOM 2542 N N . ALA A 1 337 ? -18.655 3.725 19.511 1.00 91.38 337 ALA A N 1
ATOM 2543 C CA . ALA A 1 337 ? -17.440 4.054 20.250 1.00 91.38 337 ALA A CA 1
ATOM 2544 C C . ALA A 1 337 ? -17.075 5.545 20.181 1.00 91.38 337 ALA A C 1
ATOM 2546 O O . ALA A 1 337 ? -16.316 6.006 21.030 1.00 91.38 337 ALA A O 1
ATOM 2547 N N . MET A 1 338 ? -17.597 6.282 19.196 1.00 88.56 338 MET A N 1
ATOM 2548 C CA . MET A 1 338 ? -17.358 7.717 19.017 1.00 88.56 338 MET A CA 1
ATOM 2549 C C . MET A 1 338 ? -18.490 8.583 19.559 1.00 88.56 338 MET A C 1
ATOM 2551 O O . MET A 1 338 ? -18.222 9.582 20.225 1.00 88.56 338 MET A O 1
ATOM 2555 N N . PHE A 1 339 ? -19.739 8.203 19.299 1.00 92.00 339 PHE A N 1
ATOM 2556 C CA . PHE A 1 339 ? -20.914 9.033 19.551 1.00 92.00 339 PHE A CA 1
ATOM 2557 C C . PHE A 1 339 ? -21.935 8.327 20.442 1.00 92.00 339 PHE A C 1
ATOM 2559 O O . PHE A 1 339 ? -22.050 7.098 20.436 1.00 92.00 339 PHE A O 1
ATOM 2566 N N . THR A 1 340 ? -22.683 9.121 21.206 1.00 93.56 340 THR A N 1
ATOM 2567 C CA . THR A 1 340 ? -23.773 8.653 22.077 1.00 93.56 340 THR A CA 1
ATOM 2568 C C . THR A 1 340 ? -25.121 8.586 21.352 1.00 93.56 340 THR A C 1
ATOM 2570 O O . THR A 1 340 ? -26.012 7.863 21.794 1.00 93.56 340 THR A O 1
ATOM 2573 N N . LEU A 1 341 ? -25.256 9.296 20.227 1.00 95.00 341 LEU A N 1
ATOM 2574 C CA . LEU A 1 341 ? -26.466 9.377 19.405 1.00 95.00 341 LEU A CA 1
ATOM 2575 C C . LEU A 1 341 ? -26.311 8.607 18.085 1.00 95.00 341 LEU A C 1
ATOM 2577 O O . LEU A 1 341 ? -25.186 8.477 17.587 1.00 95.00 341 LEU A O 1
ATOM 2581 N N . PRO A 1 342 ? -27.408 8.114 17.478 1.00 95.69 342 PRO A N 1
ATOM 2582 C CA . PRO A 1 342 ? -27.369 7.586 16.119 1.00 95.69 342 PRO A CA 1
ATOM 2583 C C . PRO A 1 342 ? -27.026 8.690 15.101 1.00 95.69 342 PRO A C 1
ATOM 2585 O O . PRO A 1 342 ? -27.211 9.880 15.385 1.00 95.69 342 PRO A O 1
ATOM 2588 N N . PRO A 1 343 ? -26.542 8.323 13.898 1.00 94.69 343 PRO A N 1
ATOM 2589 C CA . PRO A 1 343 ? -26.118 9.291 12.896 1.00 94.69 343 PRO A CA 1
ATOM 2590 C C . PRO A 1 343 ? -27.151 10.338 12.549 1.00 94.69 343 PRO A C 1
ATOM 2592 O O . PRO A 1 343 ? -26.742 11.449 12.271 1.00 94.69 343 PRO A O 1
ATOM 2595 N N . GLU A 1 344 ? -28.441 10.015 12.548 1.00 95.00 344 GLU A N 1
ATOM 2596 C CA . GLU A 1 344 ? -29.554 10.873 12.132 1.00 95.00 344 GLU A CA 1
ATOM 2597 C C . GLU A 1 344 ? -29.946 11.910 13.200 1.00 95.00 344 GLU A C 1
ATOM 2599 O O . GLU A 1 344 ? -30.499 12.954 12.866 1.00 95.00 344 GLU A O 1
ATOM 2604 N N . GLU A 1 345 ? -29.594 11.675 14.465 1.00 95.06 345 GLU A N 1
ATOM 2605 C CA . GLU A 1 345 ? -29.905 12.568 15.594 1.00 95.06 345 GLU A CA 1
ATOM 2606 C C . GLU A 1 345 ? -28.748 13.516 15.942 1.00 95.06 345 GLU A C 1
ATOM 2608 O O . GLU A 1 345 ? -28.899 14.419 16.762 1.00 95.06 345 GLU A O 1
ATOM 2613 N N . LEU A 1 346 ? -27.586 13.345 15.305 1.00 93.12 346 LEU A N 1
ATOM 2614 C CA . LEU A 1 346 ? -26.406 14.166 15.568 1.00 93.12 346 LEU A CA 1
ATOM 2615 C C . LEU A 1 346 ? -26.655 15.651 15.203 1.00 93.12 346 LEU A C 1
ATOM 2617 O O . LEU A 1 346 ? -27.171 15.920 14.111 1.00 93.12 346 LEU A O 1
ATOM 2621 N N . PRO A 1 347 ? -26.276 16.628 16.048 1.00 93.38 347 PRO A N 1
ATOM 2622 C CA . PRO A 1 347 ? -26.529 18.053 15.812 1.00 93.38 347 PRO A CA 1
ATOM 2623 C C . PRO A 1 347 ? -25.494 18.681 14.856 1.00 93.38 347 PRO A C 1
ATOM 2625 O O . PRO A 1 347 ? -24.751 19.591 15.218 1.00 93.38 347 PRO A O 1
ATOM 2628 N N . VAL A 1 348 ? -25.429 18.177 13.621 1.00 91.06 348 VAL A N 1
ATOM 2629 C CA . VAL A 1 348 ? -24.556 18.665 12.535 1.00 91.06 348 VAL A CA 1
ATOM 2630 C C . VAL A 1 348 ? -25.339 18.820 11.229 1.00 91.06 348 VAL A C 1
ATOM 2632 O O . VAL A 1 348 ? -26.423 18.248 11.078 1.00 91.06 348 VAL A O 1
ATOM 2635 N N . ASP A 1 349 ? -24.810 19.579 10.272 1.00 92.81 349 ASP A N 1
ATOM 2636 C CA . ASP A 1 349 ? -25.398 19.642 8.931 1.00 92.81 349 ASP A CA 1
ATOM 2637 C C . ASP A 1 349 ? -25.260 18.304 8.171 1.00 92.81 349 ASP A C 1
ATOM 2639 O O . ASP A 1 349 ? -24.668 17.335 8.656 1.00 92.81 349 ASP A O 1
ATOM 2643 N N . ALA A 1 350 ? -25.900 18.208 7.003 1.00 92.50 350 ALA A N 1
ATOM 2644 C CA . ALA A 1 350 ? -25.938 16.969 6.228 1.00 92.50 350 ALA A CA 1
ATOM 2645 C C . ALA A 1 350 ? -24.554 16.553 5.698 1.00 92.50 350 ALA A C 1
ATOM 2647 O O . ALA A 1 350 ? -24.245 15.361 5.704 1.00 92.50 350 ALA A O 1
ATOM 2648 N N . ASP A 1 351 ? -23.725 17.517 5.297 1.00 90.12 351 ASP A N 1
ATOM 2649 C CA . ASP A 1 351 ? -22.398 17.257 4.735 1.00 90.12 351 ASP A CA 1
ATOM 2650 C C . ASP A 1 351 ? -21.453 16.732 5.826 1.00 90.12 351 ASP A C 1
ATOM 2652 O O . ASP A 1 351 ? -20.787 15.710 5.652 1.00 90.12 351 ASP A O 1
ATOM 2656 N N . ASP A 1 352 ? -21.466 17.363 6.999 1.00 89.94 352 ASP A N 1
ATOM 2657 C CA . ASP A 1 352 ? -20.714 16.934 8.176 1.00 89.94 352 ASP A CA 1
ATOM 2658 C C . ASP A 1 352 ? -21.116 15.542 8.646 1.00 89.94 352 ASP A C 1
ATOM 2660 O O . ASP A 1 352 ? -20.263 14.717 8.991 1.00 89.94 352 ASP A O 1
ATOM 2664 N N . ARG A 1 353 ? -22.424 15.274 8.652 1.00 93.94 353 ARG A N 1
ATOM 2665 C CA . ARG A 1 353 ? -22.965 13.960 8.997 1.00 93.94 353 ARG A CA 1
ATOM 2666 C C . ARG A 1 353 ? -22.423 12.896 8.059 1.00 93.94 353 ARG A C 1
ATOM 2668 O O . ARG A 1 353 ? -22.008 11.845 8.540 1.00 93.94 353 ARG A O 1
ATOM 2675 N N . GLU A 1 354 ? -22.390 13.164 6.757 1.00 92.69 354 GLU A N 1
ATOM 2676 C CA . GLU A 1 354 ? -21.877 12.208 5.780 1.00 92.69 354 GLU A CA 1
ATOM 2677 C C . GLU A 1 354 ? -20.373 11.976 5.943 1.00 92.69 354 GLU A C 1
ATOM 2679 O O . GLU A 1 354 ? -19.943 10.827 5.958 1.00 92.69 354 GLU A O 1
ATOM 2684 N N . VAL A 1 355 ? -19.575 13.018 6.199 1.00 89.19 355 VAL A N 1
ATOM 2685 C CA . VAL A 1 355 ? -18.135 12.855 6.479 1.00 89.19 355 VAL A CA 1
ATOM 2686 C C . VAL A 1 355 ? -17.898 11.965 7.707 1.00 89.19 355 VAL A C 1
ATOM 2688 O O . VAL A 1 355 ? -17.033 11.082 7.693 1.00 89.19 355 VAL A O 1
ATOM 2691 N N . LEU A 1 356 ? -18.669 12.159 8.781 1.00 91.44 356 LEU A N 1
ATOM 2692 C CA . LEU A 1 356 ? -18.571 11.330 9.988 1.00 91.44 356 LEU A CA 1
ATOM 2693 C C . LEU A 1 356 ? -19.051 9.894 9.740 1.00 91.44 356 LEU A C 1
ATOM 2695 O O . LEU A 1 356 ? -18.449 8.947 10.261 1.00 91.44 356 LEU A O 1
ATOM 2699 N N . ARG A 1 357 ? -20.107 9.720 8.935 1.00 94.31 357 ARG A N 1
ATOM 2700 C CA . ARG A 1 357 ? -20.608 8.403 8.529 1.00 94.31 357 ARG A CA 1
ATOM 2701 C C . ARG A 1 357 ? -19.580 7.661 7.691 1.00 94.31 357 ARG A C 1
ATOM 2703 O O . ARG A 1 357 ? -19.250 6.536 8.045 1.00 94.31 357 ARG A O 1
ATOM 2710 N N . GLU A 1 358 ? -19.027 8.294 6.660 1.00 92.56 358 GLU A N 1
ATOM 2711 C CA . GLU A 1 358 ? -17.975 7.731 5.810 1.00 92.56 358 GLU A CA 1
ATOM 2712 C C . GLU A 1 358 ? -16.789 7.271 6.662 1.00 92.56 358 GLU A C 1
ATOM 2714 O O . GLU A 1 358 ? -16.237 6.204 6.416 1.00 92.56 358 GLU A O 1
ATOM 2719 N N . ALA A 1 359 ? -16.415 8.023 7.703 1.00 91.62 359 ALA A N 1
ATOM 2720 C CA . ALA A 1 359 ? -15.325 7.665 8.607 1.00 91.62 359 ALA A CA 1
ATOM 2721 C C . ALA A 1 359 ? -15.614 6.443 9.493 1.00 91.62 359 ALA A C 1
ATOM 2723 O O . ALA A 1 359 ? -14.716 5.619 9.700 1.00 91.62 359 ALA A O 1
ATOM 2724 N N . CYS A 1 360 ? -16.838 6.312 10.008 1.00 94.69 360 CYS A N 1
ATOM 2725 C CA . CYS A 1 360 ? -17.191 5.297 11.005 1.00 94.69 360 CYS A CA 1
ATOM 2726 C C . CYS A 1 360 ? -17.828 4.032 10.418 1.00 94.69 360 CYS A C 1
ATOM 2728 O O . CYS A 1 360 ? -17.705 2.971 11.030 1.00 94.69 360 CYS A O 1
ATOM 2730 N N . PHE A 1 361 ? -18.505 4.137 9.273 1.00 96.31 361 PHE A N 1
ATOM 2731 C CA . PHE A 1 361 ? -19.179 3.031 8.603 1.00 96.31 361 PHE A CA 1
ATOM 2732 C C . PHE A 1 361 ? -18.381 2.581 7.384 1.00 96.31 361 PHE A C 1
ATOM 2734 O O . PHE A 1 361 ? -18.237 3.310 6.406 1.00 96.31 361 PHE A O 1
ATOM 2741 N N . PHE A 1 362 ? -17.868 1.357 7.432 1.00 96.31 362 PHE A N 1
ATOM 2742 C CA . PHE A 1 362 ? -17.129 0.755 6.327 1.00 96.31 362 PHE A CA 1
ATOM 2743 C C . PHE A 1 362 ? -17.425 -0.739 6.236 1.00 96.31 362 PHE A C 1
ATOM 2745 O O . PHE A 1 362 ? -17.765 -1.385 7.227 1.00 96.31 362 PHE A O 1
ATOM 2752 N N . ARG A 1 363 ? -17.310 -1.272 5.020 1.00 97.12 363 ARG A N 1
ATOM 2753 C CA . ARG A 1 363 ? -17.523 -2.683 4.697 1.00 97.12 363 ARG A CA 1
ATOM 2754 C C . ARG A 1 363 ? -16.318 -3.229 3.935 1.00 97.12 363 ARG A C 1
ATOM 2756 O O . ARG A 1 363 ? -15.599 -2.436 3.322 1.00 97.12 363 ARG A O 1
ATOM 2763 N N . PRO A 1 364 ? -16.118 -4.559 3.930 1.00 97.12 364 PRO A N 1
ATOM 2764 C CA . PRO A 1 364 ? -15.106 -5.179 3.094 1.00 97.12 364 PRO A CA 1
ATOM 2765 C C . PRO A 1 364 ? -15.329 -4.813 1.626 1.00 97.12 364 PRO A C 1
ATOM 2767 O O . PRO A 1 364 ? -16.431 -4.957 1.093 1.00 97.12 364 PRO A O 1
ATOM 2770 N N . ASP A 1 365 ? -14.277 -4.330 0.984 1.00 97.12 365 ASP A N 1
ATOM 2771 C CA . ASP A 1 365 ? -14.256 -4.020 -0.433 1.00 97.12 365 ASP A CA 1
ATOM 2772 C C . ASP A 1 365 ? -14.035 -5.310 -1.224 1.00 97.12 365 ASP A C 1
ATOM 2774 O O . ASP A 1 365 ? -12.984 -5.940 -1.119 1.00 97.12 365 ASP A O 1
ATOM 2778 N N . ALA A 1 366 ? -15.021 -5.695 -2.035 1.00 95.31 366 ALA A N 1
ATOM 2779 C CA . ALA A 1 366 ? -14.982 -6.931 -2.814 1.00 95.31 366 ALA A CA 1
ATOM 2780 C C . ALA A 1 366 ? -13.833 -6.981 -3.841 1.00 95.31 366 ALA A C 1
ATOM 2782 O O . ALA A 1 366 ? -13.489 -8.063 -4.306 1.00 95.31 366 ALA A O 1
ATOM 2783 N N . ARG A 1 367 ? -13.234 -5.832 -4.193 1.00 95.81 367 ARG A N 1
ATOM 2784 C CA . ARG A 1 367 ? -12.071 -5.749 -5.095 1.00 95.81 367 ARG A CA 1
ATOM 2785 C C . ARG A 1 367 ? -10.760 -6.090 -4.384 1.00 95.81 367 ARG A C 1
ATOM 2787 O O . ARG A 1 367 ? -9.757 -6.366 -5.042 1.00 95.81 367 ARG A O 1
ATOM 2794 N N . VAL A 1 368 ? -10.733 -6.022 -3.050 1.00 97.56 368 VAL A N 1
ATOM 2795 C CA . VAL A 1 368 ? -9.555 -6.347 -2.242 1.00 97.56 368 VAL A CA 1
ATOM 2796 C C . VAL A 1 368 ? -9.569 -7.836 -1.931 1.00 97.56 368 VAL A C 1
ATOM 2798 O O . VAL A 1 368 ? -10.304 -8.303 -1.067 1.00 97.56 368 VAL A O 1
ATOM 2801 N N . GLU A 1 369 ? -8.715 -8.582 -2.622 1.00 95.62 369 GLU A N 1
ATOM 2802 C CA . GLU A 1 369 ? -8.617 -10.037 -2.473 1.00 95.62 369 GLU A CA 1
ATOM 2803 C C . GLU A 1 369 ? -7.737 -10.436 -1.294 1.00 95.62 369 GLU A C 1
ATOM 2805 O O . GLU A 1 369 ? -7.943 -11.482 -0.685 1.00 95.62 369 GLU A O 1
ATOM 2810 N N . ARG A 1 370 ? -6.721 -9.616 -0.994 1.00 96.62 370 ARG A N 1
ATOM 2811 C CA . ARG A 1 370 ? -5.703 -9.948 0.001 1.00 96.62 370 ARG A CA 1
ATOM 2812 C C . ARG A 1 370 ? -5.119 -8.721 0.686 1.00 96.62 370 ARG A C 1
ATOM 2814 O O . ARG A 1 370 ? -4.860 -7.702 0.040 1.00 96.62 370 ARG A O 1
ATOM 2821 N N . VAL A 1 371 ? -4.797 -8.855 1.973 1.00 98.31 371 VAL A N 1
ATOM 2822 C CA . VAL A 1 371 ? -4.063 -7.834 2.738 1.00 98.31 371 VAL A CA 1
ATOM 2823 C C . VAL A 1 371 ? -2.812 -8.391 3.412 1.00 98.31 371 VAL A C 1
ATOM 2825 O O . VAL A 1 371 ? -2.824 -9.431 4.062 1.00 98.31 371 VAL A O 1
ATOM 2828 N N . MET A 1 372 ? -1.708 -7.659 3.296 1.00 98.56 372 MET A N 1
ATOM 2829 C CA . MET A 1 372 ? -0.478 -7.884 4.049 1.00 98.56 372 MET A CA 1
ATOM 2830 C C . MET A 1 372 ? -0.360 -6.829 5.151 1.00 98.56 372 MET A C 1
ATOM 2832 O O . MET A 1 372 ? -0.179 -5.642 4.869 1.00 98.56 372 MET A O 1
ATOM 2836 N N . PHE A 1 373 ? -0.423 -7.258 6.409 1.00 98.50 373 PHE A N 1
ATOM 2837 C CA . PHE A 1 373 ? -0.200 -6.413 7.577 1.00 98.50 373 PHE A CA 1
ATOM 2838 C C . PHE A 1 373 ? 1.272 -6.472 7.993 1.00 98.50 373 PHE A C 1
ATOM 2840 O O . PHE A 1 373 ? 1.759 -7.495 8.472 1.00 98.50 373 PHE A O 1
ATOM 2847 N N . LEU A 1 374 ? 1.995 -5.364 7.820 1.00 98.06 374 LEU A N 1
ATOM 2848 C CA . LEU A 1 374 ? 3.407 -5.247 8.182 1.00 98.06 374 LEU A CA 1
ATOM 2849 C C . LEU A 1 374 ? 3.559 -4.481 9.499 1.00 98.06 374 LEU A C 1
ATOM 2851 O O . LEU A 1 374 ? 3.385 -3.263 9.534 1.00 98.06 374 LEU A O 1
ATOM 2855 N N . CYS A 1 375 ? 3.915 -5.177 10.580 1.00 96.12 375 CYS A N 1
ATOM 2856 C CA . CYS A 1 375 ? 4.146 -4.573 11.901 1.00 96.12 375 CYS A CA 1
ATOM 2857 C C . CYS A 1 375 ? 2.975 -3.696 12.404 1.00 96.12 375 CYS A C 1
ATOM 2859 O O . CYS A 1 375 ? 3.182 -2.601 12.928 1.00 96.12 375 CYS A O 1
ATOM 2861 N N . VAL A 1 376 ? 1.736 -4.143 12.197 1.00 96.69 376 VAL A N 1
ATOM 2862 C CA . VAL A 1 376 ? 0.526 -3.335 12.423 1.00 96.69 376 VAL A CA 1
ATOM 2863 C C . VAL A 1 376 ? 0.078 -3.411 13.884 1.00 96.69 376 VAL A C 1
ATOM 2865 O O . VAL A 1 376 ? -0.060 -4.510 14.408 1.00 96.69 376 VAL A O 1
ATOM 2868 N N . PRO A 1 377 ? -0.194 -2.291 14.574 1.00 94.62 377 PRO A N 1
ATOM 2869 C CA . PRO A 1 377 ? -0.633 -2.310 15.968 1.00 94.62 377 PRO A CA 1
ATOM 2870 C C . PRO A 1 377 ? -2.144 -2.577 16.102 1.00 94.62 377 PRO A C 1
ATOM 2872 O O . PRO A 1 377 ? -2.890 -1.703 16.542 1.00 94.62 377 PRO A O 1
ATOM 2875 N N . HIS A 1 378 ? -2.624 -3.779 15.754 1.00 94.75 378 HIS A N 1
ATOM 2876 C CA . HIS A 1 378 ? -4.062 -4.112 15.802 1.00 94.75 378 HIS A CA 1
ATOM 2877 C C . HIS A 1 378 ? -4.698 -3.975 17.194 1.00 94.75 378 HIS A C 1
ATOM 2879 O O . HIS A 1 378 ? -5.914 -3.813 17.280 1.00 94.75 378 HIS A O 1
ATOM 2885 N N . ARG A 1 379 ? -3.898 -4.044 18.269 1.00 91.56 379 ARG A N 1
ATOM 2886 C CA . ARG A 1 379 ? -4.330 -3.819 19.665 1.00 91.56 379 ARG A CA 1
ATOM 2887 C C . ARG A 1 379 ? -3.644 -2.612 20.310 1.00 91.56 379 ARG A C 1
ATOM 2889 O O . ARG A 1 379 ? -3.522 -2.536 21.531 1.00 91.56 379 ARG A O 1
ATOM 2896 N N . GLY A 1 380 ? -3.135 -1.703 19.486 1.00 86.38 380 GLY A N 1
ATOM 2897 C CA . GLY A 1 380 ? -2.424 -0.507 19.920 1.00 86.38 380 GLY A CA 1
ATOM 2898 C C . GLY A 1 380 ? -0.960 -0.749 20.253 1.00 86.38 380 GLY A C 1
ATOM 2899 O O . GLY A 1 380 ? -0.446 -1.867 20.233 1.00 86.38 380 GLY A O 1
ATOM 2900 N N . SER A 1 381 ? -0.244 0.321 20.537 1.00 80.94 381 SER A N 1
ATOM 2901 C CA . SER A 1 381 ? 1.186 0.291 20.805 1.00 80.94 381 SER A CA 1
ATOM 2902 C C . SER A 1 381 ? 1.510 1.192 21.984 1.00 80.94 381 SER A C 1
ATOM 2904 O O . SER A 1 381 ? 1.071 2.336 22.026 1.00 80.94 381 SER A O 1
ATOM 2906 N N . GLY A 1 382 ? 2.312 0.694 22.926 1.00 62.94 382 GLY A N 1
ATOM 2907 C CA . GLY A 1 382 ? 2.823 1.481 24.050 1.00 62.94 382 GLY A CA 1
ATOM 2908 C C . GLY A 1 382 ? 4.043 2.315 23.664 1.00 62.94 382 GLY A C 1
ATOM 2909 O O . GLY A 1 382 ? 5.020 2.321 24.409 1.00 62.94 382 GLY A O 1
ATOM 2910 N N . ILE A 1 383 ? 4.045 2.929 22.474 1.00 60.88 383 ILE A N 1
ATOM 2911 C CA . ILE A 1 383 ? 5.174 3.748 22.019 1.00 60.88 383 ILE A CA 1
ATOM 2912 C C . ILE A 1 383 ? 5.361 4.872 23.040 1.00 60.88 383 ILE A C 1
ATOM 2914 O O . ILE A 1 383 ? 4.484 5.713 23.225 1.00 60.88 383 ILE A O 1
ATOM 2918 N N . ALA A 1 384 ? 6.503 4.849 23.728 1.00 40.31 384 ALA A N 1
ATOM 2919 C CA . ALA A 1 384 ? 6.877 5.880 24.677 1.00 40.31 384 ALA A CA 1
ATOM 2920 C C . ALA A 1 384 ? 6.953 7.238 23.968 1.00 40.31 384 ALA A C 1
ATOM 2922 O O . ALA A 1 384 ? 7.408 7.354 22.826 1.00 40.31 384 ALA A O 1
ATOM 2923 N N . SER A 1 385 ? 6.567 8.279 24.695 1.00 42.38 385 SER A N 1
ATOM 2924 C CA . SER A 1 385 ? 6.558 9.683 24.287 1.00 42.38 385 SER A CA 1
ATOM 2925 C C . SER A 1 385 ? 7.916 10.257 23.841 1.00 42.38 385 SER A C 1
ATOM 2927 O O . SER A 1 385 ? 8.009 11.414 23.448 1.00 42.38 385 SER A O 1
ATOM 2929 N N . SER A 1 386 ? 8.982 9.458 23.826 1.00 36.03 386 SER A N 1
ATOM 2930 C CA . SER A 1 386 ? 10.335 9.851 23.431 1.00 36.03 386 SER A CA 1
ATOM 2931 C C . SER A 1 386 ? 10.563 9.963 21.916 1.00 36.03 386 SER A C 1
ATOM 2933 O O . SER A 1 386 ? 11.531 10.597 21.507 1.00 36.03 386 SER A O 1
ATOM 2935 N N . VAL A 1 387 ? 9.670 9.441 21.063 1.00 37.69 387 VAL A N 1
ATOM 2936 C CA . VAL A 1 387 ? 9.695 9.706 19.600 1.00 37.69 387 VAL A CA 1
ATOM 2937 C C . VAL A 1 387 ? 8.966 11.026 19.250 1.00 37.69 387 VAL A C 1
ATOM 2939 O O . VAL A 1 387 ? 9.045 11.515 18.125 1.00 37.69 387 VAL A O 1
ATOM 2942 N N . ILE A 1 388 ? 8.276 11.645 20.220 1.00 44.09 388 ILE A N 1
ATOM 2943 C CA . ILE A 1 388 ? 7.239 12.675 20.003 1.00 44.09 388 ILE A CA 1
ATOM 2944 C C . ILE A 1 388 ? 7.789 14.110 19.900 1.00 44.09 388 ILE A C 1
ATOM 2946 O O . ILE A 1 388 ? 7.091 14.994 19.406 1.00 44.09 388 ILE A O 1
ATOM 2950 N N . GLY A 1 389 ? 9.052 14.358 20.257 1.00 30.61 389 GLY A N 1
ATOM 2951 C CA . GLY A 1 389 ? 9.603 15.715 20.416 1.00 30.61 389 GLY A CA 1
ATOM 2952 C C . GLY A 1 389 ? 9.606 16.644 19.185 1.00 30.61 389 GLY A C 1
ATOM 2953 O O . GLY A 1 389 ? 9.959 17.806 19.332 1.00 30.61 389 GLY A O 1
ATOM 2954 N N . SER A 1 390 ? 9.216 16.188 17.986 1.00 37.84 390 SER A N 1
ATOM 2955 C CA . SER A 1 390 ? 9.237 17.004 16.753 1.00 37.84 390 SER A CA 1
ATOM 2956 C C . SER A 1 390 ? 7.876 17.215 16.064 1.00 37.84 390 SER A C 1
ATOM 2958 O O . SER A 1 390 ? 7.826 17.827 14.998 1.00 37.84 390 SER A O 1
ATOM 2960 N N . THR A 1 391 ? 6.757 16.748 16.637 1.00 43.44 391 THR A N 1
ATOM 2961 C CA . THR A 1 391 ? 5.492 16.586 15.878 1.00 43.44 391 THR A CA 1
ATOM 2962 C C . THR A 1 391 ? 4.336 17.503 16.296 1.00 43.44 391 THR A C 1
ATOM 2964 O O . THR A 1 391 ? 3.177 17.144 16.116 1.00 43.44 391 THR A O 1
ATOM 2967 N N . LEU A 1 392 ? 4.606 18.699 16.823 1.00 38.97 392 LEU A N 1
ATOM 2968 C CA . LEU A 1 392 ? 3.546 19.709 16.991 1.00 38.97 392 LEU A CA 1
ATOM 2969 C C . LEU A 1 392 ? 3.304 20.511 15.694 1.00 38.97 392 LEU A C 1
ATOM 2971 O O . LEU A 1 392 ? 2.198 20.964 15.432 1.00 38.97 392 LEU A O 1
ATOM 2975 N N . ALA A 1 393 ? 4.312 20.601 14.819 1.00 43.47 393 ALA A N 1
ATOM 2976 C CA . ALA A 1 393 ? 4.273 21.406 13.593 1.00 43.47 393 ALA A CA 1
ATOM 2977 C C . ALA A 1 393 ? 3.478 20.789 12.418 1.00 43.47 393 ALA A C 1
ATOM 2979 O O . ALA A 1 393 ? 3.437 21.376 11.343 1.00 43.47 393 ALA A O 1
ATOM 2980 N N . LYS A 1 394 ? 2.874 19.598 12.574 1.00 48.28 394 LYS A N 1
ATOM 2981 C CA . LYS A 1 394 ? 2.207 18.864 11.470 1.00 48.28 394 LYS A CA 1
ATOM 2982 C C . LYS A 1 394 ? 0.678 18.957 11.470 1.00 48.28 394 LYS A C 1
ATOM 2984 O O . LYS A 1 394 ? 0.044 18.414 10.572 1.00 48.28 394 LYS A O 1
ATOM 2989 N N . LEU A 1 395 ? 0.090 19.638 12.453 1.00 49.00 395 LEU A N 1
ATOM 2990 C CA . LEU A 1 395 ? -1.363 19.840 12.536 1.00 49.00 395 LEU A CA 1
ATOM 2991 C C . LEU A 1 395 ? -1.881 20.857 11.511 1.00 49.00 395 LEU A C 1
ATOM 2993 O O . LEU A 1 395 ? -3.040 20.793 11.123 1.00 49.00 395 LEU A O 1
ATOM 2997 N N . GLN A 1 396 ? -1.006 21.737 11.019 1.00 48.28 396 GLN A N 1
ATOM 2998 C CA . GLN A 1 396 ? -1.335 22.758 10.020 1.00 48.28 396 GLN A CA 1
ATOM 2999 C C . GLN A 1 396 ? -1.674 22.201 8.624 1.00 48.28 396 GLN A C 1
ATOM 3001 O O . GLN A 1 396 ? -2.243 22.921 7.815 1.00 48.28 396 GLN A O 1
ATOM 3006 N N . ASP A 1 397 ? -1.353 20.931 8.342 1.00 54.03 397 ASP A N 1
ATOM 3007 C CA . ASP A 1 397 ? -1.561 20.302 7.026 1.00 54.03 397 ASP A CA 1
ATOM 3008 C C . ASP A 1 397 ? -2.830 19.423 6.967 1.00 54.03 397 ASP A C 1
ATOM 3010 O O . ASP A 1 397 ? -3.001 18.634 6.036 1.00 54.03 397 ASP A O 1
ATOM 3014 N N . ILE A 1 398 ? -3.700 19.491 7.980 1.00 61.31 398 ILE A N 1
ATOM 3015 C CA . ILE A 1 398 ? -4.955 18.734 8.019 1.00 61.31 398 ILE A CA 1
ATOM 3016 C C . ILE A 1 398 ? -6.030 19.503 7.234 1.00 61.31 398 ILE A C 1
ATOM 3018 O O . ILE A 1 398 ? -6.371 20.620 7.626 1.00 61.31 398 ILE A O 1
ATOM 3022 N N . PRO A 1 399 ? -6.622 18.928 6.168 1.00 64.50 399 PRO A N 1
ATOM 3023 C CA . PRO A 1 399 ? -7.732 19.572 5.477 1.00 64.50 399 PRO A CA 1
ATOM 3024 C C . PRO A 1 399 ? -8.925 19.760 6.422 1.00 64.50 399 PRO A C 1
ATOM 3026 O O . PRO A 1 399 ? -9.455 18.792 6.974 1.00 64.50 399 PRO A O 1
ATOM 3029 N N . MET A 1 400 ? -9.385 21.004 6.581 1.00 67.31 400 MET A N 1
ATOM 3030 C CA . MET A 1 400 ? -10.550 21.320 7.420 1.00 67.31 400 MET A CA 1
ATOM 3031 C C . MET A 1 400 ? -11.841 20.658 6.930 1.00 67.31 400 MET A C 1
ATOM 3033 O O . MET A 1 400 ? -12.734 20.421 7.734 1.00 67.31 400 MET A O 1
ATOM 3037 N N . SER A 1 401 ? -11.921 20.289 5.650 1.00 64.50 401 SER A N 1
ATOM 3038 C CA . SER A 1 401 ? -13.020 19.482 5.107 1.00 64.50 401 SER A CA 1
ATOM 3039 C C . SER A 1 401 ? -13.122 18.089 5.737 1.00 64.50 401 SER A C 1
ATOM 3041 O O . SER A 1 401 ? -14.191 17.496 5.735 1.00 64.50 401 SER A O 1
ATOM 3043 N N . VAL A 1 402 ? -12.024 17.565 6.287 1.00 65.56 402 VAL A N 1
ATOM 3044 C CA . VAL A 1 402 ? -11.944 16.208 6.842 1.00 65.56 402 VAL A CA 1
ATOM 3045 C C . VAL A 1 402 ? -12.034 16.218 8.372 1.00 65.56 402 VAL A C 1
ATOM 3047 O O . VAL A 1 402 ? -12.675 15.351 8.957 1.00 65.56 402 VAL A O 1
ATOM 3050 N N . ALA A 1 403 ? -11.408 17.192 9.039 1.00 68.31 403 ALA A N 1
ATOM 3051 C CA . ALA A 1 403 ? -11.400 17.281 10.506 1.00 68.31 403 ALA A CA 1
ATOM 3052 C C . ALA A 1 403 ? -12.456 18.237 11.093 1.00 68.31 403 ALA A C 1
ATOM 3054 O O . ALA A 1 403 ? -12.777 18.145 12.279 1.00 68.31 403 ALA A O 1
ATOM 3055 N N . GLY A 1 404 ? -12.998 19.148 10.279 1.00 74.25 404 GLY A N 1
ATOM 3056 C CA . GLY A 1 404 ? -13.960 20.172 10.690 1.00 74.25 404 GLY A CA 1
ATOM 3057 C C . GLY A 1 404 ? -15.221 19.641 11.379 1.00 74.25 404 GLY A C 1
ATOM 3058 O O . GLY A 1 404 ? -15.548 20.175 12.440 1.00 74.25 404 GLY A O 1
ATOM 3059 N N . PRO A 1 405 ? -15.884 18.587 10.862 1.00 80.94 405 PRO A N 1
ATOM 3060 C CA . PRO A 1 405 ? -17.102 18.049 11.475 1.00 80.94 405 PRO A CA 1
ATOM 3061 C C . PRO A 1 405 ? -16.890 17.599 12.926 1.00 80.94 405 PRO A C 1
ATOM 3063 O O . PRO A 1 405 ? -17.619 18.000 13.833 1.00 80.94 405 PRO A O 1
ATOM 3066 N N . LEU A 1 406 ? -15.831 16.818 13.173 1.00 79.19 406 LEU A N 1
ATOM 3067 C CA . LEU A 1 406 ? -15.498 16.342 14.517 1.00 79.19 406 LEU A CA 1
ATOM 3068 C C . LEU A 1 406 ? -15.088 17.500 15.436 1.00 79.19 406 LEU A C 1
ATOM 3070 O O . LEU A 1 406 ? -15.482 17.528 16.600 1.00 79.19 406 LEU A O 1
ATOM 3074 N N . LEU A 1 407 ? -14.329 18.473 14.920 1.00 76.50 407 LEU A N 1
ATOM 3075 C CA . LEU A 1 407 ? -13.924 19.643 15.697 1.00 76.50 407 LEU A CA 1
ATOM 3076 C C . LEU A 1 407 ? -15.128 20.495 16.122 1.00 76.50 407 LEU A C 1
ATOM 3078 O O . LEU A 1 407 ? -15.161 20.954 17.259 1.00 76.50 407 LEU A O 1
ATOM 3082 N N . ARG A 1 408 ? -16.121 20.683 15.245 1.00 81.31 408 ARG A N 1
ATOM 3083 C CA . ARG A 1 408 ? -17.368 21.392 15.574 1.00 81.31 408 ARG A CA 1
ATOM 3084 C C . ARG A 1 408 ? -18.163 20.685 16.665 1.00 81.31 408 ARG A C 1
ATOM 3086 O O . ARG A 1 408 ? -18.679 21.349 17.556 1.00 81.31 408 ARG A O 1
ATOM 3093 N N . LEU A 1 409 ? -18.234 19.356 16.637 1.00 82.81 409 LEU A N 1
ATOM 3094 C CA . LEU A 1 409 ? -18.888 18.599 17.706 1.00 82.81 409 LEU A CA 1
ATOM 3095 C C . LEU A 1 409 ? -18.150 18.737 19.037 1.00 82.81 409 LEU A C 1
ATOM 3097 O O . LEU A 1 409 ? -18.783 19.016 20.048 1.00 82.81 409 LEU A O 1
ATOM 3101 N N . LEU A 1 410 ? -16.818 18.633 19.030 1.00 81.81 410 LEU A N 1
ATOM 3102 C CA . LEU A 1 410 ? -15.998 18.816 20.233 1.00 81.81 410 LEU A CA 1
ATOM 3103 C C . LEU A 1 410 ? -16.170 20.204 20.870 1.00 81.81 410 LEU A C 1
ATOM 3105 O O . LEU A 1 410 ? -16.034 20.326 22.085 1.00 81.81 410 LEU A O 1
ATOM 3109 N N . THR A 1 411 ? -16.434 21.245 20.075 1.00 80.62 411 THR A N 1
ATOM 3110 C CA . THR A 1 411 ? -16.561 22.622 20.575 1.00 80.62 411 THR A CA 1
ATOM 3111 C C . THR A 1 411 ? -17.991 23.033 20.902 1.00 80.62 411 THR A C 1
ATOM 3113 O O . THR A 1 411 ? -18.185 23.787 21.852 1.00 80.62 411 THR A O 1
ATOM 3116 N N . LEU A 1 412 ? -18.979 22.580 20.127 1.00 84.75 412 LEU A N 1
ATOM 3117 C CA . LEU A 1 412 ? -20.361 23.061 20.219 1.00 84.75 412 LEU A CA 1
ATOM 3118 C C . LEU A 1 412 ? -21.306 22.085 20.922 1.00 84.75 412 LEU A C 1
ATOM 3120 O O . LEU A 1 412 ? -22.257 22.540 21.545 1.00 84.75 412 LEU A O 1
ATOM 3124 N N . ASN A 1 413 ? -21.059 20.777 20.813 1.00 86.75 413 ASN A N 1
ATOM 3125 C CA . ASN A 1 413 ? -21.938 19.732 21.346 1.00 86.75 413 ASN A CA 1
ATOM 3126 C C . ASN A 1 413 ? -21.111 18.564 21.930 1.00 86.75 413 ASN A C 1
ATOM 3128 O O . ASN A 1 413 ? -21.266 17.423 21.490 1.00 86.75 413 ASN A O 1
ATOM 3132 N N . PRO A 1 414 ? -20.153 18.799 22.849 1.00 85.44 414 PRO A N 1
ATOM 3133 C CA . PRO A 1 414 ? -19.263 17.741 23.328 1.00 85.44 414 PRO A CA 1
ATOM 3134 C C . PRO A 1 414 ? -20.015 16.572 23.981 1.00 85.44 414 PRO A C 1
ATOM 3136 O O . PRO A 1 414 ? -19.539 15.446 23.926 1.00 85.44 414 PRO A O 1
ATOM 3139 N N . GLU A 1 415 ? -21.200 16.796 24.546 1.00 88.00 415 GLU A N 1
ATOM 3140 C CA . GLU A 1 415 ? -22.044 15.781 25.189 1.00 88.00 415 GLU A CA 1
ATOM 3141 C C . GLU A 1 415 ? -22.510 14.650 24.259 1.00 88.00 415 GLU A C 1
ATOM 3143 O O . GLU A 1 415 ? -22.881 13.575 24.739 1.00 88.00 415 GLU A O 1
ATOM 3148 N N . VAL A 1 416 ? -22.478 14.861 22.938 1.00 89.38 416 VAL A N 1
ATOM 3149 C CA . VAL A 1 416 ? -22.838 13.819 21.959 1.00 89.38 416 VAL A CA 1
ATOM 3150 C C . VAL A 1 416 ? -21.662 12.899 21.611 1.00 89.38 416 VAL A C 1
ATOM 3152 O O . VAL A 1 416 ? -21.836 11.904 20.904 1.00 89.38 416 VAL A O 1
ATOM 3155 N N . ILE A 1 417 ? -20.459 13.217 22.096 1.00 86.69 417 ILE A N 1
ATOM 3156 C CA . ILE A 1 417 ? -19.242 12.415 21.946 1.00 86.69 417 ILE A CA 1
ATOM 3157 C C . ILE A 1 417 ? -19.061 11.558 23.200 1.00 86.69 417 ILE A C 1
ATOM 3159 O O . ILE A 1 417 ? -19.281 12.011 24.323 1.00 86.69 417 ILE A O 1
ATOM 3163 N N . GLN A 1 418 ? -18.627 10.310 23.018 1.00 86.19 418 GLN A N 1
ATOM 3164 C CA . GLN A 1 418 ? -18.395 9.399 24.137 1.00 86.19 418 GLN A CA 1
ATOM 3165 C C . GLN A 1 418 ? -17.378 9.982 25.143 1.00 86.19 418 GLN A C 1
ATOM 3167 O O . GLN A 1 418 ? -16.305 10.444 24.732 1.00 86.19 418 GLN A O 1
ATOM 3172 N N . PRO A 1 419 ? -17.647 9.927 26.463 1.00 81.94 419 PRO A N 1
ATOM 3173 C CA . PRO A 1 419 ? -16.753 10.474 27.485 1.00 81.94 419 PRO A CA 1
ATOM 3174 C C . PRO A 1 419 ? -15.330 9.911 27.438 1.00 81.94 419 PRO A C 1
ATOM 3176 O O . PRO A 1 419 ? -14.371 10.634 27.695 1.00 81.94 419 PRO A O 1
ATOM 3179 N N . GLU A 1 420 ? -15.157 8.639 27.074 1.00 75.56 420 GLU A N 1
ATOM 3180 C CA . GLU A 1 420 ? -13.846 8.001 26.933 1.00 75.56 420 GLU A CA 1
ATOM 3181 C C . GLU A 1 420 ? -13.038 8.578 25.764 1.00 75.56 420 GLU A C 1
ATOM 3183 O O . GLU A 1 420 ? -11.806 8.574 25.803 1.00 75.56 420 GLU A O 1
ATOM 3188 N N . VAL A 1 421 ? -13.719 9.082 24.732 1.00 75.62 421 VAL A N 1
ATOM 3189 C CA . VAL A 1 421 ? -13.097 9.796 23.612 1.00 75.62 421 VAL A CA 1
ATOM 3190 C C . VAL A 1 421 ? -12.749 11.221 24.041 1.00 75.62 421 VAL A C 1
ATOM 3192 O O . VAL A 1 421 ? -11.620 11.655 23.823 1.00 75.62 421 VAL A O 1
ATOM 3195 N N . LEU A 1 422 ? -13.651 11.918 24.743 1.00 68.06 422 LEU A N 1
ATOM 3196 C CA . LEU A 1 422 ? -13.399 13.261 25.291 1.00 68.06 422 LEU A CA 1
ATOM 3197 C C . LEU A 1 422 ? -12.248 13.287 26.306 1.00 68.06 422 LEU A C 1
ATOM 3199 O O . LEU A 1 422 ? -11.402 14.180 26.267 1.00 68.06 422 LEU A O 1
ATOM 3203 N N . GLY A 1 423 ? -12.181 12.289 27.189 1.00 56.34 423 GLY A N 1
ATOM 3204 C CA . GLY A 1 423 ? -11.123 12.141 28.190 1.00 56.34 423 GLY A CA 1
ATOM 3205 C C . GLY A 1 423 ? -9.736 11.925 27.576 1.00 56.34 423 GLY A C 1
ATOM 3206 O O . GLY A 1 423 ? -8.733 12.279 28.193 1.00 56.34 423 GLY A O 1
ATOM 3207 N N . GLY A 1 424 ? -9.672 11.404 26.343 1.00 54.25 424 GLY A N 1
ATOM 3208 C CA . GLY A 1 424 ? -8.460 11.368 25.518 1.00 54.25 424 GLY A CA 1
ATOM 3209 C C . GLY A 1 424 ? -8.244 12.629 24.666 1.00 54.25 424 GLY A C 1
ATOM 3210 O O . GLY A 1 424 ? -7.101 12.959 24.358 1.00 54.25 424 GLY A O 1
ATOM 3211 N N . ALA A 1 425 ? -9.318 13.347 24.318 1.00 47.59 425 ALA A N 1
ATOM 3212 C CA . ALA A 1 425 ? -9.313 14.558 23.490 1.00 47.59 425 ALA A CA 1
ATOM 3213 C C . ALA A 1 425 ? -8.975 15.856 24.254 1.00 47.59 425 ALA A C 1
ATOM 3215 O O . ALA A 1 425 ? -8.670 16.868 23.625 1.00 47.59 425 ALA A O 1
ATOM 3216 N N . PHE A 1 426 ? -8.980 15.839 25.595 1.00 35.62 426 PHE A N 1
ATOM 3217 C CA . PHE A 1 426 ? -8.556 16.974 26.435 1.00 35.62 426 PHE A CA 1
ATOM 3218 C C . PHE A 1 426 ? -7.054 17.306 26.318 1.00 35.62 426 PHE A C 1
ATOM 3220 O O . PHE A 1 426 ? -6.614 18.350 26.801 1.00 35.62 426 PHE A O 1
ATOM 3227 N N . LEU A 1 427 ? -6.263 16.457 25.645 1.00 38.97 427 LEU A N 1
ATOM 3228 C CA . LEU A 1 427 ? -4.965 16.848 25.102 1.00 38.97 427 LEU A CA 1
ATOM 3229 C C . LEU A 1 427 ? -5.177 17.373 23.668 1.00 38.97 427 LEU A C 1
ATOM 3231 O O . LEU A 1 427 ? -5.566 16.605 22.789 1.00 38.97 427 LEU A O 1
ATOM 3235 N N . PRO A 1 428 ? -4.917 18.665 23.412 1.00 35.47 428 PRO A N 1
ATOM 3236 C CA . PRO A 1 428 ? -5.390 19.377 22.229 1.00 35.47 428 PRO A CA 1
ATOM 3237 C C . PRO A 1 428 ? -4.921 18.702 20.944 1.00 35.47 428 PRO A C 1
ATOM 3239 O O . PRO A 1 428 ? -3.724 18.689 20.695 1.00 35.47 428 PRO A O 1
ATOM 3242 N N . LEU A 1 429 ? -5.845 18.192 20.118 1.00 42.22 429 LEU A N 1
ATOM 3243 C CA . LEU A 1 429 ? -5.614 17.877 18.698 1.00 42.22 429 LEU A CA 1
ATOM 3244 C C . LEU A 1 429 ? -4.254 17.211 18.408 1.00 42.22 429 LEU A C 1
ATOM 3246 O O . LEU A 1 429 ? -3.615 17.521 17.410 1.00 42.22 429 LEU A O 1
ATOM 3250 N N . HIS A 1 430 ? -3.749 16.337 19.279 1.00 40.94 430 HIS A N 1
ATOM 3251 C CA . HIS A 1 430 ? -2.441 15.738 19.055 1.00 40.94 430 HIS A CA 1
ATOM 3252 C C . HIS A 1 430 ? -2.608 14.598 18.044 1.00 40.94 430 HIS A C 1
ATOM 3254 O O . HIS A 1 430 ? -3.387 13.678 18.272 1.00 40.94 430 HIS A O 1
ATOM 3260 N N . ALA A 1 431 ? -1.883 14.719 16.922 1.00 50.12 431 ALA A N 1
ATOM 3261 C CA . ALA A 1 431 ? -1.648 13.749 15.844 1.00 50.12 431 ALA A CA 1
ATOM 3262 C C . ALA A 1 431 ? -1.926 12.288 16.219 1.00 50.12 431 ALA A C 1
ATOM 3264 O O . ALA A 1 431 ? -1.533 11.930 17.312 1.00 50.12 431 ALA A O 1
ATOM 3265 N N . SER A 1 432 ? -2.449 11.467 15.293 1.00 47.09 432 SER A N 1
ATOM 3266 C CA . SER A 1 432 ? -2.826 10.019 15.292 1.00 47.09 432 SER A CA 1
ATOM 3267 C C . SER A 1 432 ? -2.216 9.001 16.296 1.00 47.09 432 SER A C 1
ATOM 3269 O O . SER A 1 432 ? -2.606 7.842 16.322 1.00 47.09 432 SER A O 1
ATOM 3271 N N . ILE A 1 433 ? -1.264 9.381 17.133 1.00 49.66 433 ILE A N 1
ATOM 3272 C CA . ILE A 1 433 ? -0.639 8.647 18.230 1.00 49.66 433 ILE A CA 1
ATOM 3273 C C . ILE A 1 433 ? -1.622 8.316 19.378 1.00 49.66 433 ILE A C 1
ATOM 3275 O O . ILE A 1 433 ? -1.573 7.169 19.825 1.00 49.66 433 ILE A O 1
ATOM 3279 N N . PRO A 1 434 ? -2.524 9.207 19.865 1.00 54.84 434 PRO A N 1
ATOM 3280 C CA . PRO A 1 434 ? -3.541 8.823 20.851 1.00 54.84 434 PRO A CA 1
ATOM 3281 C C . PRO A 1 434 ? -4.460 7.705 20.345 1.00 54.84 434 PRO A C 1
ATOM 3283 O O . PRO A 1 434 ? -4.810 6.812 21.118 1.00 54.84 434 PRO A O 1
ATOM 3286 N N . ASP A 1 435 ? -4.763 7.683 19.041 1.00 55.59 435 ASP A N 1
ATOM 3287 C CA . ASP A 1 435 ? -5.566 6.622 18.414 1.00 55.59 435 ASP A CA 1
ATOM 3288 C C . ASP A 1 435 ? -4.877 5.256 18.472 1.00 55.59 435 ASP A C 1
ATOM 3290 O O . ASP A 1 435 ? -5.549 4.228 18.488 1.00 55.59 435 ASP A O 1
ATOM 3294 N N . LEU A 1 436 ? -3.543 5.233 18.540 1.00 62.97 436 LEU A N 1
ATOM 3295 C CA . LEU A 1 436 ? -2.744 4.015 18.663 1.00 62.97 436 LEU A CA 1
ATOM 3296 C C . LEU A 1 436 ? -2.612 3.527 20.109 1.00 62.97 436 LEU A C 1
ATOM 3298 O O . LEU A 1 436 ? -1.982 2.493 20.345 1.00 62.97 436 LEU A O 1
ATOM 3302 N N . SER A 1 437 ? -3.192 4.228 21.085 1.00 74.31 437 SER A N 1
ATOM 3303 C CA . SER A 1 437 ? -3.244 3.752 22.464 1.00 74.31 437 SER A CA 1
ATOM 3304 C C . SER A 1 437 ? -4.058 2.455 22.554 1.00 74.31 437 SER A C 1
ATOM 3306 O O . SER A 1 437 ? -5.182 2.407 22.050 1.00 74.31 437 SER A O 1
ATOM 3308 N N . PRO A 1 438 ? -3.579 1.421 23.272 1.00 69.94 438 PRO A N 1
ATOM 3309 C CA . PRO A 1 438 ? -4.382 0.232 23.579 1.00 69.94 438 PRO A CA 1
ATOM 3310 C C . PRO A 1 438 ? -5.703 0.534 24.309 1.00 69.94 438 PRO A C 1
ATOM 3312 O O . PRO A 1 438 ? -6.592 -0.314 24.365 1.00 69.94 438 PRO A O 1
ATOM 3315 N N . HIS A 1 439 ? -5.839 1.728 24.893 1.00 73.88 439 HIS A N 1
ATOM 3316 C CA . HIS A 1 439 ? -7.042 2.164 25.602 1.00 73.88 439 HIS A CA 1
ATOM 3317 C C . HIS A 1 439 ? -8.000 2.993 24.736 1.00 73.88 439 HIS A C 1
ATOM 3319 O O . HIS A 1 439 ? -9.116 3.270 25.182 1.00 73.88 439 HIS A O 1
ATOM 3325 N N . SER A 1 440 ? -7.617 3.325 23.496 1.00 80.75 440 SER A N 1
ATOM 3326 C CA . SER A 1 440 ? -8.470 4.051 22.552 1.00 80.75 440 SER A CA 1
ATOM 3327 C C . SER A 1 440 ? -9.804 3.310 22.348 1.00 80.75 440 SER A C 1
ATOM 3329 O O . SER A 1 440 ? -9.793 2.126 21.987 1.00 80.75 440 SER A O 1
ATOM 3331 N N . PRO A 1 441 ? -10.962 3.957 22.592 1.00 84.38 441 PRO A N 1
ATOM 3332 C CA . PRO A 1 441 ? -12.274 3.372 22.309 1.00 84.38 441 PRO A CA 1
ATOM 3333 C C . PRO A 1 441 ? -12.420 2.990 20.834 1.00 84.38 441 PRO A C 1
ATOM 3335 O O . PRO A 1 441 ? -12.855 1.883 20.523 1.00 84.38 441 PRO A O 1
ATOM 3338 N N . VAL A 1 442 ? -11.949 3.860 19.936 1.00 85.00 442 VAL A N 1
ATOM 3339 C CA . VAL A 1 442 ? -11.964 3.645 18.483 1.00 85.00 442 VAL A CA 1
ATOM 3340 C C . VAL A 1 442 ? -11.152 2.421 18.094 1.00 85.00 442 VAL A C 1
ATOM 3342 O O . VAL A 1 442 ? -11.630 1.578 17.339 1.00 85.00 442 VAL A O 1
ATOM 3345 N N . LEU A 1 443 ? -9.931 2.287 18.618 1.00 88.62 443 LEU A N 1
ATOM 3346 C CA . LEU A 1 443 ? -9.083 1.153 18.262 1.00 88.62 443 LEU A CA 1
ATOM 3347 C C . LEU A 1 443 ? -9.640 -0.163 18.804 1.00 88.62 443 LEU A C 1
ATOM 3349 O O . LEU A 1 443 ? -9.575 -1.179 18.117 1.00 88.62 443 LEU A O 1
ATOM 3353 N N . ARG A 1 444 ? -10.227 -0.151 20.007 1.00 90.44 444 ARG A N 1
ATOM 3354 C CA . ARG A 1 444 ? -10.917 -1.320 20.571 1.00 90.44 444 ARG A CA 1
ATOM 3355 C C . ARG A 1 444 ? -12.138 -1.714 19.741 1.00 90.44 444 ARG A C 1
ATOM 3357 O O . ARG A 1 444 ? -12.328 -2.902 19.490 1.00 90.44 444 ARG A O 1
ATOM 3364 N N . ALA A 1 445 ? -12.916 -0.742 19.267 1.00 92.31 445 ALA A N 1
ATOM 3365 C CA . ALA A 1 445 ? -14.027 -0.995 18.357 1.00 92.31 445 ALA A CA 1
ATOM 3366 C C . ALA A 1 445 ? -13.538 -1.582 17.026 1.00 92.31 445 ALA A C 1
ATOM 3368 O O . ALA A 1 445 ? -14.012 -2.637 16.615 1.00 92.31 445 ALA A O 1
ATOM 3369 N N . LEU A 1 446 ? -12.511 -0.984 16.412 1.00 92.62 446 LEU A N 1
ATOM 3370 C CA . LEU A 1 446 ? -11.890 -1.510 15.195 1.00 92.62 446 LEU A CA 1
ATOM 3371 C C . LEU A 1 446 ? -11.307 -2.916 15.407 1.00 92.62 446 LEU A C 1
ATOM 3373 O O . LEU A 1 446 ? -11.351 -3.748 14.505 1.00 92.62 446 LEU A O 1
ATOM 3377 N N . GLN A 1 447 ? -10.764 -3.210 16.593 1.00 92.06 447 GLN A N 1
ATOM 3378 C CA . GLN A 1 447 ? -10.276 -4.542 16.945 1.00 92.06 447 GLN A CA 1
ATOM 3379 C C . GLN A 1 447 ? -11.399 -5.583 16.912 1.00 92.06 447 GLN A C 1
ATOM 3381 O O . GLN A 1 447 ? -11.139 -6.702 16.466 1.00 92.06 447 GLN A O 1
ATOM 3386 N N . ALA A 1 448 ? -12.599 -5.220 17.368 1.00 91.94 448 ALA A N 1
ATOM 3387 C CA . ALA A 1 448 ? -13.769 -6.092 17.384 1.00 91.94 448 ALA A CA 1
ATOM 3388 C C . ALA A 1 448 ? -14.346 -6.357 15.983 1.00 91.94 448 ALA A C 1
ATOM 3390 O O . ALA A 1 448 ? -15.026 -7.362 15.796 1.00 91.94 448 ALA A O 1
ATOM 3391 N N . CYS A 1 449 ? -14.041 -5.510 14.996 1.00 95.00 449 CYS A N 1
ATOM 3392 C CA . CYS A 1 449 ? -14.427 -5.721 13.604 1.00 95.00 449 CYS A CA 1
ATOM 3393 C C . CYS A 1 449 ? -13.570 -6.838 12.971 1.00 95.00 449 CYS A C 1
ATOM 3395 O O . CYS A 1 449 ? -12.347 -6.671 12.839 1.00 95.00 449 CYS A O 1
ATOM 3397 N N . PRO A 1 450 ? -14.154 -7.983 12.573 1.00 92.81 450 PRO A N 1
ATOM 3398 C CA . PRO A 1 450 ? -13.396 -9.080 11.979 1.00 92.81 450 PRO A CA 1
ATOM 3399 C C . PRO A 1 450 ? -12.812 -8.678 10.618 1.00 92.81 450 PRO A C 1
ATOM 3401 O O . PRO A 1 450 ? -13.420 -7.916 9.866 1.00 92.81 450 PRO A O 1
ATOM 3404 N N . VAL A 1 451 ? -11.620 -9.181 10.296 1.00 95.00 451 VAL A N 1
ATOM 3405 C CA . VAL A 1 451 ? -11.054 -9.094 8.941 1.00 95.00 451 VAL A CA 1
ATOM 3406 C C . VAL A 1 451 ? -11.576 -10.293 8.165 1.00 95.00 451 VAL A C 1
ATOM 3408 O O . VAL A 1 451 ? -11.331 -11.427 8.566 1.00 95.00 451 VAL A O 1
ATOM 3411 N N . THR A 1 452 ? -12.342 -10.035 7.109 1.00 93.69 452 THR A N 1
ATOM 3412 C CA . THR A 1 452 ? -13.046 -11.082 6.341 1.00 93.69 452 THR A CA 1
ATOM 3413 C C . THR A 1 452 ? -12.319 -11.476 5.059 1.00 93.69 452 THR A C 1
ATOM 3415 O O . THR A 1 452 ? -12.538 -12.562 4.535 1.00 93.69 452 THR A O 1
ATOM 3418 N N . THR A 1 453 ? -11.430 -10.610 4.581 1.00 95.19 453 THR A N 1
ATOM 3419 C CA . THR A 1 453 ? -10.553 -10.862 3.437 1.00 95.19 453 THR A CA 1
ATOM 3420 C C . THR A 1 453 ? -9.355 -11.722 3.846 1.00 95.19 453 THR A C 1
ATOM 3422 O O . THR A 1 453 ? -8.884 -11.640 4.987 1.00 95.19 453 THR A O 1
ATOM 3425 N N . GLU A 1 454 ? -8.818 -12.500 2.902 1.00 96.56 454 GLU A N 1
ATOM 3426 C CA . GLU A 1 454 ? -7.553 -13.220 3.066 1.00 96.56 454 GLU A CA 1
ATOM 3427 C C . GLU A 1 454 ? -6.460 -12.260 3.567 1.00 96.56 454 GLU A C 1
ATOM 3429 O O . GLU A 1 454 ? -6.223 -11.194 2.986 1.00 96.56 454 GLU A O 1
ATOM 3434 N N . HIS A 1 455 ? -5.801 -12.588 4.679 1.00 97.94 455 HIS A N 1
ATOM 3435 C CA . HIS A 1 455 ? -4.820 -11.685 5.273 1.00 97.94 455 HIS A CA 1
ATOM 3436 C C . HIS A 1 455 ? -3.625 -12.407 5.877 1.00 97.94 455 HIS A C 1
ATOM 3438 O O . HIS A 1 455 ? -3.727 -13.494 6.439 1.00 97.94 455 HIS A O 1
ATOM 3444 N N . HIS A 1 456 ? -2.472 -11.746 5.798 1.00 98.50 456 HIS A N 1
ATOM 3445 C CA . HIS A 1 456 ? -1.199 -12.263 6.284 1.00 98.50 456 HIS A CA 1
ATOM 3446 C C . HIS A 1 456 ? -0.521 -11.232 7.178 1.00 98.50 456 HIS A C 1
ATOM 3448 O O . HIS A 1 456 ? -0.494 -10.041 6.861 1.00 98.50 456 HIS A O 1
ATOM 3454 N N . SER A 1 457 ? 0.105 -11.700 8.253 1.00 98.19 457 SER A N 1
ATOM 3455 C CA . SER A 1 457 ? 0.885 -10.862 9.159 1.00 98.19 457 SER A CA 1
ATOM 3456 C C . SER A 1 457 ? 2.378 -11.058 8.921 1.00 98.19 457 SER A C 1
ATOM 3458 O O . SER A 1 457 ? 2.888 -12.177 8.942 1.00 98.19 457 SER A O 1
ATOM 3460 N N . ILE A 1 458 ? 3.113 -9.965 8.739 1.00 98.12 458 ILE A N 1
ATOM 3461 C CA . ILE A 1 458 ? 4.577 -9.948 8.741 1.00 98.12 458 ILE A CA 1
ATOM 3462 C C . ILE A 1 458 ? 5.015 -9.117 9.946 1.00 98.12 458 ILE A C 1
ATOM 3464 O O . ILE A 1 458 ? 4.823 -7.900 9.982 1.00 98.12 458 ILE A O 1
ATOM 3468 N N . ILE A 1 459 ? 5.581 -9.779 10.953 1.00 97.19 459 ILE A N 1
ATOM 3469 C CA . ILE A 1 459 ? 5.867 -9.180 12.260 1.00 97.19 459 ILE A CA 1
ATOM 3470 C C . ILE A 1 459 ? 7.375 -9.166 12.488 1.00 97.19 459 ILE A C 1
ATOM 3472 O O . ILE A 1 459 ? 8.029 -10.211 12.497 1.00 97.19 459 ILE A O 1
ATOM 3476 N N . ALA A 1 460 ? 7.935 -7.976 12.691 1.00 94.81 460 ALA A N 1
ATOM 3477 C CA . ALA A 1 460 ? 9.330 -7.832 13.077 1.00 94.81 460 ALA A CA 1
ATOM 3478 C C . ALA A 1 460 ? 9.511 -8.047 14.583 1.00 94.81 460 ALA A C 1
ATOM 3480 O O . ALA A 1 460 ? 8.678 -7.648 15.390 1.00 94.81 460 ALA A O 1
ATOM 3481 N N . LEU A 1 461 ? 10.612 -8.687 14.966 1.00 94.06 461 LEU A N 1
ATOM 3482 C CA . LEU A 1 461 ? 10.978 -8.942 16.353 1.00 94.06 461 LEU A CA 1
ATOM 3483 C C . LEU A 1 461 ? 12.443 -8.555 16.563 1.00 94.06 461 LEU A C 1
ATOM 3485 O O . LEU A 1 461 ? 13.341 -9.066 15.884 1.00 94.06 461 LEU A O 1
ATOM 3489 N N . ARG A 1 462 ? 12.690 -7.644 17.507 1.00 90.12 462 ARG A N 1
ATOM 3490 C CA . ARG A 1 462 ? 14.005 -7.032 17.733 1.00 90.12 462 ARG A CA 1
ATOM 3491 C C . ARG A 1 462 ? 14.947 -7.942 18.508 1.00 90.12 462 ARG A C 1
ATOM 3493 O O . ARG A 1 462 ? 16.152 -7.928 18.265 1.00 90.12 462 ARG A O 1
ATOM 3500 N N . PHE A 1 463 ? 14.409 -8.714 19.446 1.00 87.25 463 PHE A N 1
ATOM 3501 C CA . PHE A 1 463 ? 15.207 -9.484 20.395 1.00 87.25 463 PHE A CA 1
ATOM 3502 C C . PHE A 1 463 ? 15.202 -10.982 20.061 1.00 87.25 463 PHE A C 1
ATOM 3504 O O . PHE A 1 463 ? 14.267 -11.473 19.429 1.00 87.25 463 PHE A O 1
ATOM 3511 N N . PRO A 1 464 ? 16.211 -11.759 20.485 1.00 86.19 464 PRO A N 1
ATOM 3512 C CA . PRO A 1 464 ? 16.205 -13.217 20.370 1.00 86.19 464 PRO A CA 1
ATOM 3513 C C . PRO A 1 464 ? 15.372 -13.864 21.498 1.00 86.19 464 PRO A C 1
ATOM 3515 O O . PRO A 1 464 ? 15.826 -14.786 22.167 1.00 86.19 464 PRO A O 1
ATOM 3518 N N . TRP A 1 465 ? 14.162 -13.356 21.740 1.00 88.62 465 TRP A N 1
ATOM 3519 C CA . TRP A 1 465 ? 13.238 -13.831 22.776 1.00 88.62 465 TRP A CA 1
ATOM 3520 C C . TRP A 1 465 ? 12.003 -14.495 22.160 1.00 88.62 465 TRP A C 1
ATOM 3522 O O . TRP A 1 465 ? 11.674 -14.193 21.006 1.00 88.62 465 TRP A O 1
ATOM 3532 N N . PRO A 1 466 ? 11.277 -15.350 22.914 1.00 92.31 466 PRO A N 1
ATOM 3533 C CA . PRO A 1 466 ? 9.999 -15.898 22.467 1.00 92.31 466 PRO A CA 1
ATOM 3534 C C . PRO A 1 466 ? 9.056 -14.797 21.969 1.00 92.31 466 PRO A C 1
ATOM 3536 O O . PRO A 1 466 ? 8.879 -13.789 22.654 1.00 92.31 466 PRO A O 1
ATOM 3539 N N . ALA A 1 467 ? 8.433 -15.008 20.802 1.00 90.56 467 ALA A N 1
ATOM 3540 C CA . ALA A 1 467 ? 7.665 -13.988 20.075 1.00 90.56 467 ALA A CA 1
ATOM 3541 C C . ALA A 1 467 ? 6.657 -13.254 20.962 1.00 90.56 467 ALA A C 1
ATOM 3543 O O . ALA A 1 467 ? 6.622 -12.029 20.999 1.00 90.56 467 ALA A O 1
ATOM 3544 N N . ARG A 1 468 ? 5.922 -14.015 21.772 1.00 92.44 468 ARG A N 1
ATOM 3545 C CA . ARG A 1 468 ? 4.908 -13.508 22.690 1.00 92.44 468 ARG A CA 1
ATOM 3546 C C . ARG A 1 468 ? 5.386 -12.353 23.589 1.00 92.44 468 ARG A C 1
ATOM 3548 O O . ARG A 1 468 ? 4.584 -11.457 23.849 1.00 92.44 468 ARG A O 1
ATOM 3555 N N . TRP A 1 469 ? 6.654 -12.347 24.033 1.00 90.75 469 TRP A N 1
ATOM 3556 C CA . TRP A 1 469 ? 7.261 -11.330 24.927 1.00 90.75 469 TRP A CA 1
ATOM 3557 C C . TRP A 1 469 ? 8.118 -10.304 24.175 1.00 90.75 469 TRP A C 1
ATOM 3559 O O . TRP A 1 469 ? 8.899 -9.574 24.778 1.00 90.75 469 TRP A O 1
ATOM 3569 N N . ASN A 1 470 ? 8.018 -10.282 22.853 1.00 93.25 470 ASN A N 1
ATOM 3570 C CA . ASN A 1 470 ? 8.931 -9.566 21.984 1.00 93.25 470 ASN A CA 1
ATOM 3571 C C . ASN A 1 470 ? 8.189 -8.462 21.214 1.00 93.25 470 ASN A C 1
ATOM 3573 O O . ASN A 1 470 ? 6.955 -8.416 21.162 1.00 93.25 470 ASN A O 1
ATOM 3577 N N . SER A 1 471 ? 8.952 -7.531 20.657 1.00 91.06 471 SER A N 1
ATOM 3578 C CA . SER A 1 471 ? 8.445 -6.383 19.912 1.00 91.06 471 SER A CA 1
ATOM 3579 C C . SER A 1 471 ? 9.435 -5.976 18.834 1.00 91.06 471 SER A C 1
ATOM 3581 O O . SER A 1 471 ? 10.620 -6.308 18.894 1.00 91.06 471 SER A O 1
ATOM 3583 N N . ASP A 1 472 ? 8.967 -5.195 17.872 1.00 89.94 472 ASP A N 1
ATOM 3584 C CA . ASP A 1 472 ? 9.828 -4.540 16.886 1.00 89.94 472 ASP A CA 1
ATOM 3585 C C . ASP A 1 472 ? 10.447 -3.221 17.412 1.00 89.94 472 ASP A C 1
ATOM 3587 O O . ASP A 1 472 ? 11.081 -2.467 16.669 1.00 89.94 472 ASP A O 1
ATOM 3591 N N . GLY A 1 473 ? 10.280 -2.934 18.708 1.00 87.56 473 GLY A N 1
ATOM 3592 C CA . GLY A 1 473 ? 10.660 -1.674 19.348 1.00 87.56 473 GLY A CA 1
ATOM 3593 C C . GLY A 1 473 ? 9.561 -0.605 19.379 1.00 87.56 473 GLY A C 1
ATOM 3594 O O . GLY A 1 473 ? 9.735 0.379 20.090 1.00 87.56 473 GLY A O 1
ATOM 3595 N N . ALA A 1 474 ? 8.445 -0.802 18.675 1.00 85.88 474 ALA A N 1
ATOM 3596 C CA . ALA A 1 474 ? 7.273 0.073 18.696 1.00 85.88 474 ALA A CA 1
ATOM 3597 C C . ALA A 1 474 ? 5.981 -0.720 18.958 1.00 85.88 474 ALA A C 1
ATOM 3599 O O . ALA A 1 474 ? 5.197 -0.381 19.842 1.00 85.88 474 ALA A O 1
ATOM 3600 N N . VAL A 1 475 ? 5.796 -1.825 18.242 1.00 90.19 475 VAL A N 1
ATOM 3601 C CA . VAL A 1 475 ? 4.629 -2.701 18.290 1.00 90.19 475 VAL A CA 1
ATOM 3602 C C . VAL A 1 475 ? 5.045 -4.059 18.850 1.00 90.19 475 VAL A C 1
ATOM 3604 O O . VAL A 1 475 ? 6.013 -4.682 18.408 1.00 90.19 475 VAL A O 1
ATOM 3607 N N . SER A 1 476 ? 4.328 -4.519 19.876 1.00 94.38 476 SER A N 1
ATOM 3608 C CA . SER A 1 476 ? 4.532 -5.859 20.429 1.00 94.38 476 SER A CA 1
ATOM 3609 C C . SER A 1 476 ? 3.948 -6.918 19.500 1.00 94.38 476 SER A C 1
ATOM 3611 O O . SER A 1 476 ? 2.950 -6.673 18.821 1.00 94.38 476 SER A O 1
ATOM 3613 N N . TRP A 1 477 ? 4.500 -8.133 19.537 1.00 95.75 477 TRP A N 1
ATOM 3614 C CA . TRP A 1 477 ? 3.911 -9.263 18.815 1.00 95.75 477 TRP A CA 1
ATOM 3615 C C . TRP A 1 477 ? 2.435 -9.454 19.177 1.00 95.75 477 TRP A C 1
ATOM 3617 O O . TRP A 1 477 ? 1.609 -9.632 18.297 1.00 95.75 477 TRP A O 1
ATOM 3627 N N . ARG A 1 478 ? 2.066 -9.323 20.461 1.00 95.19 478 ARG A N 1
ATOM 3628 C CA . ARG A 1 478 ? 0.668 -9.460 20.916 1.00 95.19 478 ARG A CA 1
ATOM 3629 C C . ARG A 1 478 ? -0.281 -8.461 20.249 1.00 95.19 478 ARG A C 1
ATOM 3631 O O . ARG A 1 478 ? -1.459 -8.766 20.073 1.00 95.19 478 ARG A O 1
ATOM 3638 N N . SER A 1 479 ? 0.214 -7.271 19.922 1.00 94.81 479 SER A N 1
ATOM 3639 C CA . SER A 1 479 ? -0.573 -6.270 19.210 1.00 94.81 479 SER A CA 1
ATOM 3640 C C . SER A 1 479 ? -0.656 -6.555 17.714 1.00 94.81 479 SER A C 1
ATOM 3642 O O . SER A 1 479 ? -1.729 -6.406 17.143 1.00 94.81 479 SER A O 1
ATOM 3644 N N . ALA A 1 480 ? 0.436 -7.020 17.103 1.00 95.94 480 ALA A N 1
ATOM 3645 C CA . ALA A 1 480 ? 0.486 -7.327 15.673 1.00 95.94 480 ALA A CA 1
ATOM 3646 C C . ALA A 1 480 ? -0.107 -8.687 15.279 1.00 95.94 480 ALA A C 1
ATOM 3648 O O . ALA A 1 480 ? -0.470 -8.895 14.125 1.00 95.94 480 ALA A O 1
ATOM 3649 N N . HIS A 1 481 ? -0.223 -9.609 16.228 1.00 96.38 481 HIS A N 1
ATOM 3650 C CA . HIS A 1 481 ? -0.739 -10.948 16.001 1.00 96.38 481 HIS A CA 1
ATOM 3651 C C . HIS A 1 481 ? -2.252 -10.936 15.746 1.00 96.38 481 HIS A C 1
ATOM 3653 O O . HIS A 1 481 ? -3.029 -10.434 16.565 1.00 96.38 481 HIS A O 1
ATOM 3659 N N . LEU A 1 482 ? -2.684 -11.572 14.660 1.00 96.00 482 LEU A N 1
ATOM 3660 C CA . LEU A 1 482 ? -4.084 -11.880 14.382 1.00 96.00 482 LEU A CA 1
ATOM 3661 C C . LEU A 1 482 ? -4.218 -13.394 14.252 1.00 96.00 482 LEU A C 1
ATOM 3663 O O . LEU A 1 482 ? -3.597 -13.997 13.385 1.00 96.00 482 LEU A O 1
ATOM 3667 N N . ALA A 1 483 ? -5.042 -14.001 15.107 1.00 95.06 483 ALA A N 1
ATOM 3668 C CA . ALA A 1 483 ? -5.272 -15.445 15.078 1.00 95.06 483 ALA A CA 1
ATOM 3669 C C . ALA A 1 483 ? -5.977 -15.908 13.791 1.00 95.06 483 ALA A C 1
ATOM 3671 O O . ALA A 1 483 ? -5.879 -17.073 13.432 1.00 95.06 483 ALA A O 1
ATOM 3672 N N . SER A 1 484 ? -6.679 -14.995 13.116 1.00 95.44 484 SER A N 1
ATOM 3673 C CA . SER A 1 484 ? -7.378 -15.230 11.852 1.00 95.44 484 SER A CA 1
ATOM 3674 C C . SER A 1 484 ? -6.476 -15.163 10.616 1.00 95.44 484 SER A C 1
ATOM 3676 O O . SER A 1 484 ? -6.979 -15.379 9.523 1.00 95.44 484 SER A O 1
ATOM 3678 N N . ALA A 1 485 ? -5.190 -14.811 10.754 1.00 97.06 485 ALA A N 1
ATOM 3679 C CA . ALA A 1 485 ? -4.310 -14.639 9.602 1.00 97.06 485 ALA A CA 1
ATOM 3680 C C . ALA A 1 485 ? -3.953 -15.987 8.963 1.00 97.06 485 ALA A C 1
ATOM 3682 O O . ALA A 1 485 ? -3.505 -16.899 9.657 1.00 97.06 485 ALA A O 1
ATOM 3683 N N . GLU A 1 486 ? -4.041 -16.065 7.635 1.00 97.56 486 GLU A N 1
ATOM 3684 C CA . GLU A 1 486 ? -3.678 -17.253 6.845 1.00 97.56 486 GLU A CA 1
ATOM 3685 C C . GLU A 1 486 ? -2.203 -17.623 7.011 1.00 97.56 486 GLU A C 1
ATOM 3687 O O . GLU A 1 486 ? -1.809 -18.788 7.016 1.00 97.56 486 GLU A O 1
ATOM 3692 N N . SER A 1 487 ? -1.349 -16.612 7.182 1.00 97.50 487 SER A N 1
ATOM 3693 C CA . SER A 1 487 ? 0.044 -16.840 7.545 1.00 97.50 487 SER A CA 1
ATOM 3694 C C . SER A 1 487 ? 0.579 -15.747 8.454 1.00 97.50 487 SER A C 1
ATOM 3696 O O . SER A 1 487 ? 0.325 -14.561 8.228 1.00 97.50 487 SER A O 1
ATOM 3698 N N . GLU A 1 488 ? 1.431 -16.135 9.398 1.00 97.75 488 GLU A N 1
ATOM 3699 C CA . GLU A 1 488 ? 2.254 -15.221 10.181 1.00 97.75 488 GLU A CA 1
ATOM 3700 C C . GLU A 1 488 ? 3.737 -15.471 9.885 1.00 97.75 488 GLU A C 1
ATOM 3702 O O . GLU A 1 488 ? 4.258 -16.567 10.085 1.00 97.75 488 GLU A O 1
ATOM 3707 N N . THR A 1 489 ? 4.442 -14.446 9.407 1.00 97.00 489 THR A N 1
ATOM 3708 C CA . THR A 1 489 ? 5.886 -14.502 9.167 1.00 97.00 489 THR A CA 1
ATOM 3709 C C . THR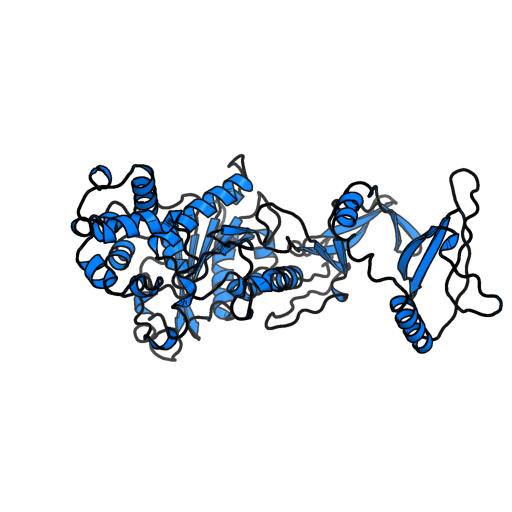 A 1 489 ? 6.628 -13.610 10.147 1.00 97.00 489 THR A C 1
ATOM 3711 O O . THR A 1 489 ? 6.492 -12.389 10.129 1.00 97.00 489 THR A O 1
ATOM 3714 N N . LEU A 1 490 ? 7.467 -14.229 10.977 1.00 96.00 490 LEU A N 1
ATOM 3715 C CA . LEU A 1 490 ? 8.322 -13.524 11.925 1.00 96.00 490 LEU A CA 1
ATOM 3716 C C . LEU A 1 490 ? 9.667 -13.181 11.279 1.00 96.00 490 LEU A C 1
ATOM 3718 O O . LEU A 1 490 ? 10.402 -14.065 10.831 1.00 96.00 490 LEU A O 1
ATOM 3722 N N . VAL A 1 491 ? 10.023 -11.898 11.270 1.00 94.38 491 VAL A N 1
ATOM 3723 C CA . VAL A 1 491 ? 11.317 -11.412 10.768 1.00 94.38 491 VAL A CA 1
ATOM 3724 C C . VAL A 1 491 ? 12.145 -10.828 11.906 1.00 94.38 491 VAL A C 1
ATOM 3726 O O . VAL A 1 491 ? 11.611 -10.318 12.887 1.00 94.38 491 VAL A O 1
ATOM 3729 N N . ARG A 1 492 ? 13.475 -10.913 11.810 1.00 91.81 492 ARG A N 1
ATOM 3730 C CA . ARG A 1 492 ? 14.362 -10.305 12.812 1.00 91.81 492 ARG A CA 1
ATOM 3731 C C . ARG A 1 492 ? 14.631 -8.858 12.426 1.00 91.81 492 ARG A C 1
ATOM 3733 O O . ARG A 1 492 ? 15.128 -8.623 11.331 1.00 91.81 492 ARG A O 1
ATOM 3740 N N . GLY A 1 493 ? 14.358 -7.922 13.328 1.00 89.62 493 GLY A N 1
ATOM 3741 C CA . GLY A 1 493 ? 14.618 -6.503 13.101 1.00 89.62 493 GLY A CA 1
ATOM 3742 C C . GLY A 1 493 ? 13.687 -5.583 13.888 1.00 89.62 493 GLY A C 1
ATOM 3743 O O . GLY A 1 493 ? 12.942 -6.026 14.758 1.00 89.62 493 GLY A O 1
ATOM 3744 N N . GLY A 1 494 ? 13.772 -4.282 13.608 1.00 90.12 494 GLY A N 1
ATOM 3745 C CA . GLY A 1 494 ? 12.928 -3.262 14.237 1.00 90.12 494 GLY A CA 1
ATOM 3746 C C . GLY A 1 494 ? 11.668 -2.923 13.435 1.00 90.12 494 GLY A C 1
ATOM 3747 O O . GLY A 1 494 ? 11.399 -3.518 12.394 1.00 90.12 494 GLY A O 1
ATOM 3748 N N . HIS A 1 495 ? 10.922 -1.911 13.872 1.00 90.94 495 HIS A N 1
ATOM 3749 C CA . HIS A 1 495 ? 9.645 -1.506 13.262 1.00 90.94 495 HIS A CA 1
ATOM 3750 C C . HIS A 1 495 ? 9.735 -1.156 11.764 1.00 90.94 495 HIS A C 1
ATOM 3752 O O . HIS A 1 495 ? 8.770 -1.276 11.016 1.00 90.94 495 HIS A O 1
ATOM 3758 N N . GLN A 1 496 ? 10.925 -0.767 11.306 1.00 88.31 496 GLN A N 1
ATOM 3759 C CA . GLN A 1 496 ? 11.219 -0.352 9.933 1.00 88.31 496 GLN A CA 1
ATOM 3760 C C . GLN A 1 496 ? 11.782 -1.507 9.069 1.00 88.31 496 GLN A C 1
ATOM 3762 O O . GLN A 1 496 ? 12.448 -1.285 8.060 1.00 88.31 496 GLN A O 1
ATOM 3767 N N . SER A 1 497 ? 11.534 -2.766 9.458 1.00 87.88 497 SER A N 1
ATOM 3768 C CA . SER A 1 497 ? 12.059 -3.962 8.766 1.00 87.88 497 SER A CA 1
ATOM 3769 C C . SER A 1 497 ? 11.356 -4.296 7.446 1.00 87.88 497 SER A C 1
ATOM 3771 O O . SER A 1 497 ? 11.624 -5.343 6.869 1.00 87.88 497 SER A O 1
ATOM 3773 N N . TYR A 1 498 ? 10.496 -3.423 6.919 1.00 86.81 498 TYR A N 1
ATOM 3774 C CA . TYR A 1 498 ? 9.807 -3.641 5.640 1.00 86.81 498 TYR A CA 1
ATOM 3775 C C . TYR A 1 498 ? 10.769 -3.776 4.443 1.00 86.81 498 TYR A C 1
ATOM 3777 O O . TYR A 1 498 ? 10.409 -4.360 3.427 1.00 86.81 498 TYR A O 1
ATOM 3785 N N . THR A 1 499 ? 12.009 -3.280 4.554 1.00 85.00 499 THR A N 1
ATOM 3786 C CA . THR A 1 499 ? 13.075 -3.503 3.554 1.00 85.00 499 THR A CA 1
ATOM 3787 C C . THR A 1 499 ? 14.021 -4.657 3.895 1.00 85.00 499 THR A C 1
ATOM 3789 O O . THR A 1 499 ? 14.939 -4.937 3.119 1.00 85.00 499 THR A O 1
ATOM 3792 N N . 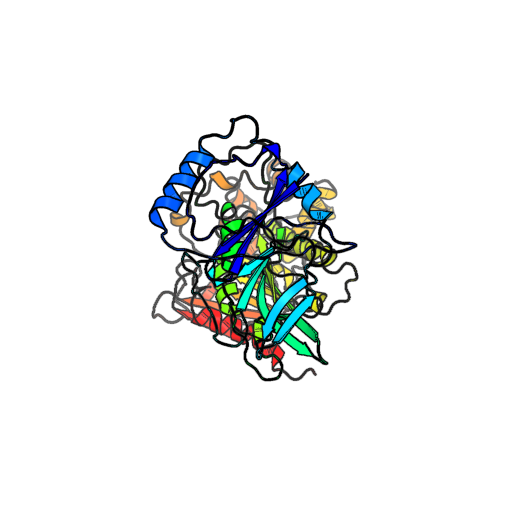ASP A 1 500 ? 13.822 -5.341 5.028 1.00 90.75 500 ASP A N 1
ATOM 3793 C CA . ASP A 1 500 ? 14.597 -6.532 5.363 1.00 90.75 500 ASP A CA 1
ATOM 3794 C C . ASP A 1 500 ? 14.365 -7.624 4.315 1.00 90.75 500 ASP A C 1
ATOM 3796 O O . ASP A 1 500 ? 13.254 -7.821 3.815 1.00 90.75 500 ASP A O 1
ATOM 3800 N N . ARG A 1 501 ? 15.422 -8.374 3.998 1.00 92.00 501 ARG A N 1
ATOM 3801 C CA . ARG A 1 501 ? 15.370 -9.415 2.970 1.00 92.00 501 ARG A CA 1
ATOM 3802 C C . ARG A 1 501 ? 14.287 -10.458 3.263 1.00 92.00 501 ARG A C 1
ATOM 3804 O O . ARG A 1 501 ? 13.614 -10.880 2.330 1.00 92.00 501 ARG A O 1
ATOM 3811 N N . ARG A 1 502 ? 14.096 -10.846 4.527 1.00 93.38 502 ARG A N 1
ATOM 3812 C CA . ARG A 1 502 ? 13.090 -11.846 4.916 1.00 93.38 502 ARG A CA 1
ATOM 3813 C C . ARG A 1 502 ? 11.680 -11.289 4.789 1.00 93.38 502 ARG A C 1
ATOM 3815 O O . ARG A 1 502 ? 10.778 -12.020 4.400 1.00 93.38 502 ARG A O 1
ATOM 3822 N N . CYS A 1 503 ? 11.498 -9.997 5.067 1.00 95.50 503 CYS A N 1
ATOM 3823 C CA . CYS A 1 503 ? 10.225 -9.319 4.842 1.00 95.50 503 CYS A CA 1
ATOM 3824 C C . CYS A 1 503 ? 9.884 -9.295 3.347 1.00 95.50 503 CYS A C 1
ATOM 3826 O O . CYS A 1 503 ? 8.791 -9.696 2.959 1.00 95.50 503 CYS A O 1
ATOM 3828 N N . LEU A 1 504 ? 10.839 -8.908 2.496 1.00 96.12 504 LEU A N 1
ATOM 3829 C CA . LEU A 1 504 ? 10.652 -8.908 1.042 1.00 96.12 504 LEU A CA 1
ATOM 3830 C C . LEU A 1 504 ? 10.402 -10.316 0.487 1.00 96.12 504 LEU A C 1
ATOM 3832 O O . LEU A 1 504 ? 9.588 -10.479 -0.414 1.00 96.12 504 LEU A O 1
ATOM 3836 N N . GLU A 1 505 ? 11.074 -11.338 1.021 1.00 96.44 505 GLU A N 1
ATOM 3837 C CA . GLU A 1 505 ? 10.832 -12.738 0.655 1.00 96.44 505 GLU A CA 1
ATOM 3838 C C . GLU A 1 505 ? 9.432 -13.211 1.079 1.00 96.44 505 GLU A C 1
ATOM 3840 O O . GLU A 1 505 ? 8.778 -13.905 0.301 1.00 96.44 505 GLU A O 1
ATOM 3845 N N . ALA A 1 506 ? 8.948 -12.800 2.255 1.00 97.12 506 ALA A N 1
ATOM 3846 C CA . ALA A 1 506 ? 7.594 -13.096 2.721 1.00 97.12 506 ALA A CA 1
ATOM 3847 C C . ALA A 1 506 ? 6.531 -12.431 1.836 1.00 97.12 506 ALA A C 1
ATOM 3849 O O . ALA A 1 506 ? 5.636 -13.114 1.348 1.00 97.12 506 ALA A O 1
ATOM 3850 N N . MET A 1 507 ? 6.679 -11.130 1.560 1.00 98.19 507 MET A N 1
ATOM 3851 C CA . MET A 1 507 ? 5.800 -10.404 0.638 1.00 98.19 507 MET A CA 1
ATOM 3852 C C . MET A 1 507 ? 5.816 -11.035 -0.755 1.00 98.19 507 MET A C 1
ATOM 3854 O O . MET A 1 507 ? 4.763 -11.238 -1.347 1.00 98.19 507 MET A O 1
ATOM 3858 N N . ARG A 1 508 ? 7.001 -11.391 -1.270 1.00 97.38 508 ARG A N 1
ATOM 3859 C CA . ARG A 1 508 ? 7.129 -12.069 -2.564 1.00 97.38 508 ARG A CA 1
ATOM 3860 C C . ARG A 1 508 ? 6.336 -13.368 -2.573 1.00 97.38 508 ARG A C 1
ATOM 3862 O O . ARG A 1 508 ? 5.553 -13.554 -3.488 1.00 97.38 508 ARG A O 1
ATOM 3869 N N . ARG A 1 509 ? 6.516 -14.227 -1.561 1.00 96.88 509 ARG A N 1
ATOM 3870 C CA . ARG A 1 509 ? 5.792 -15.502 -1.449 1.00 96.88 509 ARG A CA 1
ATOM 3871 C C . ARG A 1 509 ? 4.282 -15.279 -1.504 1.00 96.88 509 ARG A C 1
ATOM 3873 O O . ARG A 1 509 ? 3.632 -15.911 -2.324 1.00 96.88 509 ARG A O 1
ATOM 3880 N N . ILE A 1 510 ? 3.775 -14.351 -0.693 1.00 97.12 510 ILE A N 1
ATOM 3881 C CA . ILE A 1 510 ? 2.347 -14.016 -0.610 1.00 97.12 510 ILE A CA 1
ATOM 3882 C C . ILE A 1 510 ? 1.809 -13.502 -1.959 1.00 97.12 510 ILE A C 1
ATOM 3884 O O . ILE A 1 510 ? 0.723 -13.879 -2.381 1.00 97.12 510 ILE A O 1
ATOM 3888 N N . LEU A 1 511 ? 2.574 -12.668 -2.670 1.00 97.62 511 LEU A N 1
ATOM 3889 C CA . LEU A 1 511 ? 2.179 -12.153 -3.987 1.00 97.62 511 LEU A CA 1
ATOM 3890 C C . LEU A 1 511 ? 2.213 -13.226 -5.086 1.00 97.62 511 LEU A C 1
ATOM 3892 O O . LEU A 1 511 ? 1.428 -13.167 -6.023 1.00 97.62 511 LEU A O 1
ATOM 3896 N N . THR A 1 512 ? 3.118 -14.200 -4.994 1.00 96.06 512 THR A N 1
ATOM 3897 C CA . THR A 1 512 ? 3.256 -15.270 -6.000 1.00 96.06 512 THR A CA 1
ATOM 3898 C C . THR A 1 512 ? 2.366 -16.482 -5.735 1.00 96.06 512 THR A C 1
ATOM 3900 O O . THR A 1 512 ? 2.151 -17.294 -6.626 1.00 96.06 512 THR A O 1
ATOM 3903 N N . GLU A 1 513 ? 1.851 -16.632 -4.517 1.00 92.62 513 GLU A N 1
ATOM 3904 C CA . GLU A 1 513 ? 0.956 -17.726 -4.132 1.00 92.62 513 GLU A CA 1
ATOM 3905 C C . GLU A 1 513 ? -0.281 -17.867 -5.042 1.00 92.62 513 GLU A C 1
ATOM 3907 O O . GLU A 1 513 ? -0.444 -18.943 -5.620 1.00 92.62 513 GLU A O 1
ATOM 3912 N N . PRO A 1 514 ? -1.097 -16.820 -5.286 1.00 89.06 514 PRO A N 1
ATOM 3913 C CA . PRO A 1 514 ? -2.275 -16.936 -6.153 1.00 89.06 514 PRO A CA 1
ATOM 3914 C C . PRO A 1 514 ? -1.930 -17.180 -7.629 1.00 89.06 514 PRO A C 1
ATOM 3916 O O . PRO A 1 514 ? -2.796 -17.583 -8.394 1.00 89.06 514 PRO A O 1
ATOM 3919 N N . LEU A 1 515 ? -0.689 -16.914 -8.054 1.00 88.81 515 LEU A N 1
ATOM 3920 C CA . LEU A 1 515 ? -0.257 -17.107 -9.444 1.00 88.81 515 LEU A CA 1
ATOM 3921 C C . LEU A 1 515 ? 0.017 -18.582 -9.763 1.00 88.81 515 LEU A C 1
ATOM 3923 O O . LEU A 1 515 ? 0.014 -18.975 -10.925 1.00 88.81 515 LEU A O 1
ATOM 3927 N N . HIS A 1 516 ? 0.256 -19.388 -8.728 1.00 83.56 516 HIS A N 1
ATOM 3928 C CA . HIS A 1 516 ? 0.550 -20.815 -8.840 1.00 83.56 516 HIS A CA 1
ATOM 3929 C C . HIS A 1 516 ? -0.618 -21.711 -8.426 1.00 83.56 516 HIS A C 1
ATOM 3931 O O . HIS A 1 516 ? -0.532 -22.931 -8.573 1.00 83.56 516 HIS A O 1
ATOM 3937 N N . GLN A 1 517 ? -1.696 -21.133 -7.897 1.00 70.75 517 GLN A N 1
ATOM 3938 C CA . GLN A 1 517 ? -2.917 -21.882 -7.651 1.00 70.75 517 GLN A CA 1
ATOM 3939 C C . GLN A 1 517 ? -3.625 -22.116 -8.995 1.00 70.75 517 GLN A C 1
ATOM 3941 O O . GLN A 1 517 ? -3.763 -21.172 -9.778 1.00 70.75 517 GLN A O 1
ATOM 3946 N N . PRO A 1 518 ? -4.044 -23.356 -9.308 1.00 44.62 518 PRO A N 1
ATOM 3947 C CA . PRO A 1 518 ? -4.867 -23.596 -10.483 1.00 44.62 518 PRO A CA 1
ATOM 3948 C C . PRO A 1 518 ? -6.139 -22.755 -10.354 1.00 44.62 518 PRO A C 1
ATOM 3950 O O . PRO A 1 518 ? -6.776 -22.764 -9.301 1.00 44.62 518 PRO A O 1
ATOM 3953 N N . VAL A 1 519 ? -6.473 -22.003 -11.405 1.00 41.44 519 VAL A N 1
ATOM 3954 C CA . VAL A 1 519 ? -7.741 -21.267 -11.460 1.00 41.44 519 VAL A CA 1
ATOM 3955 C C . VAL A 1 519 ? -8.864 -22.305 -11.313 1.00 41.44 519 VAL A C 1
ATOM 3957 O O . VAL A 1 519 ? -8.856 -23.264 -12.091 1.00 41.44 519 VAL A O 1
ATOM 3960 N N . PRO A 1 520 ? -9.738 -22.184 -10.296 1.00 36.09 520 PRO A N 1
ATOM 3961 C CA . PRO A 1 520 ? -10.808 -23.147 -10.055 1.00 36.09 520 PRO A CA 1
ATOM 3962 C C . PRO A 1 520 ? -11.830 -23.211 -11.193 1.00 36.09 520 PRO A C 1
ATOM 3964 O O . PRO A 1 520 ? -12.034 -22.180 -11.880 1.00 36.09 520 PRO A O 1
#

Sequence (520 aa):
MWRLLMVIVGGMLVSCRILPVSAVPVAKGGRVAGLMVAEAVREGAGFVVAARRADDPMERLGWCLRAMEALPPEERVWREEATGMAAAVWPERRVEVAAGGRRWEVAASPMPGVGLSPASAWRVSGPLRHYRTRGAGVPVLCGPMAERDAMPGGLWVNRTAFVGVYGGAARLELVDPADPTVAGQLMAADYTLGWAKMFGLAGGMDRRKLPDVFRPGGNELGPRIYRLAPWNPDKRILLLVHGIFDTPQMWRGVVNGLFRHPEIAAHYQPWVFTWPTGLPLLPAAAALRREFDAALAAADPGGRTFAAGHVTVAGHSMGGLLARTMTSDSGEAVWRAMFTLPPEELPVDADDREVLREACFFRPDARVERVMFLCVPHRGSGIASSVIGSTLAKLQDIPMSVAGPLLRLLTLNPEVIQPEVLGGAFLPLHASIPDLSPHSPVLRALQACPVTTEHHSIIALRFPWPARWNSDGAVSWRSAHLASAESETLVRGGHQSYTDRRCLEAMRRILTEPLHQPVP

Secondary structure (DSSP, 8-state):
-EEEEEEEETTEEEEEEEEEGGGS--------SS-EE---EEETTEEE--------SHHHHHHHHHHHTTS-GGGG-TTTHHHHHTTS----EEEEEEETTEEEEEEE-PPTT-EEEEGGG----SS----EE--BSEEEEEEEEP-TTBPTT-EEEEEEEEEEEETTEEEEEEE-TTS-EETTEEBPEESSHHHHHHHHHGGGG-GGG-S----TTS----SEEEESS---TTSEEEEEE--TT--GGGGHHHHHHHTTSHHHHHHEEEEEEE--TTS-HHHHHHHHHHHHHHHHHHH-TTS-SHHHH-EEEEEETHHHHHHHTTTB--TTHHHHHHBSS-TTTSSS-HHHHHHHHHHH-----TTEEEEEEES--TT-----GGG-TT-STTGGGS-HHHHHHHHHHHHH-GGGB-HHHHHHHTSTT--STGGGSTT-HHHHHHHHS-B-SEEEEEEEE-SSS-GGG-BSSSSBHHHH--TT-SEEEEEES-TTGGGSHHHHHHHHHHHHHHHHSPP-

Foldseek 3Di:
DWWWFWDADPNRTPDIDIGDPVPDDDDDDDDDFDGDGFDFDDDDPDTDTDDGGDDDPPVVVVVVVVVVVPDDPPPPPPPPVVLVVQQVDDDWDFDWDDDPNDTATATDPPPRPKDKAFPVVDDQDDDADWDKDDWDATKIKIDQDDDPQAAQRHFIAIWGWDWDADPHHIYTDTHHVLPQDDPNTGTITTLQPRLSNRLVNNCVQVVVPDDDPPDDPPDLPAKAKHWRDQDDLQAAEEEEFEAAPDFQSLCSLLSSLQCSHSLNVVHYTYMYIGHQQQDALLLSLLSVVVNVVVVLCSRCVPCPGPRNQHYEYEAAESSVLSVLLQQWFLPCLLVVLWFPDDLVPDPDDPLLSVLVCSRRGGDHNSSHQEYEYEQYQLLFWPQDCVVVVPQPVRLVSDPCSNCVSVVCCVPPPVVGTDVLQVVLCVPPSGGHNSVRDSSRSNSVSSSPTDRRHAYEYEAEFADPDDQQQTHLNIHHSVRRDDPPHPYYHYHYHHSSCCSPPSNSVVVNCVSCVVVPDPDD

pLDDT: mean 71.18, std 25.67, range [22.77, 98.69]

Radius of gyration: 28.76 Å; chains: 1; bounding box: 74×62×84 Å